Protein AF-0000000085170022 (afdb_homodimer)

InterPro domains:
  IPR004838 Aminotransferases, class-I, pyridoxal-phosphate-binding site [PS00105] (196-209)
  IPR004839 Aminotransferase, class I/classII, large domain [PF00155] (51-314)
  IPR005860 L-threonine-O-3-phosphate decarboxylase [TIGR01140] (4-329)
  IPR015421 Pyridoxal phosphate-dependent transferase, major domain [G3DSA:3.40.640.10] (34-244)
  IPR015422 Pyridoxal phosphate-dependent transferase, small domain [G3DSA:3.90.1150.10] (22-314)
  IPR015424 Pyridoxal phosphate-dependent transferase [SSF53383] (3-330)

Nearest PDB structures (foldseek):
  9jfb-assembly1_A  TM=9.442E-01  e=8.912E-34  Sinorhizobium meliloti
  1uu1-assembly1_A  TM=8.070E-01  e=1.493E-17  Thermotoga maritima
  3fkd-assembly2_B  TM=8.056E-01  e=1.408E-17  Porphyromonas gingivalis
  3hdo-assembly1_B  TM=8.210E-01  e=1.997E-17  Geobacter metallireducens GS-15
  3fkd-assembly1_D  TM=7.646E-01  e=7.364E-16  Porphyromonas gingivalis

Organism: Herbaspirillum seropedicae (strain SmR1) (NCBI:txid757424)

Structure (mmCIF, N/CA/C/O backbone):
data_AF-0000000085170022-model_v1
#
loop_
_entity.id
_entity.type
_entity.pdbx_description
1 polymer 'threonine-phosphate decarboxylase'
#
loop_
_atom_site.group_PDB
_atom_site.id
_atom_site.type_symbol
_atom_site.label_atom_id
_atom_site.label_alt_id
_atom_site.label_comp_id
_atom_site.label_asym_id
_atom_site.label_entity_id
_atom_site.label_seq_id
_atom_site.pdbx_PDB_ins_code
_atom_site.Cartn_x
_atom_site.Cartn_y
_atom_site.Cartn_z
_atom_site.occupancy
_atom_site.B_iso_or_equiv
_atom_site.auth_seq_id
_atom_site.auth_comp_id
_atom_site.auth_asym_id
_atom_site.auth_atom_id
_atom_site.pdbx_PDB_model_num
ATOM 1 N N . MET A 1 1 ? -7.98 -15.641 7.746 1 54.62 1 MET A N 1
ATOM 2 C CA . MET A 1 1 ? -7.016 -15.289 6.707 1 54.62 1 MET A CA 1
ATOM 3 C C . MET A 1 1 ? -6.516 -16.547 5.988 1 54.62 1 MET A C 1
ATOM 5 O O . MET A 1 1 ? -6.375 -17.594 6.605 1 54.62 1 MET A O 1
ATOM 9 N N . LEU A 1 2 ? -6.441 -16.359 4.625 1 70.81 2 LEU A N 1
ATOM 10 C CA . LEU A 1 2 ? -5.965 -17.453 3.777 1 70.81 2 LEU A CA 1
ATOM 11 C C . LEU A 1 2 ? -4.512 -17.781 4.086 1 70.81 2 LEU A C 1
ATOM 13 O O . LEU A 1 2 ? -3.734 -16.891 4.461 1 70.81 2 LEU A O 1
ATOM 17 N N . GLU A 1 3 ? -4.223 -19.016 4.129 1 71.62 3 GLU A N 1
ATOM 18 C CA . GLU A 1 3 ? -2.828 -19.422 4.258 1 71.62 3 GLU A CA 1
ATOM 19 C C . GLU A 1 3 ? -2.07 -19.219 2.949 1 71.62 3 GLU A C 1
ATOM 21 O O . GLU A 1 3 ? -2.6 -19.5 1.871 1 71.62 3 GLU A O 1
ATOM 26 N N . HIS A 1 4 ? -0.876 -18.625 3.076 1 79.38 4 HIS A N 1
ATOM 27 C CA . HIS A 1 4 ? -0.031 -18.375 1.913 1 79.38 4 HIS A CA 1
ATOM 28 C C . HIS A 1 4 ? 1.332 -19.031 2.072 1 79.38 4 HIS A C 1
ATOM 30 O O . HIS A 1 4 ? 1.7 -19.453 3.174 1 79.38 4 HIS A O 1
ATOM 36 N N . GLY A 1 5 ? 1.931 -19.234 0.946 1 79.12 5 GLY A N 1
ATOM 37 C CA . GLY A 1 5 ? 3.336 -19.594 1.026 1 79.12 5 GLY A CA 1
ATOM 38 C C . GLY A 1 5 ? 4.199 -18.516 1.647 1 79.12 5 GLY A C 1
ATOM 39 O O . GLY A 1 5 ? 3.793 -17.344 1.719 1 79.12 5 GLY A O 1
ATOM 40 N N . GLY A 1 6 ? 5.375 -18.922 2.16 1 80.94 6 GLY A N 1
ATOM 41 C CA . GLY A 1 6 ? 6.316 -17.969 2.707 1 80.94 6 GLY A CA 1
ATOM 42 C C . GLY A 1 6 ? 6.094 -17.672 4.18 1 80.94 6 GLY A C 1
ATOM 43 O O . GLY A 1 6 ? 6.82 -16.891 4.781 1 80.94 6 GLY A O 1
ATOM 44 N N . ASN A 1 7 ? 5.164 -18.344 4.68 1 84.5 7 ASN A N 1
ATOM 45 C CA . ASN A 1 7 ? 4.891 -18.141 6.098 1 84.5 7 ASN A CA 1
ATOM 46 C C . ASN A 1 7 ? 5.922 -18.844 6.977 1 84.5 7 ASN A C 1
ATOM 48 O O . ASN A 1 7 ? 5.566 -19.672 7.82 1 84.5 7 ASN A O 1
ATOM 52 N N . LEU A 1 8 ? 7.148 -18.422 6.801 1 88.5 8 LEU A N 1
ATOM 53 C CA . LEU A 1 8 ? 8.281 -19.078 7.445 1 88.5 8 LEU A CA 1
ATOM 54 C C . LEU A 1 8 ? 8.297 -18.797 8.945 1 88.5 8 LEU A C 1
ATOM 56 O O . LEU A 1 8 ? 8.82 -19.594 9.727 1 88.5 8 LEU A O 1
ATOM 60 N N . ASN A 1 9 ? 7.758 -17.578 9.297 1 85.94 9 ASN A N 1
ATOM 61 C CA . ASN A 1 9 ? 7.699 -17.297 10.719 1 85.94 9 ASN A CA 1
ATOM 62 C C . ASN A 1 9 ? 6.855 -18.328 11.469 1 85.94 9 ASN A C 1
ATOM 64 O O . ASN A 1 9 ? 7.238 -18.781 12.547 1 85.94 9 ASN A O 1
ATOM 68 N N . ASP A 1 10 ? 5.793 -18.703 10.883 1 85.38 10 ASP A N 1
ATOM 69 C CA . ASP A 1 10 ? 4.938 -19.734 11.484 1 85.38 10 ASP A CA 1
ATOM 70 C C . ASP A 1 10 ? 5.645 -21.078 11.523 1 85.38 10 ASP A C 1
ATOM 72 O O . ASP A 1 10 ? 5.562 -21.797 12.523 1 85.38 10 ASP A O 1
ATOM 76 N N . ALA A 1 11 ? 6.305 -21.422 10.461 1 89.31 11 ALA A N 1
ATOM 77 C CA . ALA A 1 11 ? 7.059 -22.672 10.398 1 89.31 11 ALA A CA 1
ATOM 78 C C . ALA A 1 11 ? 8.141 -22.719 11.469 1 89.31 11 ALA A C 1
ATOM 80 O O . ALA A 1 11 ? 8.297 -23.719 12.164 1 89.31 11 ALA A O 1
ATOM 81 N N . ALA A 1 12 ? 8.883 -21.594 11.555 1 91.38 12 ALA A N 1
ATOM 82 C CA . ALA A 1 12 ? 9.961 -21.5 12.531 1 91.38 12 ALA A CA 1
ATOM 83 C C . ALA A 1 12 ? 9.43 -21.703 13.953 1 91.38 12 ALA A C 1
ATOM 85 O O . ALA A 1 12 ? 10.039 -22.438 14.742 1 91.38 12 ALA A O 1
ATOM 86 N N . ARG A 1 13 ? 8.375 -21.141 14.328 1 88.38 13 ARG A N 1
ATOM 87 C CA . ARG A 1 13 ? 7.766 -21.281 15.648 1 88.38 13 ARG A CA 1
ATOM 88 C C . ARG A 1 13 ? 7.281 -22.719 15.875 1 88.38 13 ARG A C 1
ATOM 90 O O . ARG A 1 13 ? 7.535 -23.297 16.922 1 88.38 13 ARG A O 1
ATOM 97 N N . HIS A 1 14 ? 6.598 -23.328 14.922 1 90.94 14 HIS A N 1
ATOM 98 C CA . HIS A 1 14 ? 5.973 -24.641 15.047 1 90.94 14 HIS A CA 1
ATOM 99 C C . HIS A 1 14 ? 7.02 -25.75 15.164 1 90.94 14 HIS A C 1
ATOM 101 O O . HIS A 1 14 ? 6.859 -26.672 15.969 1 90.94 14 HIS A O 1
ATOM 107 N N . TYR A 1 15 ? 8.094 -25.656 14.445 1 94.44 15 TYR A N 1
ATOM 108 C CA . TYR A 1 15 ? 9.07 -26.734 14.383 1 94.44 15 TYR A CA 1
ATOM 109 C C . TYR A 1 15 ? 10.281 -26.422 15.258 1 94.44 15 TYR A C 1
ATOM 111 O O . TYR A 1 15 ? 11.188 -27.25 15.383 1 94.44 15 TYR A O 1
ATOM 119 N N . GLY A 1 16 ? 10.32 -25.203 15.797 1 94.06 16 GLY A N 1
ATOM 120 C CA . GLY A 1 16 ? 11.422 -24.828 16.672 1 94.06 16 GLY A CA 1
ATOM 121 C C . GLY A 1 16 ? 12.742 -24.703 15.938 1 94.06 16 GLY A C 1
ATOM 122 O O . GLY A 1 16 ? 13.781 -25.125 16.453 1 94.06 16 GLY A O 1
ATOM 123 N N . ARG A 1 17 ? 12.719 -24.359 14.75 1 94.44 17 ARG A N 1
ATOM 124 C CA . ARG A 1 17 ? 13.883 -24.141 13.898 1 94.44 17 ARG A CA 1
ATOM 125 C C . ARG A 1 17 ? 14.008 -22.672 13.516 1 94.44 17 ARG A C 1
ATOM 127 O O . ARG A 1 17 ? 13.031 -22.047 13.094 1 94.44 17 ARG A O 1
ATOM 134 N N . ALA A 1 18 ? 15.242 -22.125 13.727 1 93 18 ALA A N 1
ATOM 135 C CA . ALA A 1 18 ? 15.453 -20.719 13.406 1 93 18 ALA A CA 1
ATOM 136 C C . ALA A 1 18 ? 15.195 -20.438 11.93 1 93 18 ALA A C 1
ATOM 138 O O . ALA A 1 18 ? 15.492 -21.281 11.07 1 93 18 ALA A O 1
ATOM 139 N N . ARG A 1 19 ? 14.648 -19.328 11.617 1 89.31 19 ARG A N 1
ATOM 140 C CA . ARG A 1 19 ? 14.273 -18.938 10.266 1 89.31 19 ARG A CA 1
ATOM 141 C C . ARG A 1 19 ? 15.43 -19.125 9.297 1 89.31 19 ARG A C 1
ATOM 143 O O . ARG A 1 19 ? 15.234 -19.594 8.172 1 89.31 19 ARG A O 1
ATOM 150 N N . ALA A 1 20 ? 16.609 -18.797 9.68 1 89.62 20 ALA A N 1
ATOM 151 C CA . ALA A 1 20 ? 17.812 -18.828 8.836 1 89.62 20 ALA A CA 1
ATOM 152 C C . ALA A 1 20 ? 18.188 -20.25 8.461 1 89.62 20 ALA A C 1
ATOM 154 O O . ALA A 1 20 ? 18.953 -20.484 7.535 1 89.62 20 ALA A O 1
ATOM 155 N N . GLN A 1 21 ? 17.594 -21.188 9.141 1 94.06 21 GLN A N 1
ATOM 156 C CA . GLN A 1 21 ? 17.953 -22.594 8.938 1 94.06 21 GLN A CA 1
ATOM 157 C C . GLN A 1 21 ? 16.969 -23.266 7.977 1 94.06 21 GLN A C 1
ATOM 159 O O . GLN A 1 21 ? 17.109 -24.453 7.688 1 94.06 21 GLN A O 1
ATOM 164 N N . TRP A 1 22 ? 16.078 -22.516 7.5 1 95.81 22 TRP A N 1
ATOM 165 C CA . TRP A 1 22 ? 15.078 -23.094 6.598 1 95.81 22 TRP A CA 1
ATOM 166 C C . TRP A 1 22 ? 15.469 -22.859 5.141 1 95.81 22 TRP A C 1
ATOM 168 O O . TRP A 1 22 ? 16 -21.797 4.797 1 95.81 22 TRP A O 1
ATOM 178 N N . LEU A 1 23 ? 15.289 -23.891 4.312 1 97.12 23 LEU A N 1
ATOM 179 C CA . LEU A 1 23 ? 15.164 -23.703 2.871 1 97.12 23 LEU A CA 1
ATOM 180 C C . LEU A 1 23 ? 13.719 -23.453 2.473 1 97.12 23 LEU A C 1
ATOM 182 O O . LEU A 1 23 ? 12.891 -24.375 2.516 1 97.12 23 LEU A O 1
ATOM 186 N N . ASP A 1 24 ? 13.406 -22.266 2.137 1 96.31 24 ASP A N 1
ATOM 187 C CA . ASP A 1 24 ? 12.047 -21.938 1.735 1 96.31 24 ASP A CA 1
ATOM 188 C C . ASP A 1 24 ? 11.875 -22.062 0.223 1 96.31 24 ASP A C 1
ATOM 190 O O . ASP A 1 24 ? 12.359 -21.219 -0.53 1 96.31 24 ASP A O 1
ATOM 194 N N . VAL A 1 25 ? 11.242 -23.062 -0.245 1 97.94 25 VAL A N 1
ATOM 195 C CA . VAL A 1 25 ? 10.938 -23.25 -1.658 1 97.94 25 VAL A CA 1
ATOM 196 C C . VAL A 1 25 ? 9.422 -23.281 -1.856 1 97.94 25 VAL A C 1
ATOM 198 O O . VAL A 1 25 ? 8.922 -23.969 -2.75 1 97.94 25 VAL A O 1
ATOM 201 N N . SER A 1 26 ? 8.688 -22.562 -0.987 1 96.88 26 SER A N 1
ATOM 202 C CA . SER A 1 26 ? 7.23 -22.625 -0.978 1 96.88 26 SER A CA 1
ATOM 203 C C . SER A 1 26 ? 6.613 -21.516 -1.813 1 96.88 26 SER A C 1
ATOM 205 O O . SER A 1 26 ? 5.414 -21.531 -2.098 1 96.88 26 SER A O 1
ATOM 207 N N . THR A 1 27 ? 7.32 -20.484 -2.309 1 94.62 27 THR A N 1
ATOM 208 C CA . THR A 1 27 ? 6.703 -19.266 -2.834 1 94.62 27 THR A CA 1
ATOM 209 C C . THR A 1 27 ? 6.777 -19.25 -4.355 1 94.62 27 THR A C 1
ATOM 211 O O . THR A 1 27 ? 6.016 -18.531 -5.008 1 94.62 27 THR A O 1
ATOM 214 N N . GLY A 1 28 ? 7.734 -19.969 -4.938 1 96.88 28 GLY A N 1
ATOM 215 C CA . GLY A 1 28 ? 7.941 -19.906 -6.375 1 96.88 28 GLY A CA 1
ATOM 216 C C . GLY A 1 28 ? 8.594 -18.625 -6.832 1 96.88 28 GLY A C 1
ATOM 217 O O . GLY A 1 28 ? 8.555 -18.281 -8.016 1 96.88 28 GLY A O 1
ATOM 218 N N . ILE A 1 29 ? 9.227 -17.859 -5.953 1 97.69 29 ILE A N 1
ATOM 219 C CA . ILE A 1 29 ? 9.906 -16.609 -6.254 1 97.69 29 ILE A CA 1
ATOM 220 C C . ILE A 1 29 ? 11.336 -16.891 -6.727 1 97.69 29 ILE A C 1
ATOM 222 O O . ILE A 1 29 ? 12.008 -17.766 -6.184 1 97.69 29 ILE A O 1
ATOM 226 N N . ASN A 1 30 ? 11.75 -16.156 -7.758 1 98.56 30 ASN A N 1
ATOM 227 C CA . ASN A 1 30 ? 13.133 -16.234 -8.203 1 98.56 30 ASN A CA 1
ATOM 228 C C . ASN A 1 30 ? 14.102 -16.109 -7.023 1 98.56 30 ASN A C 1
ATOM 230 O O . ASN A 1 30 ? 14.156 -15.078 -6.363 1 98.56 30 ASN A O 1
ATOM 234 N N . PRO A 1 31 ? 14.867 -17.188 -6.758 1 97.5 31 PRO A N 1
ATOM 235 C CA . PRO A 1 31 ? 15.742 -17.156 -5.586 1 97.5 31 PRO A CA 1
ATOM 236 C C . PRO A 1 31 ? 16.953 -16.25 -5.789 1 97.5 31 PRO A C 1
ATOM 238 O O . PRO A 1 31 ? 17.672 -15.953 -4.832 1 97.5 31 PRO A O 1
ATOM 241 N N . GLN A 1 32 ? 17.25 -15.883 -6.98 1 97 32 GLN A N 1
ATOM 242 C CA . GLN A 1 32 ? 18.281 -14.898 -7.305 1 97 32 GLN A CA 1
ATOM 243 C C . GLN A 1 32 ? 17.656 -13.578 -7.754 1 97 32 GLN A C 1
ATOM 245 O O . GLN A 1 32 ? 17.562 -13.305 -8.953 1 97 32 GLN A O 1
ATOM 250 N N . PRO A 1 33 ? 17.344 -12.758 -6.859 1 97.56 33 PRO A N 1
ATOM 251 C CA . PRO A 1 33 ? 16.594 -11.547 -7.176 1 97.56 33 PRO A CA 1
ATOM 252 C C . PRO A 1 33 ? 17.391 -10.539 -7.992 1 97.56 33 PRO A C 1
ATOM 254 O O . PRO A 1 33 ? 18.625 -10.594 -8 1 97.56 33 PRO A O 1
ATOM 257 N N . TYR A 1 34 ? 16.656 -9.719 -8.727 1 97.94 34 TYR A N 1
ATOM 258 C CA . TYR A 1 34 ? 17.266 -8.57 -9.375 1 97.94 34 TYR A CA 1
ATOM 259 C C . TYR A 1 34 ? 18.078 -7.75 -8.383 1 97.94 34 TYR A C 1
ATOM 261 O O . TYR A 1 34 ? 17.609 -7.461 -7.273 1 97.94 34 TYR A O 1
ATOM 269 N N . PRO A 1 35 ? 19.359 -7.48 -8.742 1 96.12 35 PRO A N 1
ATOM 270 C CA . PRO A 1 35 ? 20.156 -6.633 -7.859 1 96.12 35 PRO A CA 1
ATOM 271 C C . PRO A 1 35 ? 19.672 -5.188 -7.82 1 96.12 35 PRO A C 1
ATOM 273 O O . PRO A 1 35 ? 20.188 -4.336 -8.547 1 96.12 35 PRO A O 1
ATOM 276 N N . ALA A 1 36 ? 18.766 -4.852 -6.957 1 91.88 36 ALA A N 1
ATOM 277 C CA . ALA A 1 36 ? 18.125 -3.543 -6.855 1 91.88 36 ALA A CA 1
ATOM 278 C C . ALA A 1 36 ? 19.156 -2.453 -6.566 1 91.88 36 ALA A C 1
ATOM 280 O O . ALA A 1 36 ? 19.938 -2.566 -5.625 1 91.88 36 ALA A O 1
ATOM 281 N N . PRO A 1 37 ? 19.156 -1.408 -7.375 1 92.94 37 PRO A N 1
ATOM 282 C CA . PRO A 1 37 ? 20.016 -0.279 -7.023 1 92.94 37 PRO A CA 1
ATOM 283 C C . PRO A 1 37 ? 19.578 0.425 -5.742 1 92.94 37 PRO A C 1
ATOM 285 O O . PRO A 1 37 ? 18.406 0.37 -5.375 1 92.94 37 PRO A O 1
ATOM 288 N N . ALA A 1 38 ? 20.562 1.048 -5.086 1 92.25 38 ALA A N 1
ATOM 289 C CA . ALA A 1 38 ? 20.219 1.847 -3.912 1 92.25 38 ALA A CA 1
ATOM 290 C C . ALA A 1 38 ? 19.297 3.004 -4.289 1 92.25 38 ALA A C 1
ATOM 292 O O . ALA A 1 38 ? 19.594 3.775 -5.203 1 92.25 38 ALA A O 1
ATOM 293 N N . PRO A 1 39 ? 18.156 3.08 -3.584 1 92.19 39 PRO A N 1
ATOM 294 C CA . PRO A 1 39 ? 17.297 4.223 -3.883 1 92.19 39 PRO A CA 1
ATOM 295 C C . PRO A 1 39 ? 17.938 5.562 -3.535 1 92.19 39 PRO A C 1
ATOM 297 O O . PRO A 1 39 ? 18.734 5.641 -2.594 1 92.19 39 PRO A O 1
ATOM 300 N N . LEU A 1 40 ? 17.5 6.574 -4.336 1 89.94 40 LEU A N 1
ATOM 301 C CA . LEU A 1 40 ? 17.891 7.938 -3.98 1 89.94 40 LEU A CA 1
ATOM 302 C C . LEU A 1 40 ? 17.188 8.375 -2.695 1 89.94 40 LEU A C 1
ATOM 304 O O . LEU A 1 40 ? 16.094 7.898 -2.383 1 89.94 40 LEU A O 1
ATOM 308 N N . ALA A 1 41 ? 17.844 9.297 -1.98 1 84.88 41 ALA A N 1
ATOM 309 C CA . ALA A 1 41 ? 17.297 9.773 -0.714 1 84.88 41 ALA A CA 1
ATOM 310 C C . ALA A 1 41 ? 15.898 10.367 -0.907 1 84.88 41 ALA A C 1
ATOM 312 O O . ALA A 1 41 ? 15.039 10.227 -0.039 1 84.88 41 ALA A O 1
ATOM 313 N N . ASP A 1 42 ? 15.688 11 -1.982 1 89.75 42 ASP A N 1
ATOM 314 C CA . ASP A 1 42 ? 14.406 11.648 -2.254 1 89.75 42 ASP A CA 1
ATOM 315 C C . ASP A 1 42 ? 13.281 10.625 -2.371 1 89.75 42 ASP A C 1
ATOM 317 O O . ASP A 1 42 ? 12.117 10.938 -2.125 1 89.75 42 ASP A O 1
ATOM 321 N N . ALA A 1 43 ? 13.633 9.383 -2.707 1 93.25 43 ALA A N 1
ATOM 322 C CA . ALA A 1 43 ? 12.625 8.328 -2.854 1 93.25 43 ALA A CA 1
ATOM 323 C C . ALA A 1 43 ? 11.977 8 -1.513 1 93.25 43 ALA A C 1
ATOM 325 O O . ALA A 1 43 ? 10.781 7.684 -1.452 1 93.25 43 ALA A O 1
ATOM 326 N N . TRP A 1 44 ? 12.789 8.07 -0.459 1 94.75 44 TRP A N 1
ATOM 327 C CA . TRP A 1 44 ? 12.273 7.789 0.876 1 94.75 44 TRP A CA 1
ATOM 328 C C . TRP A 1 44 ? 11.547 9.008 1.443 1 94.75 44 TRP A C 1
ATOM 330 O O . TRP A 1 44 ? 10.641 8.867 2.266 1 94.75 44 TRP A O 1
ATOM 340 N N . HIS A 1 45 ? 11.922 10.18 1.012 1 95.12 45 HIS A N 1
ATOM 341 C CA . HIS A 1 45 ? 11.562 11.438 1.659 1 95.12 45 HIS A CA 1
ATOM 342 C C . HIS A 1 45 ? 10.258 11.992 1.098 1 95.12 45 HIS A C 1
ATOM 344 O O . HIS A 1 45 ? 9.359 12.352 1.856 1 95.12 45 HIS A O 1
ATOM 350 N N . ARG A 1 46 ? 10.109 12.023 -0.149 1 93.06 46 ARG A N 1
ATOM 351 C CA . ARG A 1 46 ? 9.023 12.75 -0.791 1 93.06 46 ARG A CA 1
ATOM 352 C C . ARG A 1 46 ? 7.801 11.852 -0.98 1 93.06 46 ARG A C 1
ATOM 354 O O . ARG A 1 46 ? 7.938 10.641 -1.158 1 93.06 46 ARG A O 1
ATOM 361 N N . LEU A 1 47 ? 6.625 12.492 -1.01 1 93.25 47 LEU A N 1
ATOM 362 C CA . LEU A 1 47 ? 5.426 11.781 -1.443 1 93.25 47 LEU A CA 1
ATOM 363 C C . LEU A 1 47 ? 5.566 11.305 -2.887 1 93.25 47 LEU A C 1
ATOM 365 O O . LEU A 1 47 ? 5.953 12.086 -3.764 1 93.25 47 LEU A O 1
ATOM 369 N N . PRO A 1 48 ? 5.316 10.062 -3.113 1 93.88 48 PRO A N 1
ATOM 370 C CA . PRO A 1 48 ? 5.547 9.523 -4.453 1 93.88 48 PRO A CA 1
ATOM 371 C C . PRO A 1 48 ? 4.465 9.93 -5.449 1 93.88 48 PRO A C 1
ATOM 373 O O . PRO A 1 48 ? 3.365 9.367 -5.434 1 93.88 48 PRO A O 1
ATOM 376 N N . GLU A 1 49 ? 4.727 10.844 -6.258 1 91 49 GLU A N 1
ATOM 377 C CA . GLU A 1 49 ? 3.826 11.188 -7.355 1 91 49 GLU A CA 1
ATOM 378 C C . GLU A 1 49 ? 3.766 10.062 -8.391 1 91 49 GLU A C 1
ATOM 380 O O . GLU A 1 49 ? 4.688 9.25 -8.484 1 91 49 GLU A O 1
ATOM 385 N N . PRO A 1 50 ? 2.631 10 -9.102 1 90.31 50 PRO A N 1
ATOM 386 C CA . PRO A 1 50 ? 2.592 9.008 -10.18 1 90.31 50 PRO A CA 1
ATOM 387 C C . PRO A 1 50 ? 3.795 9.109 -11.117 1 90.31 50 PRO A C 1
ATOM 389 O O . PRO A 1 50 ? 4.242 10.211 -11.438 1 90.31 50 PRO A O 1
ATOM 392 N N . SER A 1 51 ? 4.328 7.977 -11.516 1 93.88 51 SER A N 1
ATOM 393 C CA . SER A 1 51 ? 5.527 7.926 -12.336 1 93.88 51 SER A CA 1
ATOM 394 C C . SER A 1 51 ? 5.203 7.504 -13.766 1 93.88 51 SER A C 1
ATOM 396 O O . SER A 1 51 ? 4.996 6.32 -14.039 1 93.88 51 SER A O 1
ATOM 398 N N . ALA A 1 52 ? 5.23 8.445 -14.633 1 93.69 52 ALA A N 1
ATOM 399 C CA . ALA A 1 52 ? 5.059 8.133 -16.047 1 93.69 52 ALA A CA 1
ATOM 400 C C . ALA A 1 52 ? 6.168 7.211 -16.547 1 93.69 52 ALA A C 1
ATOM 402 O O . ALA A 1 52 ? 5.934 6.34 -17.391 1 93.69 52 ALA A O 1
ATOM 403 N N . ALA A 1 53 ? 7.359 7.445 -16.031 1 96.06 53 ALA A N 1
ATOM 404 C CA . ALA A 1 53 ? 8.508 6.633 -16.422 1 96.06 53 ALA A CA 1
ATOM 405 C C . ALA A 1 53 ? 8.297 5.168 -16.047 1 96.06 53 ALA A C 1
ATOM 407 O O . ALA A 1 53 ? 8.617 4.27 -16.828 1 96.06 53 ALA A O 1
ATOM 408 N N . LEU A 1 54 ? 7.789 4.926 -14.867 1 97.88 54 LEU A N 1
ATOM 409 C CA . LEU A 1 54 ? 7.531 3.564 -14.422 1 97.88 54 LEU A CA 1
ATOM 410 C C . LEU A 1 54 ? 6.465 2.898 -15.281 1 97.88 54 LEU A C 1
ATOM 412 O O . LEU A 1 54 ? 6.621 1.746 -15.695 1 97.88 54 LEU A O 1
ATOM 416 N N . GLU A 1 55 ? 5.367 3.582 -15.531 1 97.56 55 GLU A N 1
ATOM 417 C CA . GLU A 1 55 ? 4.285 3.02 -16.328 1 97.56 55 GLU A CA 1
ATOM 418 C C . GLU A 1 55 ? 4.746 2.727 -17.75 1 97.56 55 GLU A C 1
ATOM 420 O O . GLU A 1 55 ? 4.391 1.694 -18.328 1 97.56 55 GLU A O 1
ATOM 425 N N . GLN A 1 56 ? 5.562 3.641 -18.281 1 98.31 56 GLN A N 1
ATOM 426 C CA . GLN A 1 56 ? 6.098 3.404 -19.625 1 98.31 56 GLN A CA 1
ATOM 427 C C . GLN A 1 56 ? 7.02 2.191 -19.641 1 98.31 56 GLN A C 1
ATOM 429 O O . GLN A 1 56 ? 6.98 1.387 -20.562 1 98.31 56 GLN A O 1
ATOM 434 N N . ALA A 1 57 ? 7.875 2.094 -18.641 1 98.75 57 ALA A N 1
ATOM 435 C CA . ALA A 1 57 ? 8.75 0.931 -18.531 1 98.75 57 ALA A CA 1
ATOM 436 C C . ALA A 1 57 ? 7.945 -0.362 -18.484 1 98.75 57 ALA A C 1
ATOM 438 O O . ALA A 1 57 ? 8.312 -1.357 -19.109 1 98.75 57 ALA A O 1
ATOM 439 N N . ALA A 1 58 ? 6.867 -0.358 -17.766 1 98.81 58 ALA A N 1
ATOM 440 C CA . ALA A 1 58 ? 6 -1.528 -17.656 1 98.81 58 ALA A CA 1
ATOM 441 C C . ALA A 1 58 ? 5.359 -1.859 -19 1 98.81 58 ALA A C 1
ATOM 443 O O . ALA A 1 58 ? 5.336 -3.021 -19.406 1 98.81 58 ALA A O 1
ATOM 444 N N . CYS A 1 59 ? 4.816 -0.822 -19.641 1 98.75 59 CYS A N 1
ATOM 445 C CA . CYS A 1 59 ? 4.207 -1.023 -20.953 1 98.75 59 CYS A CA 1
ATOM 446 C C . CYS A 1 59 ? 5.199 -1.64 -21.922 1 98.75 59 CYS A C 1
ATOM 448 O O . CYS A 1 59 ? 4.875 -2.596 -22.625 1 98.75 59 CYS A O 1
ATOM 450 N N . ASP A 1 60 ? 6.383 -1.074 -21.938 1 98.69 60 ASP A N 1
ATOM 451 C CA . ASP A 1 60 ? 7.41 -1.558 -22.859 1 98.69 60 ASP A CA 1
ATOM 452 C C . ASP A 1 60 ? 7.789 -3.004 -22.547 1 98.69 60 ASP A C 1
ATOM 454 O O . ASP A 1 60 ? 7.922 -3.824 -23.453 1 98.69 60 ASP A O 1
ATOM 458 N N . TYR A 1 61 ? 7.926 -3.35 -21.375 1 98.62 61 TYR A N 1
ATOM 459 C CA . TYR A 1 61 ? 8.391 -4.672 -20.984 1 98.62 61 TYR A CA 1
ATOM 460 C C . TYR A 1 61 ? 7.301 -5.719 -21.172 1 98.62 61 TYR A C 1
ATOM 462 O O . TYR A 1 61 ? 7.559 -6.797 -21.719 1 98.62 61 TYR A O 1
ATOM 470 N N . TYR A 1 62 ? 6.086 -5.414 -20.719 1 98.44 62 TYR A N 1
ATOM 471 C CA . TYR A 1 62 ? 5.004 -6.391 -20.719 1 98.44 62 TYR A CA 1
ATOM 472 C C . TYR A 1 62 ? 4.227 -6.344 -22.031 1 98.44 62 TYR A C 1
ATOM 474 O O . TYR A 1 62 ? 3.342 -7.172 -22.266 1 98.44 62 TYR A O 1
ATOM 482 N N . GLY A 1 63 ? 4.465 -5.383 -22.828 1 98.06 63 GLY A N 1
ATOM 483 C CA . GLY A 1 63 ? 3.875 -5.301 -24.156 1 98.06 63 GLY A CA 1
ATOM 484 C C . GLY A 1 63 ? 2.424 -4.863 -24.141 1 98.06 63 GLY A C 1
ATOM 485 O O . GLY A 1 63 ? 1.638 -5.258 -25 1 98.06 63 GLY A O 1
ATOM 486 N N . ALA A 1 64 ? 2.025 -4.148 -23.141 1 98.5 64 ALA A N 1
ATOM 487 C CA . ALA A 1 64 ? 0.663 -3.631 -23.047 1 98.5 64 ALA A CA 1
ATOM 488 C C . ALA A 1 64 ? 0.609 -2.152 -23.422 1 98.5 64 ALA A C 1
ATOM 490 O O . ALA A 1 64 ? 1.564 -1.41 -23.188 1 98.5 64 ALA A O 1
ATOM 491 N N . PRO A 1 65 ? -0.484 -1.671 -24 1 98.44 65 PRO A N 1
ATOM 492 C CA . PRO A 1 65 ? -0.574 -0.265 -24.391 1 98.44 65 PRO A CA 1
ATOM 493 C C . PRO A 1 65 ? -0.65 0.685 -23.203 1 98.44 65 PRO A C 1
ATOM 495 O O . PRO A 1 65 ? -0.163 1.815 -23.281 1 98.44 65 PRO A O 1
ATOM 498 N N . ARG A 1 66 ? -1.332 0.295 -22.203 1 98.19 66 ARG A N 1
ATOM 499 C CA . ARG A 1 66 ? -1.49 1.069 -20.984 1 98.19 66 ARG A CA 1
ATOM 500 C C . ARG A 1 66 ? -1.457 0.163 -19.75 1 98.19 66 ARG A C 1
ATOM 502 O O . ARG A 1 66 ? -2.016 -0.936 -19.766 1 98.19 66 ARG A O 1
ATOM 509 N N . MET A 1 67 ? -0.744 0.623 -18.812 1 98.44 67 MET A N 1
ATOM 510 C CA . MET A 1 67 ? -0.707 -0.12 -17.562 1 98.44 67 MET A CA 1
ATOM 511 C C . MET A 1 67 ? -0.793 0.826 -16.359 1 98.44 67 MET A C 1
ATOM 513 O O . MET A 1 67 ? -0.3 1.953 -16.422 1 98.44 67 MET A O 1
ATOM 517 N N . LEU A 1 68 ? -1.438 0.417 -15.305 1 98.5 68 LEU A N 1
ATOM 518 C CA . LEU A 1 68 ? -1.483 1.089 -14.016 1 98.5 68 LEU A CA 1
ATOM 519 C C . LEU A 1 68 ? -0.607 0.367 -12.992 1 98.5 68 LEU A C 1
ATOM 521 O O . LEU A 1 68 ? -0.738 -0.844 -12.805 1 98.5 68 LEU A O 1
ATOM 525 N N . ALA A 1 69 ? 0.347 1.116 -12.422 1 98.38 69 ALA A N 1
ATOM 526 C CA . ALA A 1 69 ? 1.128 0.554 -11.32 1 98.38 69 ALA A CA 1
ATOM 527 C C . ALA A 1 69 ? 0.281 0.421 -10.055 1 98.38 69 ALA A C 1
ATOM 529 O O . ALA A 1 69 ? -0.516 1.307 -9.742 1 98.38 69 ALA A O 1
ATOM 530 N N . VAL A 1 70 ? 0.434 -0.696 -9.367 1 97.94 70 VAL A N 1
ATOM 531 C CA . VAL A 1 70 ? -0.318 -0.963 -8.141 1 97.94 70 VAL A CA 1
ATOM 532 C C . VAL A 1 70 ? 0.612 -1.547 -7.082 1 97.94 70 VAL A C 1
ATOM 534 O O . VAL A 1 70 ? 1.706 -2.02 -7.398 1 97.94 70 VAL A O 1
ATOM 537 N N . ALA A 1 71 ? 0.24 -1.506 -5.82 1 96.62 71 ALA A N 1
ATOM 538 C CA . ALA A 1 71 ? 1.025 -2.014 -4.699 1 96.62 71 ALA A CA 1
ATOM 539 C C . ALA A 1 71 ? 0.987 -3.539 -4.648 1 96.62 71 ALA A C 1
ATOM 541 O O . ALA A 1 71 ? 0.458 -4.121 -3.699 1 96.62 71 ALA A O 1
ATOM 542 N N . GLY A 1 72 ? 1.666 -4.117 -5.617 1 96.56 72 GLY A N 1
ATOM 543 C CA . GLY A 1 72 ? 1.452 -5.539 -5.836 1 96.56 72 GLY A CA 1
ATOM 544 C C . GLY A 1 72 ? 0.118 -5.852 -6.484 1 96.56 72 GLY A C 1
ATOM 545 O O . GLY A 1 72 ? -0.872 -5.156 -6.25 1 96.56 72 GLY A O 1
ATOM 546 N N . THR A 1 73 ? 0.077 -6.926 -7.238 1 97.44 73 THR A N 1
ATOM 547 C CA . THR A 1 73 ? -1.179 -7.246 -7.91 1 97.44 73 THR A CA 1
ATOM 548 C C . THR A 1 73 ? -2.26 -7.602 -6.895 1 97.44 73 THR A C 1
ATOM 550 O O . THR A 1 73 ? -3.449 -7.605 -7.223 1 97.44 73 THR A O 1
ATOM 553 N N . GLN A 1 74 ? -1.835 -7.887 -5.68 1 96.75 74 GLN A N 1
ATOM 554 C CA . GLN A 1 74 ? -2.797 -8.133 -4.609 1 96.75 74 GLN A CA 1
ATOM 555 C C . GLN A 1 74 ? -3.793 -6.98 -4.492 1 96.75 74 GLN A C 1
ATOM 557 O O . GLN A 1 74 ? -4.984 -7.207 -4.262 1 96.75 74 GLN A O 1
ATOM 562 N N . ALA A 1 75 ? -3.305 -5.742 -4.66 1 97.25 75 ALA A N 1
ATOM 563 C CA . ALA A 1 75 ? -4.176 -4.57 -4.582 1 97.25 75 ALA A CA 1
ATOM 564 C C . ALA A 1 75 ? -5.27 -4.629 -5.645 1 97.25 75 ALA A C 1
ATOM 566 O O . ALA A 1 75 ? -6.43 -4.309 -5.371 1 97.25 75 ALA A O 1
ATOM 567 N N . ALA A 1 76 ? -4.938 -5.023 -6.824 1 98.38 76 ALA A N 1
ATOM 568 C CA . ALA A 1 76 ? -5.91 -5.129 -7.91 1 98.38 76 ALA A CA 1
ATOM 569 C C . ALA A 1 76 ? -6.867 -6.293 -7.676 1 98.38 76 ALA A C 1
ATOM 571 O O . ALA A 1 76 ? -8.07 -6.176 -7.938 1 98.38 76 ALA A O 1
ATOM 572 N N . ILE A 1 77 ? -6.324 -7.406 -7.188 1 98.56 77 ILE A N 1
ATOM 573 C CA . ILE A 1 77 ? -7.125 -8.594 -6.902 1 98.56 77 ILE A CA 1
ATOM 574 C C . ILE A 1 77 ? -8.219 -8.25 -5.898 1 98.56 77 ILE A C 1
ATOM 576 O O . ILE A 1 77 ? -9.344 -8.734 -6.008 1 98.56 77 ILE A O 1
ATOM 580 N N . GLN A 1 78 ? -7.926 -7.387 -5.012 1 97.81 78 GLN A N 1
ATOM 581 C CA . GLN A 1 78 ? -8.891 -6.977 -3.992 1 97.81 78 GLN A CA 1
ATOM 582 C C . GLN A 1 78 ? -9.836 -5.906 -4.527 1 97.81 78 GLN A C 1
ATOM 584 O O . GLN A 1 78 ? -10.992 -5.84 -4.125 1 97.81 78 GLN A O 1
ATOM 589 N N . ALA A 1 79 ? -9.375 -5.027 -5.406 1 98.06 79 ALA A N 1
ATOM 590 C CA . ALA A 1 79 ? -10.117 -3.852 -5.852 1 98.06 79 ALA A CA 1
ATOM 591 C C . ALA A 1 79 ? -11.102 -4.211 -6.957 1 98.06 79 ALA A C 1
ATOM 593 O O . ALA A 1 79 ? -12.195 -3.646 -7.023 1 98.06 79 ALA A O 1
ATOM 594 N N . LEU A 1 80 ? -10.758 -5.141 -7.828 1 98.75 80 LEU A N 1
ATOM 595 C CA . LEU A 1 80 ? -11.539 -5.418 -9.031 1 98.75 80 LEU A CA 1
ATOM 596 C C . LEU A 1 80 ? -12.945 -5.879 -8.664 1 98.75 80 LEU A C 1
ATOM 598 O O . LEU A 1 80 ? -13.922 -5.414 -9.25 1 98.75 80 LEU A O 1
ATOM 602 N N . PRO A 1 81 ? -13.117 -6.805 -7.664 1 98.56 81 PRO A N 1
ATOM 603 C CA . PRO A 1 81 ? -14.477 -7.18 -7.277 1 98.56 81 PRO A CA 1
ATOM 604 C C . PRO A 1 81 ? -15.305 -5.988 -6.797 1 98.56 81 PRO A C 1
ATOM 606 O O . PRO A 1 81 ? -16.5 -5.91 -7.074 1 98.56 81 PRO A O 1
ATOM 609 N N . GLN A 1 82 ? -14.664 -5.082 -6.07 1 96.5 82 GLN A N 1
ATOM 610 C CA . GLN A 1 82 ? -15.352 -3.891 -5.59 1 96.5 82 GLN A CA 1
ATOM 611 C C . GLN A 1 82 ? -15.789 -3 -6.75 1 96.5 82 GLN A C 1
ATOM 613 O O . GLN A 1 82 ? -16.906 -2.463 -6.742 1 96.5 82 GLN A O 1
ATOM 618 N N . LEU A 1 83 ? -14.922 -2.82 -7.691 1 97.5 83 LEU A N 1
ATOM 619 C CA . LEU A 1 83 ? -15.227 -2.008 -8.859 1 97.5 83 LEU A CA 1
ATOM 620 C C . LEU A 1 83 ? -16.391 -2.607 -9.648 1 97.5 83 LEU A C 1
ATOM 622 O O . LEU A 1 83 ? -17.281 -1.879 -10.109 1 97.5 83 LEU A O 1
ATOM 626 N N . ARG A 1 84 ? -16.312 -3.92 -9.82 1 98.25 84 ARG A N 1
ATOM 627 C CA . ARG A 1 84 ? -17.391 -4.605 -10.547 1 98.25 84 ARG A CA 1
ATOM 628 C C . ARG A 1 84 ? -18.734 -4.379 -9.867 1 98.25 84 ARG A C 1
ATOM 630 O O . ARG A 1 84 ? -19.734 -4.086 -10.539 1 98.25 84 ARG A O 1
ATOM 637 N N . LEU A 1 85 ? -18.75 -4.523 -8.594 1 96.5 85 LEU A N 1
ATOM 638 C CA . LEU A 1 85 ? -19.984 -4.32 -7.824 1 96.5 85 LEU A CA 1
ATOM 639 C C . LEU A 1 85 ? -20.484 -2.889 -7.977 1 96.5 85 LEU A C 1
ATOM 641 O O . LEU A 1 85 ? -21.688 -2.666 -8.18 1 96.5 85 LEU A O 1
ATOM 645 N N . ARG A 1 86 ? -19.641 -1.95 -7.867 1 93.5 86 ARG A N 1
ATOM 646 C CA . ARG A 1 86 ? -20 -0.542 -7.996 1 93.5 86 ARG A CA 1
ATOM 647 C C . ARG A 1 86 ? -20.562 -0.249 -9.383 1 93.5 86 ARG A C 1
ATOM 649 O O . ARG A 1 86 ? -21.562 0.475 -9.516 1 93.5 86 ARG A O 1
ATOM 656 N N . ARG A 1 87 ? -19.953 -0.806 -10.391 1 94.88 87 ARG A N 1
ATOM 657 C CA . ARG A 1 87 ? -20.359 -0.568 -11.766 1 94.88 87 ARG A CA 1
ATOM 658 C C . ARG A 1 87 ? -21.75 -1.149 -12.031 1 94.88 87 ARG A C 1
ATOM 660 O O . ARG A 1 87 ? -22.578 -0.521 -12.695 1 94.88 87 ARG A O 1
ATOM 667 N N . ASP A 1 88 ? -21.953 -2.322 -11.5 1 95.56 88 ASP A N 1
ATOM 668 C CA . ASP A 1 88 ? -23.172 -3.039 -11.852 1 95.56 88 ASP A CA 1
ATOM 669 C C . ASP A 1 88 ? -24.281 -2.764 -10.828 1 95.56 88 ASP A C 1
ATOM 671 O O . ASP A 1 88 ? -25.453 -3.006 -11.109 1 95.56 88 ASP A O 1
ATOM 675 N N . GLY A 1 89 ? -23.922 -2.328 -9.648 1 94.5 89 GLY A N 1
ATOM 676 C CA . GLY A 1 89 ? -24.891 -2.096 -8.578 1 94.5 89 GLY A CA 1
ATOM 677 C C . GLY A 1 89 ? -25.453 -3.377 -7.992 1 94.5 89 GLY A C 1
ATOM 678 O O . GLY A 1 89 ? -26.375 -3.338 -7.18 1 94.5 89 GLY A O 1
ATOM 679 N N . ARG A 1 90 ? -25.031 -4.512 -8.492 1 96.25 90 ARG A N 1
ATOM 680 C CA . ARG A 1 90 ? -25.438 -5.828 -8.008 1 96.25 90 ARG A CA 1
ATOM 681 C C . ARG A 1 90 ? -24.312 -6.844 -8.172 1 96.25 90 ARG A C 1
ATOM 683 O O . ARG A 1 90 ? -23.391 -6.637 -8.969 1 96.25 90 ARG A O 1
ATOM 690 N N . PRO A 1 91 ? -24.266 -7.934 -7.379 1 97.81 91 PRO A N 1
ATOM 691 C CA . PRO A 1 91 ? -23.234 -8.969 -7.508 1 97.81 91 PRO A CA 1
ATOM 692 C C . PRO A 1 91 ? -23.219 -9.625 -8.883 1 97.81 91 PRO A C 1
ATOM 694 O O . PRO A 1 91 ? -24.281 -9.75 -9.516 1 97.81 91 PRO A O 1
ATOM 697 N N . ALA A 1 92 ? -22.109 -10.047 -9.273 1 98.31 92 ALA A N 1
ATOM 698 C CA . ALA A 1 92 ? -21.938 -10.75 -10.539 1 98.31 92 ALA A CA 1
ATOM 699 C C . ALA A 1 92 ? -21.766 -12.25 -10.32 1 98.31 92 ALA A C 1
ATOM 701 O O . ALA A 1 92 ? -21.484 -12.688 -9.211 1 98.31 92 ALA A O 1
ATOM 702 N N . GLN A 1 93 ? -22.062 -13 -11.398 1 98.62 93 GLN A N 1
ATOM 703 C CA . GLN A 1 93 ? -21.688 -14.406 -11.461 1 98.62 93 GLN A CA 1
ATOM 704 C C . GLN A 1 93 ? -20.25 -14.57 -11.961 1 98.62 93 GLN A C 1
ATOM 706 O O . GLN A 1 93 ? -19.953 -14.258 -13.117 1 98.62 93 GLN A O 1
ATOM 711 N N . VAL A 1 94 ? -19.422 -15.055 -11.078 1 98.81 94 VAL A N 1
ATOM 712 C CA . VAL A 1 94 ? -17.984 -15.117 -11.352 1 98.81 94 VAL A CA 1
ATOM 713 C C . VAL A 1 94 ? -17.531 -16.578 -11.422 1 98.81 94 VAL A C 1
ATOM 715 O O . VAL A 1 94 ? -17.844 -17.359 -10.523 1 98.81 94 VAL A O 1
ATOM 718 N N . VAL A 1 95 ? -16.891 -16.953 -12.484 1 98.81 95 VAL A N 1
ATOM 719 C CA . VAL A 1 95 ? -16.219 -18.234 -12.578 1 98.81 95 VAL A CA 1
ATOM 720 C C . VAL A 1 95 ? -14.727 -18.062 -12.32 1 98.81 95 VAL A C 1
ATOM 722 O O . VAL A 1 95 ? -14.07 -17.234 -12.961 1 98.81 95 VAL A O 1
ATOM 725 N N . VAL A 1 96 ? -14.203 -18.766 -11.367 1 98.69 96 VAL A N 1
ATOM 726 C CA . VAL A 1 96 ? -12.781 -18.766 -11.055 1 98.69 96 VAL A CA 1
ATOM 727 C C . VAL A 1 96 ? -12.195 -20.156 -11.336 1 98.69 96 VAL A C 1
ATOM 729 O O . VAL A 1 96 ? -12.742 -21.172 -10.898 1 98.69 96 VAL A O 1
ATOM 732 N N . ALA A 1 97 ? -11.133 -20.172 -12.133 1 98 97 ALA A N 1
ATOM 733 C CA . ALA A 1 97 ? -10.43 -21.453 -12.32 1 98 97 ALA A CA 1
ATOM 734 C C . ALA A 1 97 ? -9.961 -22.016 -10.977 1 98 97 ALA A C 1
ATOM 736 O O . ALA A 1 97 ? -9.625 -21.266 -10.062 1 98 97 ALA A O 1
ATOM 737 N N . ALA A 1 98 ? -9.922 -23.344 -10.875 1 95.44 98 ALA A N 1
ATOM 738 C CA . ALA A 1 98 ? -9.453 -24 -9.656 1 95.44 98 ALA A CA 1
ATOM 739 C C . ALA A 1 98 ? -8.711 -25.281 -9.984 1 95.44 98 ALA A C 1
ATOM 741 O O . ALA A 1 98 ? -9.117 -26.047 -10.867 1 95.44 98 ALA A O 1
ATOM 742 N N . PRO A 1 99 ? -7.629 -25.516 -9.352 1 94.88 99 PRO A N 1
ATOM 743 C CA . PRO A 1 99 ? -7.043 -24.641 -8.328 1 94.88 99 PRO A CA 1
ATOM 744 C C . PRO A 1 99 ? -6.281 -23.469 -8.93 1 94.88 99 PRO A C 1
ATOM 746 O O . PRO A 1 99 ? -5.762 -23.562 -10.047 1 94.88 99 PRO A O 1
ATOM 749 N N . ILE A 1 100 ? -6.289 -22.312 -8.289 1 95 100 ILE A N 1
ATOM 750 C CA . ILE A 1 100 ? -5.449 -21.172 -8.633 1 95 100 ILE A CA 1
ATOM 751 C C . ILE A 1 100 ? -5.051 -20.422 -7.355 1 95 100 ILE A C 1
ATOM 753 O O . ILE A 1 100 ? -5.32 -20.906 -6.246 1 95 100 ILE A O 1
ATOM 757 N N . TYR A 1 101 ? -4.324 -19.438 -7.453 1 94.81 101 TYR A N 1
ATOM 758 C CA . TYR A 1 101 ? -4.043 -18.547 -6.328 1 94.81 101 TYR A CA 1
ATOM 759 C C . TYR A 1 101 ? -5.316 -18.219 -5.566 1 94.81 101 TYR A C 1
ATOM 761 O O . TYR A 1 101 ? -6.223 -17.578 -6.113 1 94.81 101 TYR A O 1
ATOM 769 N N . ALA A 1 102 ? -5.426 -18.469 -4.293 1 93.81 102 ALA A N 1
ATOM 770 C CA . ALA A 1 102 ? -6.656 -18.562 -3.514 1 93.81 102 ALA A CA 1
ATOM 771 C C . ALA A 1 102 ? -7.281 -17.188 -3.307 1 93.81 102 ALA A C 1
ATOM 773 O O . ALA A 1 102 ? -8.492 -17.078 -3.086 1 93.81 102 ALA A O 1
ATOM 774 N N . GLU A 1 103 ? -6.438 -16.141 -3.414 1 95.25 103 GLU A N 1
ATOM 775 C CA . GLU A 1 103 ? -6.941 -14.789 -3.191 1 95.25 103 GLU A CA 1
ATOM 776 C C . GLU A 1 103 ? -7.984 -14.414 -4.238 1 95.25 103 GLU A C 1
ATOM 778 O O . GLU A 1 103 ? -8.859 -13.578 -3.977 1 95.25 103 GLU A O 1
ATOM 783 N N . HIS A 1 104 ? -7.953 -14.992 -5.383 1 98 104 HIS A N 1
ATOM 784 C CA . HIS A 1 104 ? -8.891 -14.625 -6.438 1 98 104 HIS A CA 1
ATOM 785 C C . HIS A 1 104 ? -10.32 -14.977 -6.047 1 98 104 HIS A C 1
ATOM 787 O O . HIS A 1 104 ? -11.18 -14.094 -5.953 1 98 104 HIS A O 1
ATOM 793 N N . ALA A 1 105 ? -10.586 -16.219 -5.715 1 97.81 105 ALA A N 1
ATOM 794 C CA . ALA A 1 105 ? -11.93 -16.609 -5.305 1 97.81 105 ALA A CA 1
ATOM 795 C C . ALA A 1 105 ? -12.328 -15.906 -4.008 1 97.81 105 ALA A C 1
ATOM 797 O O . ALA A 1 105 ? -13.461 -15.422 -3.877 1 97.81 105 ALA A O 1
ATOM 798 N N . HIS A 1 106 ? -11.375 -15.82 -3.102 1 96.94 106 HIS A N 1
ATOM 799 C CA . HIS A 1 106 ? -11.641 -15.242 -1.787 1 96.94 106 HIS A CA 1
ATOM 800 C C . HIS A 1 106 ? -12.133 -13.805 -1.907 1 96.94 106 HIS A C 1
ATOM 802 O O . HIS A 1 106 ? -13.156 -13.445 -1.312 1 96.94 106 HIS A O 1
ATOM 808 N N . CYS A 1 107 ? -11.492 -12.969 -2.662 1 97.69 107 CYS A N 1
ATOM 809 C CA . CYS A 1 107 ? -11.812 -11.547 -2.742 1 97.69 107 CYS A CA 1
ATOM 810 C C . CYS A 1 107 ? -13.148 -11.328 -3.436 1 97.69 107 CYS A C 1
ATOM 812 O O . CYS A 1 107 ? -13.906 -10.43 -3.057 1 97.69 107 CYS A O 1
ATOM 814 N N . TRP A 1 108 ? -13.461 -12.102 -4.457 1 98.5 108 TRP A N 1
ATOM 815 C CA . TRP A 1 108 ? -14.758 -11.977 -5.113 1 98.5 108 TRP A CA 1
ATOM 816 C C . TRP A 1 108 ? -15.891 -12.383 -4.172 1 98.5 108 TRP A C 1
ATOM 818 O O . TRP A 1 108 ? -16.906 -11.703 -4.09 1 98.5 108 TRP A O 1
ATOM 828 N N . ARG A 1 109 ? -15.727 -13.492 -3.391 1 97.94 109 ARG A N 1
ATOM 829 C CA . ARG A 1 109 ? -16.734 -13.93 -2.424 1 97.94 109 ARG A CA 1
ATOM 830 C C . ARG A 1 109 ? -16.906 -12.891 -1.321 1 97.94 109 ARG A C 1
ATOM 832 O O . ARG A 1 109 ? -18.047 -12.594 -0.924 1 97.94 109 ARG A O 1
ATOM 839 N N . ARG A 1 110 ? -15.812 -12.344 -0.909 1 94.88 110 ARG A N 1
ATOM 840 C CA . ARG A 1 110 ? -15.836 -11.359 0.172 1 94.88 110 ARG A CA 1
ATOM 841 C C . ARG A 1 110 ? -16.688 -10.148 -0.203 1 94.88 110 ARG A C 1
ATOM 843 O O . ARG A 1 110 ? -17.344 -9.555 0.655 1 94.88 110 ARG A O 1
ATOM 850 N N . CYS A 1 111 ? -16.719 -9.797 -1.452 1 95.38 111 CYS A N 1
ATOM 851 C CA . CYS A 1 111 ? -17.453 -8.633 -1.933 1 95.38 111 CYS A CA 1
ATOM 852 C C . CYS A 1 111 ? -18.906 -8.992 -2.221 1 95.38 111 CYS A C 1
ATOM 854 O O . CYS A 1 111 ? -19.688 -8.141 -2.654 1 95.38 111 CYS A O 1
ATOM 856 N N . GLY A 1 112 ? -19.281 -10.312 -2.072 1 96.69 112 GLY A N 1
ATOM 857 C CA . GLY A 1 112 ? -20.688 -10.711 -2.205 1 96.69 112 GLY A CA 1
ATOM 858 C C . GLY A 1 112 ? -21.016 -11.273 -3.572 1 96.69 112 GLY A C 1
ATOM 859 O O . GLY A 1 112 ? -22.156 -11.641 -3.838 1 96.69 112 GLY A O 1
ATOM 860 N N . HIS A 1 113 ? -20.062 -11.383 -4.453 1 98.5 113 HIS A N 1
ATOM 861 C CA . HIS A 1 113 ? -20.297 -11.977 -5.766 1 98.5 113 HIS A CA 1
ATOM 862 C C . HIS A 1 113 ? -20.531 -13.477 -5.656 1 98.5 113 HIS A C 1
ATOM 864 O O . HIS A 1 113 ? -20.125 -14.109 -4.676 1 98.5 113 HIS A O 1
ATOM 870 N N . GLU A 1 114 ? -21.266 -14.039 -6.57 1 98.5 114 GLU A N 1
ATOM 871 C CA . GLU A 1 114 ? -21.453 -15.484 -6.652 1 98.5 114 GLU A CA 1
ATOM 872 C C . GLU A 1 114 ? -20.297 -16.141 -7.402 1 98.5 114 GLU A C 1
ATOM 874 O O . GLU A 1 114 ? -20.109 -15.922 -8.602 1 98.5 114 GLU A O 1
ATOM 879 N N . VAL A 1 115 ? -19.547 -17.016 -6.695 1 98.62 115 VAL A N 1
ATOM 880 C CA . VAL A 1 115 ? -18.328 -17.562 -7.27 1 98.62 115 VAL A CA 1
ATOM 881 C C . VAL A 1 115 ? -18.5 -19.062 -7.484 1 98.62 115 VAL A C 1
ATOM 883 O O . VAL A 1 115 ? -18.891 -19.797 -6.57 1 98.62 115 VAL A O 1
ATOM 886 N N . SER A 1 116 ? -18.297 -19.516 -8.688 1 98.19 116 SER A N 1
ATOM 887 C CA . SER A 1 116 ? -18.156 -20.938 -9.016 1 98.19 116 SER A CA 1
ATOM 888 C C . SER A 1 116 ? -16.734 -21.266 -9.422 1 98.19 116 SER A C 1
ATOM 890 O O . SER A 1 116 ? -16.141 -20.578 -10.258 1 98.19 116 SER A O 1
ATOM 892 N N . GLU A 1 117 ? -16.203 -22.281 -8.82 1 97.56 117 GLU A N 1
ATOM 893 C CA . GLU A 1 117 ? -14.859 -22.75 -9.156 1 97.56 117 GLU A CA 1
ATOM 894 C C . GLU A 1 117 ? -14.922 -23.938 -10.109 1 97.56 117 GLU A C 1
ATOM 896 O O . GLU A 1 117 ? -15.672 -24.891 -9.875 1 97.56 117 GLU A O 1
ATOM 901 N N . VAL A 1 118 ? -14.18 -23.891 -11.195 1 97.38 118 VAL A N 1
ATOM 902 C CA . VAL A 1 118 ? -14.195 -24.969 -12.18 1 97.38 118 VAL A CA 1
ATOM 903 C C . VAL A 1 118 ? -12.766 -25.297 -12.602 1 97.38 118 VAL A C 1
ATOM 905 O O . VAL A 1 118 ? -11.891 -24.422 -12.602 1 97.38 118 VAL A O 1
ATOM 908 N N . PRO A 1 119 ? -12.484 -26.562 -12.922 1 96.12 119 PRO A N 1
ATOM 909 C CA . PRO A 1 119 ? -11.148 -26.906 -13.406 1 96.12 119 PRO A CA 1
ATOM 910 C C . PRO A 1 119 ? -10.836 -26.297 -14.766 1 96.12 119 PRO A C 1
ATOM 912 O O . PRO A 1 119 ? -11.75 -25.906 -15.492 1 96.12 119 PRO A O 1
ATOM 915 N N . TYR A 1 120 ? -9.594 -26.172 -15.07 1 96.75 120 TYR A N 1
ATOM 916 C CA . TYR A 1 120 ? -9.133 -25.562 -16.312 1 96.75 120 TYR A CA 1
ATOM 917 C C . TYR A 1 120 ? -9.773 -26.219 -17.531 1 96.75 120 TYR A C 1
ATOM 919 O O . TYR A 1 120 ? -10.102 -25.562 -18.5 1 96.75 120 TYR A O 1
ATOM 927 N N . GLU A 1 121 ? -9.984 -27.5 -17.438 1 95.81 121 GLU A N 1
ATOM 928 C CA . GLU A 1 121 ? -10.531 -28.266 -18.547 1 95.81 121 GLU A CA 1
ATOM 929 C C . GLU A 1 121 ? -11.984 -27.875 -18.812 1 95.81 121 GLU A C 1
ATOM 931 O O . GLU A 1 121 ? -12.516 -28.156 -19.891 1 95.81 121 GLU A O 1
ATOM 936 N N . ALA A 1 122 ? -12.609 -27.266 -17.906 1 97.62 122 ALA A N 1
ATOM 937 C CA . ALA A 1 122 ? -14.031 -26.953 -18.016 1 97.62 122 ALA A CA 1
ATOM 938 C C . ALA A 1 122 ? -14.25 -25.469 -18.328 1 97.62 122 ALA A C 1
ATOM 940 O O . ALA A 1 122 ? -15.391 -25.016 -18.422 1 97.62 122 ALA A O 1
ATOM 941 N N . LEU A 1 123 ? -13.195 -24.719 -18.516 1 98.12 123 LEU A N 1
ATOM 942 C CA . LEU A 1 123 ? -13.305 -23.281 -18.672 1 98.12 123 LEU A CA 1
ATOM 943 C C . LEU A 1 123 ? -14.016 -22.922 -19.969 1 98.12 123 LEU A C 1
ATOM 945 O O . LEU A 1 123 ? -14.781 -21.953 -20.016 1 98.12 123 LEU A O 1
ATOM 949 N N . ASP A 1 124 ? -13.758 -23.688 -21 1 97.56 124 ASP A N 1
ATOM 950 C CA . ASP A 1 124 ? -14.422 -23.438 -22.281 1 97.56 124 ASP A CA 1
ATOM 951 C C . ASP A 1 124 ? -15.945 -23.5 -22.125 1 97.56 124 ASP A C 1
ATOM 953 O O . ASP A 1 124 ? -16.656 -22.625 -22.625 1 97.56 124 ASP A O 1
ATOM 957 N N . GLN A 1 125 ? -16.359 -24.484 -21.516 1 97.5 125 GLN A N 1
ATOM 958 C CA . GLN A 1 125 ? -17.797 -24.656 -21.281 1 97.5 125 GLN A CA 1
ATOM 959 C C . GLN A 1 125 ? -18.328 -23.562 -20.359 1 97.5 125 GLN A C 1
ATOM 961 O O . GLN A 1 125 ? -19.438 -23.062 -20.578 1 97.5 125 GLN A O 1
ATOM 966 N N . ALA A 1 126 ? -17.609 -23.234 -19.328 1 97.81 126 ALA A N 1
ATOM 967 C CA . ALA A 1 126 ? -18.031 -22.219 -18.359 1 97.81 126 ALA A CA 1
ATOM 968 C C . ALA A 1 126 ? -18.266 -20.875 -19.047 1 97.81 126 ALA A C 1
ATOM 970 O O . ALA A 1 126 ? -19.25 -20.188 -18.75 1 97.81 126 ALA A O 1
ATOM 971 N N . VAL A 1 127 ? -17.406 -20.5 -19.953 1 97.56 127 VAL A N 1
ATOM 972 C CA . VAL A 1 127 ? -17.484 -19.203 -20.609 1 97.56 127 VAL A CA 1
ATOM 973 C C . VAL A 1 127 ? -18.703 -19.156 -21.516 1 97.56 127 VAL A C 1
ATOM 975 O O . VAL A 1 127 ? -19.266 -18.078 -21.75 1 97.56 127 VAL A O 1
ATOM 978 N N . GLN A 1 128 ? -19.078 -20.312 -22.016 1 96.12 128 GLN A N 1
ATOM 979 C CA . GLN A 1 128 ? -20.203 -20.375 -22.938 1 96.12 128 GLN A CA 1
ATOM 980 C C . GLN A 1 128 ? -21.531 -20.125 -22.219 1 96.12 128 GLN A C 1
ATOM 982 O O . GLN A 1 128 ? -22.531 -19.797 -22.828 1 96.12 128 GLN A O 1
ATOM 987 N N . SER A 1 129 ? -21.516 -20.359 -20.969 1 95.81 129 SER A N 1
ATOM 988 C CA . SER A 1 129 ? -22.719 -20.109 -20.188 1 95.81 129 SER A CA 1
ATOM 989 C C . SER A 1 129 ? -23.062 -18.609 -20.172 1 95.81 129 SER A C 1
ATOM 991 O O . SER A 1 129 ? -22.234 -17.781 -19.797 1 95.81 129 SER A O 1
ATOM 993 N N . PRO A 1 130 ? -24.312 -18.266 -20.438 1 94 130 PRO A N 1
ATOM 994 C CA . PRO A 1 130 ? -24.703 -16.859 -20.406 1 94 130 PRO A CA 1
ATOM 995 C C . PRO A 1 130 ? -24.641 -16.25 -19.016 1 94 130 PRO A C 1
ATOM 997 O O . PRO A 1 130 ? -24.609 -15.023 -18.875 1 94 130 PRO A O 1
ATOM 1000 N N . SER A 1 131 ? -24.594 -17.094 -18.078 1 95.62 131 SER A N 1
ATOM 1001 C CA . SER A 1 131 ? -24.562 -16.594 -16.703 1 95.62 131 SER A CA 1
ATOM 1002 C C . SER A 1 131 ? -23.172 -16.172 -16.297 1 95.62 131 SER A C 1
ATOM 1004 O O . SER A 1 131 ? -23 -15.422 -15.328 1 95.62 131 SER A O 1
ATOM 1006 N N . CYS A 1 132 ? -22.156 -16.641 -17 1 98.12 132 CYS A N 1
ATOM 1007 C CA . CYS A 1 132 ? -20.781 -16.25 -16.672 1 98.12 132 CYS A CA 1
ATOM 1008 C C . CYS A 1 132 ? -20.531 -14.797 -17.031 1 98.12 132 CYS A C 1
ATOM 1010 O O . CYS A 1 132 ? -20.438 -14.445 -18.203 1 98.12 132 CYS A O 1
ATOM 1012 N N . GLN A 1 133 ? -20.328 -13.945 -16.016 1 98.56 133 GLN A N 1
ATOM 1013 C CA . GLN A 1 133 ? -20.125 -12.523 -16.234 1 98.56 133 GLN A CA 1
ATOM 1014 C C . GLN A 1 133 ? -18.656 -12.148 -16.062 1 98.56 133 GLN A C 1
ATOM 1016 O O . GLN A 1 133 ? -18.188 -11.164 -16.625 1 98.56 133 GLN A O 1
ATOM 1021 N N . VAL A 1 134 ? -17.969 -12.844 -15.211 1 98.88 134 VAL A N 1
ATOM 1022 C CA . VAL A 1 134 ? -16.531 -12.664 -14.992 1 98.88 134 VAL A CA 1
ATOM 1023 C C . VAL A 1 134 ? -15.844 -14.023 -14.977 1 98.88 134 VAL A C 1
ATOM 1025 O O . VAL A 1 134 ? -16.312 -14.969 -14.344 1 98.88 134 VAL A O 1
ATOM 1028 N N . LEU A 1 135 ? -14.812 -14.18 -15.719 1 98.88 135 LEU A N 1
ATOM 1029 C CA . LEU A 1 135 ? -13.922 -15.328 -15.672 1 98.88 135 LEU A CA 1
ATOM 1030 C C . LEU A 1 135 ? -12.547 -14.93 -15.156 1 98.88 135 LEU A C 1
ATOM 1032 O O . LEU A 1 135 ? -11.961 -13.961 -15.625 1 98.88 135 LEU A O 1
ATOM 1036 N N . VAL A 1 136 ? -12.023 -15.609 -14.141 1 98.94 136 VAL A N 1
ATOM 1037 C CA . VAL A 1 136 ? -10.719 -15.336 -13.539 1 98.94 136 VAL A CA 1
ATOM 1038 C C . VAL A 1 136 ? -9.836 -16.578 -13.648 1 98.94 136 VAL A C 1
ATOM 1040 O O . VAL A 1 136 ? -10.242 -17.672 -13.266 1 98.94 136 VAL A O 1
ATOM 1043 N N . LEU A 1 137 ? -8.664 -16.469 -14.141 1 98.75 137 LEU A N 1
ATOM 1044 C CA . LEU A 1 137 ? -7.703 -17.562 -14.148 1 98.75 137 LEU A CA 1
ATOM 1045 C C . LEU A 1 137 ? -6.273 -17.031 -14.094 1 98.75 137 LEU A C 1
ATOM 1047 O O . LEU A 1 137 ? -6.047 -15.828 -14.273 1 98.75 137 LEU A O 1
ATOM 1051 N N . CYS A 1 138 ? -5.363 -17.828 -13.773 1 98.62 138 CYS A N 1
ATOM 1052 C CA . CYS A 1 138 ? -3.932 -17.562 -13.875 1 98.62 138 CYS A CA 1
ATOM 1053 C C . CYS A 1 138 ? -3.346 -18.219 -15.125 1 98.62 138 CYS A C 1
ATOM 1055 O O . CYS A 1 138 ? -3.715 -19.344 -15.469 1 98.62 138 CYS A O 1
ATOM 1057 N N . ASN A 1 139 ? -2.436 -17.562 -15.773 1 98.62 139 ASN A N 1
ATOM 1058 C CA . ASN A 1 139 ? -1.796 -18.094 -16.969 1 98.62 139 ASN A CA 1
ATOM 1059 C C . ASN A 1 139 ? -0.354 -17.625 -17.094 1 98.62 139 ASN A C 1
ATOM 1061 O O . ASN A 1 139 ? -0.105 -16.516 -17.578 1 98.62 139 ASN A O 1
ATOM 1065 N N . PRO A 1 140 ? 0.697 -18.484 -16.797 1 98.06 140 PRO A N 1
ATOM 1066 C CA . PRO A 1 140 ? 0.511 -19.875 -16.375 1 98.06 140 PRO A CA 1
ATOM 1067 C C . PRO A 1 140 ? -0.143 -20 -15.008 1 98.06 140 PRO A C 1
ATOM 1069 O O . PRO A 1 140 ? -0.042 -19.094 -14.188 1 98.06 140 PRO A O 1
ATOM 1072 N N . ASN A 1 141 ? -0.776 -21.156 -14.836 1 97.88 141 ASN A N 1
ATOM 1073 C CA . ASN A 1 141 ? -1.521 -21.375 -13.602 1 97.88 141 ASN A CA 1
ATOM 1074 C C . ASN A 1 141 ? -0.589 -21.562 -12.406 1 97.88 141 ASN A C 1
ATOM 1076 O O . ASN A 1 141 ? 0.462 -22.203 -12.523 1 97.88 141 ASN A O 1
ATOM 1080 N N . ASN A 1 142 ? -0.819 -20.969 -11.336 1 96.12 142 ASN A N 1
ATOM 1081 C CA . ASN A 1 142 ? -0.316 -21.266 -10 1 96.12 142 ASN A CA 1
ATOM 1082 C C . ASN A 1 142 ? -1.357 -22 -9.164 1 96.12 142 ASN A C 1
ATOM 1084 O O . ASN A 1 142 ? -2.369 -21.422 -8.766 1 96.12 142 ASN A O 1
ATOM 1088 N N . PRO A 1 143 ? -1.282 -23.297 -9 1 95.94 143 PRO A N 1
ATOM 1089 C CA . PRO A 1 143 ? 0.018 -23.938 -8.789 1 95.94 143 PRO A CA 1
ATOM 1090 C C . PRO A 1 143 ? 0.396 -24.875 -9.93 1 95.94 143 PRO A C 1
ATOM 1092 O O . PRO A 1 143 ? 1.543 -25.328 -10.008 1 95.94 143 PRO A O 1
ATOM 1095 N N . THR A 1 144 ? -0.442 -25.188 -10.875 1 95.94 144 THR A N 1
ATOM 1096 C CA . THR A 1 144 ? -0.275 -26.375 -11.695 1 95.94 144 THR A CA 1
ATOM 1097 C C . THR A 1 144 ? 0.672 -26.094 -12.859 1 95.94 144 THR A C 1
ATOM 1099 O O . THR A 1 144 ? 1.172 -27.031 -13.5 1 95.94 144 THR A O 1
ATOM 1102 N N . GLY A 1 145 ? 0.766 -24.844 -13.188 1 96.69 145 GLY A N 1
ATOM 1103 C CA . GLY A 1 145 ? 1.569 -24.484 -14.344 1 96.69 145 GLY A CA 1
ATOM 1104 C C . GLY A 1 145 ? 0.823 -24.641 -15.656 1 96.69 145 GLY A C 1
ATOM 1105 O O . GLY A 1 145 ? 1.379 -24.375 -16.734 1 96.69 145 GLY A O 1
ATOM 1106 N N . ALA A 1 146 ? -0.426 -25 -15.602 1 96.5 146 ALA A N 1
ATOM 1107 C CA . ALA A 1 146 ? -1.232 -25.156 -16.812 1 96.5 146 ALA A CA 1
ATOM 1108 C C . ALA A 1 146 ? -1.253 -23.875 -17.625 1 96.5 146 ALA A C 1
ATOM 1110 O O . ALA A 1 146 ? -1.203 -22.781 -17.062 1 96.5 146 ALA A O 1
ATOM 1111 N N . LEU A 1 147 ? -1.341 -24.062 -18.984 1 97.31 147 LEU A N 1
ATOM 1112 C CA . LEU A 1 147 ? -1.329 -22.938 -19.906 1 97.31 147 LEU A CA 1
ATOM 1113 C C . LEU A 1 147 ? -2.57 -22.938 -20.797 1 97.31 147 LEU A C 1
ATOM 1115 O O . LEU A 1 147 ? -3.041 -24.016 -21.188 1 97.31 147 LEU A O 1
ATOM 1119 N N . VAL A 1 148 ? -3.092 -21.828 -21.031 1 98.31 148 VAL A N 1
ATOM 1120 C CA . VAL A 1 148 ? -4.125 -21.625 -22.047 1 98.31 148 VAL A CA 1
ATOM 1121 C C . VAL A 1 148 ? -3.566 -20.781 -23.188 1 98.31 148 VAL A C 1
ATOM 1123 O O . VAL A 1 148 ? -2.924 -19.75 -22.953 1 98.31 148 VAL A O 1
ATOM 1126 N N . GLU A 1 149 ? -3.785 -21.203 -24.406 1 98.25 149 GLU A N 1
ATOM 1127 C CA . GLU A 1 149 ? -3.289 -20.5 -25.578 1 98.25 149 GLU A CA 1
ATOM 1128 C C . GLU A 1 149 ? -3.912 -19.109 -25.688 1 98.25 149 GLU A C 1
ATOM 1130 O O . GLU A 1 149 ? -5.098 -18.938 -25.406 1 98.25 149 GLU A O 1
ATOM 1135 N N . PRO A 1 150 ? -3.127 -18.125 -26.125 1 98.5 150 PRO A N 1
ATOM 1136 C CA . PRO A 1 150 ? -3.619 -16.75 -26.219 1 98.5 150 PRO A CA 1
ATOM 1137 C C . PRO A 1 150 ? -4.875 -16.641 -27.078 1 98.5 150 PRO A C 1
ATOM 1139 O O . PRO A 1 150 ? -5.801 -15.898 -26.734 1 98.5 150 PRO A O 1
ATOM 1142 N N . GLU A 1 151 ? -4.891 -17.344 -28.172 1 98.25 151 GLU A N 1
ATOM 1143 C CA . GLU A 1 151 ? -6.043 -17.281 -29.062 1 98.25 151 GLU A CA 1
ATOM 1144 C C . GLU A 1 151 ? -7.328 -17.672 -28.344 1 98.25 151 GLU A C 1
ATOM 1146 O O . GLU A 1 151 ? -8.383 -17.078 -28.562 1 98.25 151 GLU A O 1
ATOM 1151 N N . ARG A 1 152 ? -7.219 -18.688 -27.578 1 98.31 152 ARG A N 1
ATOM 1152 C CA . ARG A 1 152 ? -8.367 -19.156 -26.797 1 98.31 152 ARG A CA 1
ATOM 1153 C C . ARG A 1 152 ? -8.781 -18.109 -25.766 1 98.31 152 ARG A C 1
ATOM 1155 O O . ARG A 1 152 ? -9.969 -17.812 -25.609 1 98.31 152 ARG A O 1
ATOM 1162 N N . LEU A 1 153 ? -7.855 -17.516 -25.031 1 98.75 153 LEU A N 1
ATOM 1163 C CA . LEU A 1 153 ? -8.133 -16.469 -24.062 1 98.75 153 LEU A CA 1
ATOM 1164 C C . LEU A 1 153 ? -8.828 -15.289 -24.734 1 98.75 153 LEU A C 1
ATOM 1166 O O . LEU A 1 153 ? -9.805 -14.75 -24.188 1 98.75 153 LEU A O 1
ATOM 1170 N N . LEU A 1 154 ? -8.305 -14.891 -25.891 1 98.62 154 LEU A N 1
ATOM 1171 C CA . LEU A 1 154 ? -8.859 -13.734 -26.594 1 98.62 154 LEU A CA 1
ATOM 1172 C C . LEU A 1 154 ? -10.273 -14.023 -27.078 1 98.62 154 LEU A C 1
ATOM 1174 O O . LEU A 1 154 ? -11.125 -13.125 -27.094 1 98.62 154 LEU A O 1
ATOM 1178 N N . ARG A 1 155 ? -10.492 -15.289 -27.469 1 98.19 155 ARG A N 1
ATOM 1179 C CA . ARG A 1 155 ? -11.852 -15.68 -27.828 1 98.19 155 ARG A CA 1
ATOM 1180 C C . ARG A 1 155 ? -12.789 -15.578 -26.625 1 98.19 155 ARG A C 1
ATOM 1182 O O . ARG A 1 155 ? -13.906 -15.078 -26.75 1 98.19 155 ARG A O 1
ATOM 1189 N N . TRP A 1 156 ? -12.352 -16.109 -25.453 1 98.62 156 TRP A N 1
ATOM 1190 C CA . TRP A 1 156 ? -13.141 -16 -24.234 1 98.62 156 TRP A CA 1
ATOM 1191 C C . TRP A 1 156 ? -13.43 -14.539 -23.906 1 98.62 156 TRP A C 1
ATOM 1193 O O . TRP A 1 156 ? -14.562 -14.188 -23.562 1 98.62 156 TRP A O 1
ATOM 1203 N N . ALA A 1 157 ? -12.406 -13.672 -24.031 1 98.62 157 ALA A N 1
ATOM 1204 C CA . ALA A 1 157 ? -12.555 -12.25 -23.734 1 98.62 157 ALA A CA 1
ATOM 1205 C C . ALA A 1 157 ? -13.617 -11.617 -24.625 1 98.62 157 ALA A C 1
ATOM 1207 O O . ALA A 1 157 ? -14.453 -10.844 -24.156 1 98.62 157 ALA A O 1
ATOM 1208 N N . ALA A 1 158 ? -13.562 -11.906 -25.891 1 97.81 158 ALA A N 1
ATOM 1209 C CA . ALA A 1 158 ? -14.523 -11.359 -26.844 1 97.81 158 ALA A CA 1
ATOM 1210 C C . ALA A 1 158 ? -15.945 -11.812 -26.516 1 97.81 158 ALA A C 1
ATOM 1212 O O . ALA A 1 158 ? -16.875 -11.016 -26.562 1 97.81 158 ALA A O 1
ATOM 1213 N N . GLN A 1 159 ? -16.109 -13.094 -26.219 1 97.62 159 GLN A N 1
ATOM 1214 C CA . GLN A 1 159 ? -17.406 -13.648 -25.859 1 97.62 159 GLN A CA 1
ATOM 1215 C C . GLN A 1 159 ? -17.984 -12.961 -24.625 1 97.62 159 GLN A C 1
ATOM 1217 O O . GLN A 1 159 ? -19.156 -12.594 -24.594 1 97.62 159 GLN A O 1
ATOM 1222 N N . LEU A 1 160 ? -17.172 -12.797 -23.625 1 98.31 160 LEU A N 1
ATOM 1223 C CA . LEU A 1 160 ? -17.594 -12.148 -22.391 1 98.31 160 LEU A CA 1
ATOM 1224 C C . LEU A 1 160 ? -17.938 -10.688 -22.641 1 98.31 160 LEU A C 1
ATOM 1226 O O . LEU A 1 160 ? -18.938 -10.18 -22.125 1 98.31 160 LEU A O 1
ATOM 1230 N N . ALA A 1 161 ? -17.109 -9.992 -23.422 1 97.06 161 ALA A N 1
ATOM 1231 C CA . ALA A 1 161 ? -17.297 -8.57 -23.688 1 97.06 161 ALA A CA 1
ATOM 1232 C C . ALA A 1 161 ? -18.656 -8.312 -24.328 1 97.06 161 ALA A C 1
ATOM 1234 O O . ALA A 1 161 ? -19.266 -7.262 -24.109 1 97.06 161 ALA A O 1
ATOM 1235 N N . GLU A 1 162 ? -19.125 -9.242 -25.078 1 96.19 162 GLU A N 1
ATOM 1236 C CA . GLU A 1 162 ? -20.422 -9.102 -25.75 1 96.19 162 GLU A CA 1
ATOM 1237 C C . GLU A 1 162 ? -21.547 -8.914 -24.75 1 96.19 162 GLU A C 1
ATOM 1239 O O . GLU A 1 162 ? -22.578 -8.328 -25.062 1 96.19 162 GLU A O 1
ATOM 1244 N N . ARG A 1 163 ? -21.359 -9.367 -23.641 1 96.12 163 ARG A N 1
ATOM 1245 C CA . ARG A 1 163 ? -22.406 -9.258 -22.625 1 96.12 163 ARG A CA 1
ATOM 1246 C C . ARG A 1 163 ? -21.922 -8.438 -21.422 1 96.12 163 ARG A C 1
ATOM 1248 O O . ARG A 1 163 ? -22.391 -8.641 -20.297 1 96.12 163 ARG A O 1
ATOM 1255 N N . GLY A 1 164 ? -20.938 -7.633 -21.641 1 96.56 164 GLY A N 1
ATOM 1256 C CA . GLY A 1 164 ? -20.453 -6.73 -20.609 1 96.56 164 GLY A CA 1
ATOM 1257 C C . GLY A 1 164 ? -19.609 -7.426 -19.547 1 96.56 164 GLY A C 1
ATOM 1258 O O . GLY A 1 164 ? -19.5 -6.941 -18.422 1 96.56 164 GLY A O 1
ATOM 1259 N N . GLY A 1 165 ? -19.094 -8.617 -19.859 1 98.25 165 GLY A N 1
ATOM 1260 C CA . GLY A 1 165 ? -18.328 -9.414 -18.906 1 98.25 165 GLY A CA 1
ATOM 1261 C C . GLY A 1 165 ? -16.859 -9.086 -18.891 1 98.25 165 GLY A C 1
ATOM 1262 O O . GLY A 1 165 ? -16.406 -8.219 -19.641 1 98.25 165 GLY A O 1
ATOM 1263 N N . TRP A 1 166 ? -16.141 -9.648 -17.906 1 98.88 166 TRP A N 1
ATOM 1264 C CA . TRP A 1 166 ? -14.703 -9.461 -17.734 1 98.88 166 TRP A CA 1
ATOM 1265 C C . TRP A 1 166 ? -13.961 -10.789 -17.875 1 98.88 166 TRP A C 1
ATOM 1267 O O . TRP A 1 166 ? -14.453 -11.836 -17.438 1 98.88 166 TRP A O 1
ATOM 1277 N N . LEU A 1 167 ? -12.859 -10.797 -18.516 1 98.94 167 LEU A N 1
ATOM 1278 C CA . LEU A 1 167 ? -11.836 -11.828 -18.375 1 98.94 167 LEU A CA 1
ATOM 1279 C C . LEU A 1 167 ? -10.633 -11.297 -17.609 1 98.94 167 LEU A C 1
ATOM 1281 O O . LEU A 1 167 ? -9.961 -10.367 -18.062 1 98.94 167 LEU A O 1
ATOM 1285 N N . VAL A 1 168 ? -10.359 -11.797 -16.422 1 98.94 168 VAL A N 1
ATOM 1286 C CA . VAL A 1 168 ? -9.188 -11.445 -15.641 1 98.94 168 VAL A CA 1
ATOM 1287 C C . VAL A 1 168 ? -8.125 -12.531 -15.773 1 98.94 168 VAL A C 1
ATOM 1289 O O . VAL A 1 168 ? -8.352 -13.68 -15.375 1 98.94 168 VAL A O 1
ATOM 1292 N N . VAL A 1 169 ? -7.004 -12.195 -16.297 1 98.94 169 VAL A N 1
ATOM 1293 C CA . VAL A 1 169 ? -5.898 -13.133 -16.469 1 98.94 169 VAL A CA 1
ATOM 1294 C C . VAL A 1 169 ? -4.715 -12.703 -15.602 1 98.94 169 VAL A C 1
ATOM 1296 O O . VAL A 1 169 ? -4.074 -11.688 -15.883 1 98.94 169 VAL A O 1
ATOM 1299 N N . ASP A 1 170 ? -4.449 -13.453 -14.602 1 98.88 170 ASP A N 1
ATOM 1300 C CA . ASP A 1 170 ? -3.273 -13.227 -13.766 1 98.88 170 ASP A CA 1
ATOM 1301 C C . ASP A 1 170 ? -2.035 -13.891 -14.367 1 98.88 170 ASP A C 1
ATOM 1303 O O . ASP A 1 170 ? -1.917 -15.117 -14.359 1 98.88 170 ASP A O 1
ATOM 1307 N N . GLU A 1 171 ? -1.11 -13.078 -14.812 1 98.81 171 GLU A N 1
ATOM 1308 C CA . GLU A 1 171 ? 0.101 -13.555 -15.477 1 98.81 171 GLU A CA 1
ATOM 1309 C C . GLU A 1 171 ? 1.333 -13.32 -14.609 1 98.81 171 GLU A C 1
ATOM 1311 O O . GLU A 1 171 ? 2.414 -13.031 -15.117 1 98.81 171 GLU A O 1
ATOM 1316 N N . ALA A 1 172 ? 1.16 -13.414 -13.312 1 98 172 ALA A N 1
ATOM 1317 C CA . ALA A 1 172 ? 2.244 -13.156 -12.367 1 98 172 ALA A CA 1
ATOM 1318 C C . ALA A 1 172 ? 3.467 -14.008 -12.688 1 98 172 ALA A C 1
ATOM 1320 O O . ALA A 1 172 ? 4.605 -13.586 -12.469 1 98 172 ALA A O 1
ATOM 1321 N N . PHE A 1 173 ? 3.301 -15.227 -13.234 1 98.19 173 PHE A N 1
ATOM 1322 C CA . PHE A 1 173 ? 4.398 -16.141 -13.531 1 98.19 173 PHE A CA 1
ATOM 1323 C C . PHE A 1 173 ? 4.676 -16.188 -15.023 1 98.19 173 PHE A C 1
ATOM 1325 O O . PHE A 1 173 ? 5.301 -17.141 -15.516 1 98.19 173 PHE A O 1
ATOM 1332 N N . GLY A 1 174 ? 4.32 -15.172 -15.766 1 98 174 GLY A N 1
ATOM 1333 C CA . GLY A 1 174 ? 4.336 -15.227 -17.219 1 98 174 GLY A CA 1
ATOM 1334 C C . GLY A 1 174 ? 5.633 -14.719 -17.812 1 98 174 GLY A C 1
ATOM 1335 O O . GLY A 1 174 ? 5.82 -14.766 -19.031 1 98 174 GLY A O 1
ATOM 1336 N N . ASP A 1 175 ? 6.629 -14.289 -17.031 1 98.12 175 ASP A N 1
ATOM 1337 C CA . ASP A 1 175 ? 7.801 -13.586 -17.547 1 98.12 175 ASP A CA 1
ATOM 1338 C C . ASP A 1 175 ? 8.711 -14.531 -18.312 1 98.12 175 ASP A C 1
ATOM 1340 O O . ASP A 1 175 ? 9.492 -14.094 -19.172 1 98.12 175 ASP A O 1
ATOM 1344 N N . THR A 1 176 ? 8.625 -15.812 -18.031 1 96.69 176 THR A N 1
ATOM 1345 C CA . THR A 1 176 ? 9.445 -16.766 -18.766 1 96.69 176 THR A CA 1
ATOM 1346 C C . THR A 1 176 ? 8.672 -17.359 -19.938 1 96.69 176 THR A C 1
ATOM 1348 O O . THR A 1 176 ? 9.203 -18.188 -20.688 1 96.69 176 THR A O 1
ATOM 1351 N N . LEU A 1 177 ? 7.406 -17.031 -20.109 1 95.62 177 LEU A N 1
ATOM 1352 C CA . LEU A 1 177 ? 6.512 -17.516 -21.141 1 95.62 177 LEU A CA 1
ATOM 1353 C C . LEU A 1 177 ? 5.801 -16.359 -21.844 1 95.62 177 LEU A C 1
ATOM 1355 O O . LEU A 1 177 ? 4.574 -16.375 -21.969 1 95.62 177 LEU A O 1
ATOM 1359 N N . THR A 1 178 ? 6.59 -15.438 -22.344 1 92.94 178 THR A N 1
ATOM 1360 C CA . THR A 1 178 ? 6.086 -14.148 -22.797 1 92.94 178 THR A CA 1
ATOM 1361 C C . THR A 1 178 ? 5.121 -14.32 -23.969 1 92.94 178 THR A C 1
ATOM 1363 O O . THR A 1 178 ? 4.203 -13.523 -24.156 1 92.94 178 THR A O 1
ATOM 1366 N N . HIS A 1 179 ? 5.266 -15.391 -24.75 1 95.12 179 HIS A N 1
ATOM 1367 C CA . HIS A 1 179 ? 4.453 -15.586 -25.953 1 95.12 179 HIS A CA 1
ATOM 1368 C C . HIS A 1 179 ? 3.027 -15.984 -25.594 1 95.12 179 HIS A C 1
ATOM 1370 O O . HIS A 1 179 ? 2.139 -15.977 -26.438 1 95.12 179 HIS A O 1
ATOM 1376 N N . TYR A 1 180 ? 2.742 -16.281 -24.344 1 97.62 180 TYR A N 1
ATOM 1377 C CA . TYR A 1 180 ? 1.404 -16.656 -23.906 1 97.62 180 TYR A CA 1
ATOM 1378 C C . TYR A 1 180 ? 0.64 -15.461 -23.359 1 97.62 180 TYR A C 1
ATOM 1380 O O . TYR A 1 180 ? -0.555 -15.555 -23.078 1 97.62 180 TYR A O 1
ATOM 1388 N N . SER A 1 181 ? 1.312 -14.32 -23.234 1 98.62 181 SER A N 1
ATOM 1389 C CA . SER A 1 181 ? 0.667 -13.148 -22.641 1 98.62 181 SER A CA 1
ATOM 1390 C C . SER A 1 181 ? -0.349 -12.539 -23.609 1 98.62 181 SER A C 1
ATOM 1392 O O . SER A 1 181 ? -0.114 -12.492 -24.812 1 98.62 181 SER A O 1
ATOM 1394 N N . VAL A 1 182 ? -1.448 -12.062 -23.047 1 98.81 182 VAL A N 1
ATOM 1395 C CA . VAL A 1 182 ? -2.451 -11.375 -23.859 1 98.81 182 VAL A CA 1
ATOM 1396 C C . VAL A 1 182 ? -2.502 -9.898 -23.469 1 98.81 182 VAL A C 1
ATOM 1398 O O . VAL A 1 182 ? -3.477 -9.203 -23.766 1 98.81 182 VAL A O 1
ATOM 1401 N N . ALA A 1 183 ? -1.464 -9.391 -22.812 1 98.69 183 ALA A N 1
ATOM 1402 C CA . ALA A 1 183 ? -1.42 -8.016 -22.328 1 98.69 183 ALA A CA 1
ATOM 1403 C C . ALA A 1 183 ? -1.534 -7.023 -23.484 1 98.69 183 ALA A C 1
ATOM 1405 O O . ALA A 1 183 ? -2.117 -5.949 -23.344 1 98.69 183 ALA A O 1
ATOM 1406 N N . ALA A 1 184 ? -1.015 -7.367 -24.609 1 98.5 184 ALA A N 1
ATOM 1407 C CA . ALA A 1 184 ? -1.017 -6.477 -25.781 1 98.5 184 ALA A CA 1
ATOM 1408 C C . ALA A 1 184 ? -2.439 -6.203 -26.25 1 98.5 184 ALA A C 1
ATOM 1410 O O . ALA A 1 184 ? -2.684 -5.23 -26.969 1 98.5 184 ALA A O 1
ATOM 1411 N N . HIS A 1 185 ? -3.408 -6.992 -25.859 1 98.62 185 HIS A N 1
ATOM 1412 C CA . HIS A 1 185 ? -4.762 -6.93 -26.406 1 98.62 185 HIS A CA 1
ATOM 1413 C C . HIS A 1 185 ? -5.727 -6.309 -25.406 1 98.62 185 HIS A C 1
ATOM 1415 O O . HIS A 1 185 ? -6.945 -6.398 -25.578 1 98.62 185 HIS A O 1
ATOM 1421 N N . THR A 1 186 ? -5.168 -5.641 -24.359 1 98.25 186 THR A N 1
ATOM 1422 C CA . THR A 1 186 ? -5.98 -5.172 -23.25 1 98.25 186 THR A CA 1
ATOM 1423 C C . THR A 1 186 ? -6.785 -3.938 -23.641 1 98.25 186 THR A C 1
ATOM 1425 O O . THR A 1 186 ? -7.672 -3.502 -22.906 1 98.25 186 THR A O 1
ATOM 1428 N N . PRO A 1 187 ? -6.633 -3.299 -24.797 1 95.62 187 PRO A N 1
ATOM 1429 C CA . PRO A 1 187 ? -7.637 -2.328 -25.234 1 95.62 187 PRO A CA 1
ATOM 1430 C C . PRO A 1 187 ? -9.016 -2.951 -25.438 1 95.62 187 PRO A C 1
ATOM 1432 O O . PRO A 1 187 ? -10.023 -2.242 -25.453 1 95.62 187 PRO A O 1
ATOM 1435 N N . GLN A 1 188 ? -9.016 -4.281 -25.719 1 94.44 188 GLN A N 1
ATOM 1436 C CA . GLN A 1 188 ? -10.305 -4.977 -25.781 1 94.44 188 GLN A CA 1
ATOM 1437 C C . GLN A 1 188 ? -11.07 -4.816 -24.469 1 94.44 188 GLN A C 1
ATOM 1439 O O . GLN A 1 188 ? -10.547 -5.113 -23.391 1 94.44 188 GLN A O 1
ATOM 1444 N N . THR A 1 189 ? -12.273 -4.371 -24.594 1 94.94 189 THR A N 1
ATOM 1445 C CA . THR A 1 189 ? -13.086 -4.117 -23.406 1 94.94 189 THR A CA 1
ATOM 1446 C C . THR A 1 189 ? -13.281 -5.395 -22.594 1 94.94 189 THR A C 1
ATOM 1448 O O . THR A 1 189 ? -13.57 -6.453 -23.156 1 94.94 189 THR A O 1
ATOM 1451 N N . GLY A 1 190 ? -13.039 -5.301 -21.328 1 97 190 GLY A N 1
ATOM 1452 C CA . GLY A 1 190 ? -13.328 -6.402 -20.422 1 97 190 GLY A CA 1
ATOM 1453 C C . GLY A 1 190 ? -12.125 -7.293 -20.172 1 97 190 GLY A C 1
ATOM 1454 O O . GLY A 1 190 ? -12.148 -8.125 -19.266 1 97 190 GLY A O 1
ATOM 1455 N N . LEU A 1 191 ? -11.102 -7.191 -21.016 1 98.81 191 LEU A N 1
ATOM 1456 C CA . LEU A 1 191 ? -9.883 -7.957 -20.781 1 98.81 191 LEU A CA 1
ATOM 1457 C C . LEU A 1 191 ? -8.992 -7.246 -19.766 1 98.81 191 LEU A C 1
ATOM 1459 O O . LEU A 1 191 ? -8.625 -6.086 -19.969 1 98.81 191 LEU A O 1
ATOM 1463 N N . ILE A 1 192 ? -8.641 -7.867 -18.656 1 98.94 192 ILE A N 1
ATOM 1464 C CA . ILE A 1 192 ? -7.797 -7.352 -17.578 1 98.94 192 ILE A CA 1
ATOM 1465 C C . ILE A 1 192 ? -6.629 -8.305 -17.328 1 98.94 192 ILE A C 1
ATOM 1467 O O . ILE A 1 192 ? -6.832 -9.492 -17.078 1 98.94 192 ILE A O 1
ATOM 1471 N N . VAL A 1 193 ? -5.398 -7.809 -17.438 1 98.94 193 VAL A N 1
ATOM 1472 C CA . VAL A 1 193 ? -4.203 -8.633 -17.266 1 98.94 193 VAL A CA 1
ATOM 1473 C C . VAL A 1 193 ? -3.379 -8.109 -16.094 1 98.94 193 VAL A C 1
ATOM 1475 O O . VAL A 1 193 ? -3.119 -6.91 -16 1 98.94 193 VAL A O 1
ATOM 1478 N N . LEU A 1 194 ? -3.018 -8.961 -15.18 1 98.88 194 LEU A N 1
ATOM 1479 C CA . LEU A 1 194 ? -2.188 -8.625 -14.031 1 98.88 194 LEU A CA 1
ATOM 1480 C C . LEU A 1 194 ? -0.756 -9.117 -14.234 1 98.88 194 LEU A C 1
ATOM 1482 O O . LEU A 1 194 ? -0.54 -10.234 -14.703 1 98.88 194 LEU A O 1
ATOM 1486 N N . ARG A 1 195 ? 0.23 -8.297 -13.945 1 98.75 195 ARG A N 1
ATOM 1487 C CA . ARG A 1 195 ? 1.65 -8.625 -14.008 1 98.75 195 ARG A CA 1
ATOM 1488 C C . ARG A 1 195 ? 2.365 -8.203 -12.727 1 98.75 195 ARG A C 1
ATOM 1490 O O . ARG A 1 195 ? 1.964 -7.238 -12.07 1 98.75 195 ARG A O 1
ATOM 1497 N N . SER A 1 196 ? 3.389 -8.891 -12.383 1 95.94 196 SER A N 1
ATOM 1498 C CA . SER A 1 196 ? 4.043 -8.664 -11.102 1 95.94 196 SER A CA 1
ATOM 1499 C C . SER A 1 196 ? 5.562 -8.719 -11.242 1 95.94 196 SER A C 1
ATOM 1501 O O . SER A 1 196 ? 6.098 -9.547 -11.984 1 95.94 196 SER A O 1
ATOM 1503 N N . VAL A 1 197 ? 6.281 -7.875 -10.469 1 98.12 197 VAL A N 1
ATOM 1504 C CA . VAL A 1 197 ? 7.734 -7.957 -10.414 1 98.12 197 VAL A CA 1
ATOM 1505 C C . VAL A 1 197 ? 8.164 -8.867 -9.266 1 98.12 197 VAL A C 1
ATOM 1507 O O . VAL A 1 197 ? 9.352 -9.109 -9.07 1 98.12 197 VAL A O 1
ATOM 1510 N N . GLY A 1 198 ? 7.238 -9.375 -8.523 1 97.88 198 GLY A N 1
ATOM 1511 C CA . GLY A 1 198 ? 7.539 -10.125 -7.32 1 97.88 198 GLY A CA 1
ATOM 1512 C C . GLY A 1 198 ? 8.039 -11.531 -7.605 1 97.88 198 GLY A C 1
ATOM 1513 O O . GLY A 1 198 ? 8.688 -12.148 -6.758 1 97.88 198 GLY A O 1
ATOM 1514 N N . LYS A 1 199 ? 7.789 -12.102 -8.797 1 98.38 199 LYS A N 1
ATOM 1515 C CA . LYS A 1 199 ? 8.086 -13.5 -9.07 1 98.38 199 LYS A CA 1
ATOM 1516 C C . LYS A 1 199 ? 9.359 -13.648 -9.898 1 98.38 199 LYS A C 1
ATOM 1518 O O . LYS A 1 199 ? 10.43 -13.906 -9.344 1 98.38 199 LYS A O 1
ATOM 1523 N N . PHE A 1 200 ? 9.352 -13.234 -11.133 1 98.69 200 PHE A N 1
ATOM 1524 C CA . PHE A 1 200 ? 10.477 -13.344 -12.047 1 98.69 200 PHE A CA 1
ATOM 1525 C C . PHE A 1 200 ? 11.656 -12.508 -11.555 1 98.69 200 PHE A C 1
ATOM 1527 O O . PHE A 1 200 ? 12.789 -13 -11.5 1 98.69 200 PHE A O 1
ATOM 1534 N N . PHE A 1 201 ? 11.367 -11.305 -11.078 1 98.75 201 PHE A N 1
ATOM 1535 C CA . PHE A 1 201 ? 12.43 -10.391 -10.672 1 98.75 201 PHE A CA 1
ATOM 1536 C C . PHE A 1 201 ? 12.844 -10.656 -9.227 1 98.75 201 PHE A C 1
ATOM 1538 O O . PHE A 1 201 ? 13.836 -10.102 -8.75 1 98.75 201 PHE A O 1
ATOM 1545 N N . GLY A 1 202 ? 12.102 -11.492 -8.539 1 98.25 202 GLY A N 1
ATOM 1546 C CA . GLY A 1 202 ? 12.422 -11.789 -7.152 1 98.25 202 GLY A CA 1
ATOM 1547 C C . GLY A 1 202 ? 12.297 -10.586 -6.238 1 98.25 202 GLY A C 1
ATOM 1548 O O . GLY A 1 202 ? 13.086 -10.422 -5.309 1 98.25 202 GLY A O 1
ATOM 1549 N N . LEU A 1 203 ? 11.406 -9.727 -6.512 1 98 203 LEU A N 1
ATOM 1550 C CA . LEU A 1 203 ? 11.242 -8.5 -5.746 1 98 203 LEU A CA 1
ATOM 1551 C C . LEU A 1 203 ? 9.867 -8.445 -5.082 1 98 203 LEU A C 1
ATOM 1553 O O . LEU A 1 203 ? 9.164 -7.441 -5.176 1 98 203 LEU A O 1
ATOM 1557 N N . ALA A 1 204 ? 9.492 -9.57 -4.422 1 97.38 204 ALA A N 1
ATOM 1558 C CA . ALA A 1 204 ? 8.18 -9.664 -3.795 1 97.38 204 ALA A CA 1
ATOM 1559 C C . ALA A 1 204 ? 8.031 -8.625 -2.684 1 97.38 204 ALA A C 1
ATOM 1561 O O . ALA A 1 204 ? 6.93 -8.117 -2.445 1 97.38 204 ALA A O 1
ATOM 1562 N N . GLY A 1 205 ? 9.125 -8.266 -2.021 1 96.62 205 GLY A N 1
ATOM 1563 C CA . GLY A 1 205 ? 9.086 -7.324 -0.911 1 96.62 205 GLY A CA 1
ATOM 1564 C C . GLY A 1 205 ? 8.852 -5.891 -1.351 1 96.62 205 GLY A C 1
ATOM 1565 O O . GLY A 1 205 ? 8.531 -5.031 -0.53 1 96.62 205 GLY A O 1
ATOM 1566 N N . LEU A 1 206 ? 9.047 -5.645 -2.596 1 96.38 206 LEU A N 1
ATOM 1567 C CA . LEU A 1 206 ? 8.898 -4.301 -3.15 1 96.38 206 LEU A CA 1
ATOM 1568 C C . LEU A 1 206 ? 7.434 -3.881 -3.162 1 96.38 206 LEU A C 1
ATOM 1570 O O . LEU A 1 206 ? 7.125 -2.688 -3.141 1 96.38 206 LEU A O 1
ATOM 1574 N N . ARG A 1 207 ? 6.531 -4.852 -3.256 1 97.31 207 ARG A N 1
ATOM 1575 C CA . ARG A 1 207 ? 5.09 -4.652 -3.375 1 97.31 207 ARG A CA 1
ATOM 1576 C C . ARG A 1 207 ? 4.754 -3.781 -4.582 1 97.31 207 ARG A C 1
ATOM 1578 O O . ARG A 1 207 ? 4.148 -2.719 -4.434 1 97.31 207 ARG A O 1
ATOM 1585 N N . LEU A 1 208 ? 5.07 -4.266 -5.719 1 98.12 208 LEU A N 1
ATOM 1586 C CA . LEU A 1 208 ? 4.844 -3.576 -6.984 1 98.12 208 LEU A CA 1
ATOM 1587 C C . LEU A 1 208 ? 4.305 -4.539 -8.039 1 98.12 208 LEU A C 1
ATOM 1589 O O . LEU A 1 208 ? 4.809 -5.652 -8.188 1 98.12 208 LEU A O 1
ATOM 1593 N N . GLY A 1 209 ? 3.258 -4.172 -8.656 1 98.38 209 GLY A N 1
ATOM 1594 C CA . GLY A 1 209 ? 2.656 -4.871 -9.781 1 98.38 209 GLY A CA 1
ATOM 1595 C C . GLY A 1 209 ? 2.008 -3.938 -10.781 1 98.38 209 GLY A C 1
ATOM 1596 O O . GLY A 1 209 ? 2.145 -2.717 -10.68 1 98.38 209 GLY A O 1
ATOM 1597 N N . PHE A 1 210 ? 1.366 -4.535 -11.742 1 98.81 210 PHE A N 1
ATOM 1598 C CA . PHE A 1 210 ? 0.782 -3.736 -12.812 1 98.81 210 PHE A CA 1
ATOM 1599 C C . PHE A 1 210 ? -0.502 -4.375 -13.328 1 98.81 210 PHE A C 1
ATOM 1601 O O . PHE A 1 210 ? -0.643 -5.598 -13.312 1 98.81 210 PHE A O 1
ATOM 1608 N N . VAL A 1 211 ? -1.386 -3.527 -13.789 1 98.88 211 VAL A N 1
ATOM 1609 C CA . VAL A 1 211 ? -2.643 -3.943 -14.398 1 98.88 211 VAL A CA 1
ATOM 1610 C C . VAL A 1 211 ? -2.754 -3.354 -15.805 1 98.88 211 VAL A C 1
ATOM 1612 O O . VAL A 1 211 ? -2.57 -2.15 -15.992 1 98.88 211 VAL A O 1
ATOM 1615 N N . ALA A 1 212 ? -2.939 -4.172 -16.766 1 98.88 212 ALA A N 1
ATOM 1616 C CA . ALA A 1 212 ? -3.285 -3.736 -18.109 1 98.88 212 ALA A CA 1
ATOM 1617 C C . ALA A 1 212 ? -4.777 -3.922 -18.391 1 98.88 212 ALA A C 1
ATOM 1619 O O . ALA A 1 212 ? -5.344 -4.973 -18.078 1 98.88 212 ALA A O 1
ATOM 1620 N N . ALA A 1 213 ? -5.441 -3.004 -18.922 1 98.81 213 ALA A N 1
ATOM 1621 C CA . ALA A 1 213 ? -6.859 -2.992 -19.266 1 98.81 213 ALA A CA 1
ATOM 1622 C C . ALA A 1 213 ? -7.203 -1.777 -20.125 1 98.81 213 ALA A C 1
ATOM 1624 O O . ALA A 1 213 ? -6.332 -0.97 -20.438 1 98.81 213 ALA A O 1
ATOM 1625 N N . ALA A 1 214 ? -8.469 -1.707 -20.531 1 98.25 214 ALA A N 1
ATOM 1626 C CA . ALA A 1 214 ? -8.953 -0.515 -21.219 1 98.25 214 ALA A CA 1
ATOM 1627 C C . ALA A 1 214 ? -8.805 0.726 -20.344 1 98.25 214 ALA A C 1
ATOM 1629 O O . ALA A 1 214 ? -8.984 0.66 -19.125 1 98.25 214 ALA A O 1
ATOM 1630 N N . PRO A 1 215 ? -8.531 1.919 -20.953 1 97.44 215 PRO A N 1
ATOM 1631 C CA . PRO A 1 215 ? -8.219 3.143 -20.203 1 97.44 215 PRO A CA 1
ATOM 1632 C C . PRO A 1 215 ? -9.297 3.514 -19.188 1 97.44 215 PRO A C 1
ATOM 1634 O O . PRO A 1 215 ? -8.977 3.926 -18.078 1 97.44 215 PRO A O 1
ATOM 1637 N N . ALA A 1 216 ? -10.523 3.387 -19.547 1 97.25 216 ALA A N 1
ATOM 1638 C CA . ALA A 1 216 ? -11.617 3.756 -18.656 1 97.25 216 ALA A CA 1
ATOM 1639 C C . ALA A 1 216 ? -11.578 2.938 -17.375 1 97.25 216 ALA A C 1
ATOM 1641 O O . ALA A 1 216 ? -11.773 3.473 -16.281 1 97.25 216 ALA A O 1
ATOM 1642 N N . LEU A 1 217 ? -11.352 1.644 -17.5 1 98 217 LEU A N 1
ATOM 1643 C CA . LEU A 1 217 ? -11.297 0.777 -16.312 1 98 217 LEU A CA 1
ATOM 1644 C C . LEU A 1 217 ? -10.078 1.104 -15.461 1 98 217 LEU A C 1
ATOM 1646 O O . LEU A 1 217 ? -10.156 1.089 -14.234 1 98 217 LEU A O 1
ATOM 1650 N N . LEU A 1 218 ? -8.914 1.364 -16.125 1 98.38 218 LEU A N 1
ATOM 1651 C CA . LEU A 1 218 ? -7.715 1.731 -15.383 1 98.38 218 LEU A CA 1
ATOM 1652 C C . LEU A 1 218 ? -7.938 3.01 -14.578 1 98.38 218 LEU A C 1
ATOM 1654 O O . LEU A 1 218 ? -7.465 3.127 -13.445 1 98.38 218 LEU A O 1
ATOM 1658 N N . ALA A 1 219 ? -8.617 3.973 -15.156 1 97.56 219 ALA A N 1
ATOM 1659 C CA . ALA A 1 219 ? -8.93 5.219 -14.461 1 97.56 219 ALA A CA 1
ATOM 1660 C C . ALA A 1 219 ? -9.805 4.961 -13.234 1 97.56 219 ALA A C 1
ATOM 1662 O O . ALA A 1 219 ? -9.57 5.527 -12.164 1 97.56 219 ALA A O 1
ATOM 1663 N N . GLU A 1 220 ? -10.812 4.117 -13.414 1 97.69 220 GLU A N 1
ATOM 1664 C CA . GLU A 1 220 ? -11.68 3.75 -12.297 1 97.69 220 GLU A CA 1
ATOM 1665 C C . GLU A 1 220 ? -10.891 3.043 -11.195 1 97.69 220 GLU A C 1
ATOM 1667 O O . GLU A 1 220 ? -11.125 3.287 -10.008 1 97.69 220 GLU A O 1
ATOM 1672 N N . LEU A 1 221 ? -10.039 2.154 -11.648 1 98.19 221 LEU A N 1
ATOM 1673 C CA . LEU A 1 221 ? -9.219 1.425 -10.688 1 98.19 221 LEU A CA 1
ATOM 1674 C C . LEU A 1 221 ? -8.305 2.375 -9.922 1 98.19 221 LEU A C 1
ATOM 1676 O O . LEU A 1 221 ? -8.18 2.273 -8.695 1 98.19 221 LEU A O 1
ATOM 1680 N N . ALA A 1 222 ? -7.633 3.266 -10.625 1 97.44 222 ALA A N 1
ATOM 1681 C CA . ALA A 1 222 ? -6.766 4.262 -10 1 97.44 222 ALA A CA 1
ATOM 1682 C C . ALA A 1 222 ? -7.535 5.094 -8.977 1 97.44 222 ALA A C 1
ATOM 1684 O O . ALA A 1 222 ? -7.047 5.344 -7.871 1 97.44 222 ALA A O 1
ATOM 1685 N N . ASP A 1 223 ? -8.68 5.531 -9.375 1 95.69 223 ASP A N 1
ATOM 1686 C CA . ASP A 1 223 ? -9.523 6.316 -8.484 1 95.69 223 ASP A CA 1
ATOM 1687 C C . ASP A 1 223 ? -9.891 5.52 -7.23 1 95.69 223 ASP A C 1
ATOM 1689 O O . ASP A 1 223 ? -9.859 6.055 -6.121 1 95.69 223 ASP A O 1
ATOM 1693 N N . TRP A 1 224 ? -10.219 4.27 -7.41 1 95.75 224 TRP A N 1
ATOM 1694 C CA . TRP A 1 224 ? -10.594 3.41 -6.289 1 95.75 224 TRP A CA 1
ATOM 1695 C C . TRP A 1 224 ? -9.422 3.215 -5.336 1 95.75 224 TRP A C 1
ATOM 1697 O O . TRP A 1 224 ? -9.586 3.277 -4.113 1 95.75 224 TRP A O 1
ATOM 1707 N N . LEU A 1 225 ? -8.266 2.986 -5.895 1 96.38 225 LEU A N 1
ATOM 1708 C CA . LEU A 1 225 ? -7.09 2.689 -5.09 1 96.38 225 LEU A CA 1
ATOM 1709 C C . LEU A 1 225 ? -6.621 3.93 -4.336 1 96.38 225 LEU A C 1
ATOM 1711 O O . LEU A 1 225 ? -6 3.82 -3.275 1 96.38 225 LEU A O 1
ATOM 1715 N N . GLY A 1 226 ? -6.887 5.145 -4.906 1 93.81 226 GLY A N 1
ATOM 1716 C CA . GLY A 1 226 ? -6.512 6.367 -4.219 1 93.81 226 GLY A CA 1
ATOM 1717 C C . GLY A 1 226 ? -5.066 6.766 -4.453 1 93.81 226 GLY A C 1
ATOM 1718 O O . GLY A 1 226 ? -4.375 6.156 -5.273 1 93.81 226 GLY A O 1
ATOM 1719 N N . PRO A 1 227 ? -4.621 7.797 -3.717 1 93.25 227 PRO A N 1
ATOM 1720 C CA . PRO A 1 227 ? -3.299 8.367 -3.967 1 93.25 227 PRO A CA 1
ATOM 1721 C C . PRO A 1 227 ? -2.182 7.609 -3.256 1 93.25 227 PRO A C 1
ATOM 1723 O O . PRO A 1 227 ? -2.426 6.953 -2.24 1 93.25 227 PRO A O 1
ATOM 1726 N N . TRP A 1 228 ? -0.946 7.688 -3.781 1 94.19 228 TRP A N 1
ATOM 1727 C CA . TRP A 1 228 ? 0.322 7.289 -3.18 1 94.19 228 TRP A CA 1
ATOM 1728 C C . TRP A 1 228 ? 0.331 5.797 -2.863 1 94.19 228 TRP A C 1
ATOM 1730 O O . TRP A 1 228 ? 0.734 5.391 -1.772 1 94.19 228 TRP A O 1
ATOM 1740 N N . THR A 1 229 ? -0.096 5.039 -3.84 1 93.12 229 THR A N 1
ATOM 1741 C CA . THR A 1 229 ? -0.203 3.602 -3.623 1 93.12 229 THR A CA 1
ATOM 1742 C C . THR A 1 229 ? 1.172 2.941 -3.684 1 93.12 229 THR A C 1
ATOM 1744 O O . THR A 1 229 ? 1.397 1.905 -3.055 1 93.12 229 THR A O 1
ATOM 1747 N N . ILE A 1 230 ? 2.076 3.525 -4.438 1 95.44 230 ILE A N 1
ATOM 1748 C CA . ILE A 1 230 ? 3.381 2.914 -4.664 1 95.44 230 ILE A CA 1
ATOM 1749 C C . ILE A 1 230 ? 4.469 3.742 -3.984 1 95.44 230 ILE A C 1
ATOM 1751 O O . ILE A 1 230 ? 4.52 4.965 -4.148 1 95.44 230 ILE A O 1
ATOM 1755 N N . SER A 1 231 ? 5.332 3.068 -3.242 1 96.44 231 SER A N 1
ATOM 1756 C CA . SER A 1 231 ? 6.391 3.779 -2.537 1 96.44 231 SER A CA 1
ATOM 1757 C C . SER A 1 231 ? 7.41 4.355 -3.512 1 96.44 231 SER A C 1
ATOM 1759 O O . SER A 1 231 ? 7.512 3.906 -4.656 1 96.44 231 SER A O 1
ATOM 1761 N N . GLY A 1 232 ? 8.117 5.383 -3.064 1 95.81 232 GLY A N 1
ATOM 1762 C CA . GLY A 1 232 ? 9.164 5.98 -3.873 1 95.81 232 GLY A CA 1
ATOM 1763 C C . GLY A 1 232 ? 10.211 4.984 -4.328 1 95.81 232 GLY A C 1
ATOM 1764 O O . GLY A 1 232 ? 10.477 4.855 -5.523 1 95.81 232 GLY A O 1
ATOM 1765 N N . PRO A 1 233 ? 10.781 4.199 -3.418 1 95.62 233 PRO A N 1
ATOM 1766 C CA . PRO A 1 233 ? 11.789 3.201 -3.789 1 95.62 233 PRO A CA 1
ATOM 1767 C C . PRO A 1 233 ? 11.25 2.158 -4.766 1 95.62 233 PRO A C 1
ATOM 1769 O O . PRO A 1 233 ? 11.977 1.715 -5.66 1 95.62 233 PRO A O 1
ATOM 1772 N N . ALA A 1 234 ? 10.023 1.753 -4.621 1 96.88 234 ALA A N 1
ATOM 1773 C CA . ALA A 1 234 ? 9.438 0.775 -5.531 1 96.88 234 ALA A CA 1
ATOM 1774 C C . ALA A 1 234 ? 9.391 1.311 -6.961 1 96.88 234 ALA A C 1
ATOM 1776 O O . ALA A 1 234 ? 9.617 0.564 -7.918 1 96.88 234 ALA A O 1
ATOM 1777 N N . GLN A 1 235 ? 9.078 2.609 -7.078 1 97.06 235 GLN A N 1
ATOM 1778 C CA . GLN A 1 235 ? 9.039 3.209 -8.406 1 97.06 235 GLN A CA 1
ATOM 1779 C C . GLN A 1 235 ? 10.422 3.193 -9.062 1 97.06 235 GLN A C 1
ATOM 1781 O O . GLN A 1 235 ? 10.555 2.82 -10.227 1 97.06 235 GLN A O 1
ATOM 1786 N N . GLN A 1 236 ? 11.438 3.549 -8.297 1 96.5 236 GLN A N 1
ATOM 1787 C CA . GLN A 1 236 ? 12.789 3.631 -8.828 1 96.5 236 GLN A CA 1
ATOM 1788 C C . GLN A 1 236 ? 13.336 2.246 -9.164 1 96.5 236 GLN A C 1
ATOM 1790 O O . GLN A 1 236 ? 13.836 2.02 -10.266 1 96.5 236 GLN A O 1
ATOM 1795 N N . ILE A 1 237 ? 13.211 1.324 -8.266 1 97 237 ILE A N 1
ATOM 1796 C CA . ILE A 1 237 ? 13.742 -0.024 -8.445 1 97 237 ILE A CA 1
ATOM 1797 C C . ILE A 1 237 ? 12.961 -0.749 -9.539 1 97 237 ILE A C 1
ATOM 1799 O O . ILE A 1 237 ? 13.547 -1.438 -10.375 1 97 237 ILE A O 1
ATOM 1803 N N . GLY A 1 238 ? 11.609 -0.582 -9.516 1 98 238 GLY A N 1
ATOM 1804 C CA . GLY A 1 238 ? 10.789 -1.171 -10.562 1 98 238 GLY A CA 1
ATOM 1805 C C . GLY A 1 238 ? 11.172 -0.705 -11.953 1 98 238 GLY A C 1
ATOM 1806 O O . GLY A 1 238 ? 11.289 -1.516 -12.875 1 98 238 GLY A O 1
ATOM 1807 N N . CYS A 1 239 ? 11.391 0.605 -12.07 1 97.88 239 CYS A N 1
ATOM 1808 C CA . CYS A 1 239 ? 11.781 1.17 -13.359 1 97.88 239 CYS A CA 1
ATOM 1809 C C . CYS A 1 239 ? 13.102 0.581 -13.836 1 97.88 239 CYS A C 1
ATOM 1811 O O . CYS A 1 239 ? 13.227 0.19 -15 1 97.88 239 CYS A O 1
ATOM 1813 N N . ALA A 1 240 ? 14.078 0.498 -12.938 1 98.12 240 ALA A N 1
ATOM 1814 C CA . ALA A 1 240 ? 15.391 -0.052 -13.273 1 98.12 240 ALA A CA 1
ATOM 1815 C C . ALA A 1 240 ? 15.281 -1.512 -13.703 1 98.12 240 ALA A C 1
ATOM 1817 O O . ALA A 1 240 ? 15.852 -1.914 -14.711 1 98.12 240 ALA A O 1
ATOM 1818 N N . ALA A 1 241 ? 14.547 -2.291 -13 1 98.62 241 ALA A N 1
ATOM 1819 C CA . ALA A 1 241 ? 14.391 -3.717 -13.273 1 98.62 241 ALA A CA 1
ATOM 1820 C C . ALA A 1 241 ? 13.719 -3.943 -14.625 1 98.62 241 ALA A C 1
ATOM 1822 O O . ALA A 1 241 ? 14.172 -4.762 -15.43 1 98.62 241 ALA A O 1
ATOM 1823 N N . LEU A 1 242 ? 12.672 -3.178 -14.906 1 98.75 242 LEU A N 1
ATOM 1824 C CA . LEU A 1 242 ? 11.867 -3.369 -16.109 1 98.75 242 LEU A CA 1
ATOM 1825 C C . LEU A 1 242 ? 12.625 -2.914 -17.344 1 98.75 242 LEU A C 1
ATOM 1827 O O . LEU A 1 242 ? 12.289 -3.314 -18.469 1 98.75 242 LEU A O 1
ATOM 1831 N N . ARG A 1 243 ? 13.641 -2.137 -17.188 1 98.56 243 ARG A N 1
ATOM 1832 C CA . ARG A 1 243 ? 14.391 -1.612 -18.312 1 98.56 243 ARG A CA 1
ATOM 1833 C C . ARG A 1 243 ? 15.664 -2.424 -18.562 1 98.56 243 ARG A C 1
ATOM 1835 O O . ARG A 1 243 ? 16.312 -2.275 -19.594 1 98.56 243 ARG A O 1
ATOM 1842 N N . ASP A 1 244 ? 16.047 -3.287 -17.656 1 98.56 244 ASP A N 1
ATOM 1843 C CA . ASP A 1 244 ? 17.297 -4.027 -17.75 1 98.56 244 ASP A CA 1
ATOM 1844 C C . ASP A 1 244 ? 17.125 -5.273 -18.625 1 98.56 244 ASP A C 1
ATOM 1846 O O . ASP A 1 244 ? 17.078 -6.395 -18.109 1 98.56 244 ASP A O 1
ATOM 1850 N N . ARG A 1 245 ? 17.203 -5.109 -19.906 1 97.88 245 ARG A N 1
ATOM 1851 C CA . ARG A 1 245 ? 16.938 -6.172 -20.875 1 97.88 245 ARG A CA 1
ATOM 1852 C C . ARG A 1 245 ? 18 -7.266 -20.781 1 97.88 245 ARG A C 1
ATOM 1854 O O . ARG A 1 245 ? 17.688 -8.445 -20.953 1 97.88 245 ARG A O 1
ATOM 1861 N N . ASP A 1 246 ? 19.172 -6.875 -20.516 1 98.44 246 ASP A N 1
ATOM 1862 C CA . ASP A 1 246 ? 20.25 -7.855 -20.422 1 98.44 246 ASP A CA 1
ATOM 1863 C C . ASP A 1 246 ? 20.031 -8.789 -19.234 1 98.44 246 ASP A C 1
ATOM 1865 O O . ASP A 1 246 ? 20.109 -10.016 -19.375 1 98.44 246 ASP A O 1
ATOM 1869 N N . TRP A 1 247 ? 19.75 -8.203 -18.078 1 98.69 247 TRP A N 1
ATOM 1870 C CA . TRP A 1 247 ? 19.469 -9.023 -16.906 1 98.69 247 TRP A CA 1
ATOM 1871 C C . TRP A 1 247 ? 18.281 -9.945 -17.141 1 98.69 247 TRP A C 1
ATOM 1873 O O . TRP A 1 247 ? 18.312 -11.109 -16.75 1 98.69 247 TRP A O 1
ATOM 1883 N N . GLN A 1 248 ? 17.281 -9.461 -17.797 1 98.5 248 GLN A N 1
ATOM 1884 C CA . GLN A 1 248 ? 16.078 -10.219 -18.062 1 98.5 248 GLN A CA 1
ATOM 1885 C C . GLN A 1 248 ? 16.375 -11.438 -18.938 1 98.5 248 GLN A C 1
ATOM 1887 O O . GLN A 1 248 ? 15.922 -12.547 -18.625 1 98.5 248 GLN A O 1
ATOM 1892 N N . ALA A 1 249 ? 17.094 -11.219 -19.969 1 98.12 249 ALA A N 1
ATOM 1893 C CA . ALA A 1 249 ? 17.422 -12.305 -20.891 1 98.12 249 ALA A CA 1
ATOM 1894 C C . ALA A 1 249 ? 18.234 -13.383 -20.203 1 98.12 249 ALA A C 1
ATOM 1896 O O . ALA A 1 249 ? 17.953 -14.578 -20.344 1 98.12 249 ALA A O 1
ATOM 1897 N N . GLN A 1 250 ? 19.219 -12.977 -19.406 1 98.56 250 GLN A N 1
ATOM 1898 C CA . GLN A 1 250 ? 20.062 -13.922 -18.688 1 98.56 250 GLN A CA 1
ATOM 1899 C C . GLN A 1 250 ? 19.266 -14.688 -17.641 1 98.56 250 GLN A C 1
ATOM 1901 O O . GLN A 1 250 ? 19.438 -15.898 -17.469 1 98.56 250 GLN A O 1
ATOM 1906 N N . THR A 1 251 ? 18.422 -13.953 -16.969 1 98.62 251 THR A N 1
ATOM 1907 C CA . THR A 1 251 ? 17.609 -14.562 -15.922 1 98.62 251 THR A CA 1
ATOM 1908 C C . THR A 1 251 ? 16.641 -15.578 -16.516 1 98.62 251 THR A C 1
ATOM 1910 O O . THR A 1 251 ? 16.438 -16.656 -15.938 1 98.62 251 THR A O 1
ATOM 1913 N N . ARG A 1 252 ? 15.992 -15.273 -17.641 1 98.25 252 ARG A N 1
ATOM 1914 C CA . ARG A 1 252 ? 15.086 -16.203 -18.297 1 98.25 252 ARG A CA 1
ATOM 1915 C C . ARG A 1 252 ? 15.789 -17.516 -18.625 1 98.25 252 ARG A C 1
ATOM 1917 O O . ARG A 1 252 ? 15.242 -18.594 -18.375 1 98.25 252 ARG A O 1
ATOM 1924 N N . GLN A 1 253 ? 16.938 -17.391 -19.141 1 98.12 253 GLN A N 1
ATOM 1925 C CA . GLN A 1 253 ? 17.703 -18.578 -19.484 1 98.12 253 GLN A CA 1
ATOM 1926 C C . GLN A 1 253 ? 18.062 -19.375 -18.234 1 98.12 253 GLN A C 1
ATOM 1928 O O . GLN A 1 253 ? 17.922 -20.609 -18.219 1 98.12 253 GLN A O 1
ATOM 1933 N N . ARG A 1 254 ? 18.531 -18.672 -17.234 1 98.38 254 ARG A N 1
ATOM 1934 C CA . ARG A 1 254 ? 18.922 -19.328 -15.992 1 98.38 254 ARG A CA 1
ATOM 1935 C C . ARG A 1 254 ? 17.734 -20.031 -15.352 1 98.38 254 ARG A C 1
ATOM 1937 O O . ARG A 1 254 ? 17.859 -21.188 -14.914 1 98.38 254 ARG A O 1
ATOM 1944 N N . LEU A 1 255 ? 16.625 -19.375 -15.266 1 98.69 255 LEU A N 1
ATOM 1945 C CA . LEU A 1 255 ? 15.445 -19.938 -14.617 1 98.69 255 LEU A CA 1
ATOM 1946 C C . LEU A 1 255 ? 14.922 -21.141 -15.391 1 98.69 255 LEU A C 1
ATOM 1948 O O . LEU A 1 255 ? 14.453 -22.109 -14.797 1 98.69 255 LEU A O 1
ATOM 1952 N N . GLN A 1 256 ? 14.961 -21.062 -16.719 1 97.88 256 GLN A N 1
ATOM 1953 C CA . GLN A 1 256 ? 14.547 -22.219 -17.531 1 97.88 256 GLN A CA 1
ATOM 1954 C C . GLN A 1 256 ? 15.398 -23.438 -17.219 1 97.88 256 GLN A C 1
ATOM 1956 O O . GLN A 1 256 ? 14.867 -24.547 -17.031 1 97.88 256 GLN A O 1
ATOM 1961 N N . ALA A 1 257 ? 16.672 -23.219 -17.141 1 98.25 257 ALA A N 1
ATOM 1962 C CA . ALA A 1 257 ? 17.594 -24.312 -16.828 1 98.25 257 ALA A CA 1
ATOM 1963 C C . ALA A 1 257 ? 17.328 -24.859 -15.422 1 98.25 257 ALA A C 1
ATOM 1965 O O . ALA A 1 257 ? 17.328 -26.078 -15.219 1 98.25 257 ALA A O 1
ATOM 1966 N N . GLN A 1 258 ? 17.172 -23.969 -14.438 1 98.44 258 GLN A N 1
ATOM 1967 C CA . GLN A 1 258 ? 16.922 -24.375 -13.062 1 98.44 258 GLN A CA 1
ATOM 1968 C C . GLN A 1 258 ? 15.586 -25.109 -12.922 1 98.44 258 GLN A C 1
ATOM 1970 O O . GLN A 1 258 ? 15.469 -26.062 -12.156 1 98.44 258 GLN A O 1
ATOM 1975 N N . GLY A 1 259 ? 14.609 -24.609 -13.633 1 98.38 259 GLY A N 1
ATOM 1976 C CA . GLY A 1 259 ? 13.336 -25.297 -13.656 1 98.38 259 GLY A CA 1
ATOM 1977 C C . GLY A 1 259 ? 13.43 -26.719 -14.172 1 98.38 259 GLY A C 1
ATOM 1978 O O . GLY A 1 259 ? 12.844 -27.641 -13.602 1 98.38 259 GLY A O 1
ATOM 1979 N N . GLN A 1 260 ? 14.148 -26.875 -15.25 1 98.12 260 GLN A N 1
ATOM 1980 C CA . GLN A 1 260 ? 14.375 -28.219 -15.805 1 98.12 260 GLN A CA 1
ATOM 1981 C C . GLN A 1 260 ? 15.125 -29.094 -14.82 1 98.12 260 GLN A C 1
ATOM 1983 O O . GLN A 1 260 ? 14.805 -30.281 -14.672 1 98.12 260 GLN A O 1
ATOM 1988 N N . ARG A 1 261 ? 16.109 -28.5 -14.195 1 98.5 261 ARG A N 1
ATOM 1989 C CA . ARG A 1 261 ? 16.875 -29.234 -13.188 1 98.5 261 ARG A CA 1
ATOM 1990 C C . ARG A 1 261 ? 15.961 -29.734 -12.07 1 98.5 261 ARG A C 1
ATOM 1992 O O . ARG A 1 261 ? 16.094 -30.875 -11.633 1 98.5 261 ARG A O 1
ATOM 1999 N N . LEU A 1 262 ? 15.086 -28.906 -11.578 1 98.75 262 LEU A N 1
ATOM 2000 C CA . LEU A 1 262 ? 14.156 -29.266 -10.523 1 98.75 262 LEU A CA 1
ATOM 2001 C C . LEU A 1 262 ? 13.234 -30.406 -10.977 1 98.75 262 LEU A C 1
ATOM 2003 O O . LEU A 1 262 ? 13 -31.359 -10.234 1 98.75 262 LEU A O 1
ATOM 2007 N N . GLN A 1 263 ? 12.688 -30.266 -12.156 1 98.38 263 GLN A N 1
ATOM 2008 C CA . GLN A 1 263 ? 11.82 -31.297 -12.703 1 98.38 263 GLN A CA 1
ATOM 2009 C C . GLN A 1 263 ? 12.547 -32.656 -12.789 1 98.38 263 GLN A C 1
ATOM 2011 O O . GLN A 1 263 ? 11.977 -33.688 -12.453 1 98.38 263 GLN A O 1
ATOM 2016 N N . GLN A 1 264 ? 13.766 -32.594 -13.227 1 98.25 264 GLN A N 1
ATOM 2017 C CA . GLN A 1 264 ? 14.57 -33.812 -13.352 1 98.25 264 GLN A CA 1
ATOM 2018 C C . GLN A 1 264 ? 14.852 -34.406 -11.977 1 98.25 264 GLN A C 1
ATOM 2020 O O . GLN A 1 264 ? 14.805 -35.656 -11.812 1 98.25 264 GLN A O 1
ATOM 2025 N N . LEU A 1 265 ? 15.188 -33.562 -11.039 1 98.44 265 LEU A N 1
ATOM 2026 C CA . LEU A 1 265 ? 15.422 -34.031 -9.68 1 98.44 265 LEU A CA 1
ATOM 2027 C C . LEU A 1 265 ? 14.195 -34.781 -9.141 1 98.44 265 LEU A C 1
ATOM 2029 O O . LEU A 1 265 ? 14.312 -35.844 -8.562 1 98.44 265 LEU A O 1
ATOM 2033 N N . LEU A 1 266 ? 13.055 -34.219 -9.305 1 98.5 266 LEU A N 1
ATOM 2034 C CA . LEU A 1 266 ? 11.812 -34.812 -8.836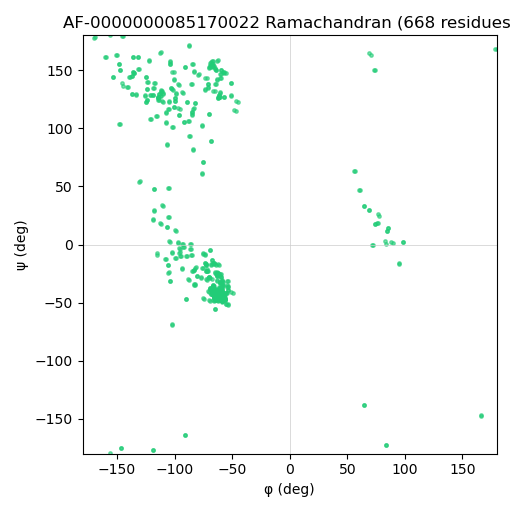 1 98.5 266 LEU A CA 1
ATOM 2035 C C . LEU A 1 266 ? 11.539 -36.125 -9.555 1 98.5 266 LEU A C 1
ATOM 2037 O O . LEU A 1 266 ? 11.133 -37.094 -8.93 1 98.5 266 LEU A O 1
ATOM 2041 N N . ALA A 1 267 ? 11.781 -36.125 -10.859 1 98 267 ALA A N 1
ATOM 2042 C CA . ALA A 1 267 ? 11.578 -37.344 -11.656 1 98 267 ALA A CA 1
ATOM 2043 C C . ALA A 1 267 ? 12.445 -38.5 -11.141 1 98 267 ALA A C 1
ATOM 2045 O O . ALA A 1 267 ? 12.023 -39.656 -11.133 1 98 267 ALA A O 1
ATOM 2046 N N . ARG A 1 268 ? 13.641 -38.156 -10.742 1 97.25 268 ARG A N 1
ATOM 2047 C CA . ARG A 1 268 ? 14.562 -39.156 -10.211 1 97.25 268 ARG A CA 1
ATOM 2048 C C . ARG A 1 268 ? 14.016 -39.781 -8.93 1 97.25 268 ARG A C 1
ATOM 2050 O O . ARG A 1 268 ? 14.375 -40.906 -8.578 1 97.25 268 ARG A O 1
ATOM 2057 N N . HIS A 1 269 ? 13.188 -39.094 -8.305 1 96.94 269 HIS A N 1
ATOM 2058 C CA . HIS A 1 269 ? 12.562 -39.625 -7.09 1 96.94 269 HIS A CA 1
ATOM 2059 C C . HIS A 1 269 ? 11.172 -40.156 -7.371 1 96.94 269 HIS A C 1
ATOM 2061 O O . HIS A 1 269 ? 10.367 -40.344 -6.449 1 96.94 269 HIS A O 1
ATOM 2067 N N . GLY A 1 270 ? 10.812 -40.312 -8.656 1 96.12 270 GLY A N 1
ATOM 2068 C CA . GLY A 1 270 ? 9.555 -40.938 -9.055 1 96.12 270 GLY A CA 1
ATOM 2069 C C . GLY A 1 270 ? 8.391 -39.969 -9.062 1 96.12 270 GLY A C 1
ATOM 2070 O O . GLY A 1 270 ? 7.227 -40.375 -9.086 1 96.12 270 GLY A O 1
ATOM 2071 N N . ILE A 1 271 ? 8.641 -38.719 -8.953 1 97.31 271 ILE A N 1
ATOM 2072 C CA . ILE A 1 271 ? 7.59 -37.688 -8.914 1 97.31 271 ILE A CA 1
ATOM 2073 C C . ILE A 1 271 ? 7.387 -37.125 -10.312 1 97.31 271 ILE A C 1
ATOM 2075 O O . ILE A 1 271 ? 8.305 -36.531 -10.883 1 97.31 271 ILE A O 1
ATOM 2079 N N . ALA A 1 272 ? 6.242 -37.312 -10.852 1 97 272 ALA A N 1
ATOM 2080 C CA . ALA A 1 272 ? 5.859 -36.688 -12.117 1 97 272 ALA A CA 1
ATOM 2081 C C . ALA A 1 272 ? 5.27 -35.281 -11.891 1 97 272 ALA A C 1
ATOM 2083 O O . ALA A 1 272 ? 4.059 -35.156 -11.703 1 97 272 ALA A O 1
ATOM 2084 N N . ALA A 1 273 ? 6.074 -34.344 -11.969 1 97.75 273 ALA A N 1
ATOM 2085 C CA . ALA A 1 273 ? 5.664 -32.969 -11.672 1 97.75 273 ALA A CA 1
ATOM 2086 C C . ALA A 1 273 ? 5.488 -32.156 -12.953 1 97.75 273 ALA A C 1
ATOM 2088 O O . ALA A 1 273 ? 6 -32.531 -14.008 1 97.75 273 ALA A O 1
ATOM 2089 N N . GLN A 1 274 ? 4.691 -31.141 -12.898 1 96.94 274 GLN A N 1
ATOM 2090 C CA . GLN A 1 274 ? 4.527 -30.109 -13.922 1 96.94 274 GLN A CA 1
ATOM 2091 C C . GLN A 1 274 ? 4.578 -28.719 -13.312 1 96.94 274 GLN A C 1
ATOM 2093 O O . GLN A 1 274 ? 4.43 -28.547 -12.102 1 96.94 274 GLN A O 1
ATOM 2098 N N . GLY A 1 275 ? 4.82 -27.766 -14.141 1 97 275 GLY A N 1
ATOM 2099 C CA . GLY A 1 275 ? 4.871 -26.406 -13.609 1 97 275 GLY A CA 1
ATOM 2100 C C . GLY A 1 275 ? 5.488 -25.422 -14.578 1 97 275 GLY A C 1
ATOM 2101 O O . GLY A 1 275 ? 5.203 -25.453 -15.773 1 97 275 GLY A O 1
ATOM 2102 N N . THR A 1 276 ? 6.199 -24.391 -14.023 1 97.31 276 THR A N 1
ATOM 2103 C CA . THR A 1 276 ? 6.887 -23.344 -14.773 1 97.31 276 THR A CA 1
ATOM 2104 C C . THR A 1 276 ? 8.383 -23.375 -14.484 1 97.31 276 THR A C 1
ATOM 2106 O O . THR A 1 276 ? 8.875 -24.297 -13.828 1 97.31 276 THR A O 1
ATOM 2109 N N . ALA A 1 277 ? 9.086 -22.406 -15.078 1 98.12 277 ALA A N 1
ATOM 2110 C CA . ALA A 1 277 ? 10.516 -22.266 -14.805 1 98.12 277 ALA A CA 1
ATOM 2111 C C . ALA A 1 277 ? 10.758 -21.969 -13.328 1 98.12 277 ALA A C 1
ATOM 2113 O O . ALA A 1 277 ? 11.852 -22.219 -12.805 1 98.12 277 ALA A O 1
ATOM 2114 N N . LEU A 1 278 ? 9.727 -21.531 -12.594 1 98.56 278 LEU A N 1
ATOM 2115 C CA . LEU A 1 278 ? 9.938 -21.016 -11.242 1 98.56 278 LEU A CA 1
ATOM 2116 C C . LEU A 1 278 ? 9.469 -22.031 -10.195 1 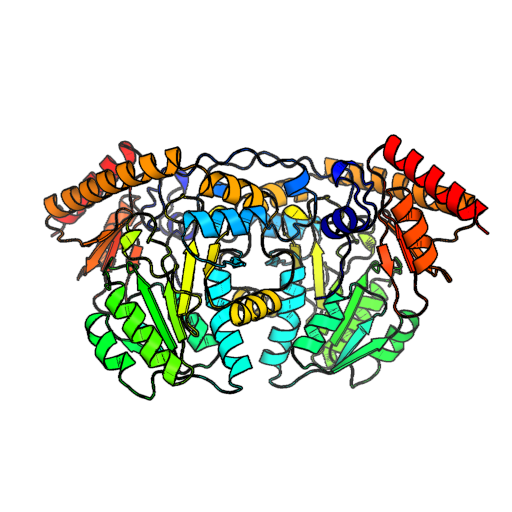98.56 278 LEU A C 1
ATOM 2118 O O . LEU A 1 278 ? 9.844 -21.938 -9.023 1 98.56 278 LEU A O 1
ATOM 2122 N N . PHE A 1 279 ? 8.664 -22.984 -10.609 1 98.62 279 PHE A N 1
ATOM 2123 C CA . PHE A 1 279 ? 8.172 -23.953 -9.633 1 98.62 279 PHE A CA 1
ATOM 2124 C C . PHE A 1 279 ? 7.676 -25.219 -10.32 1 98.62 279 PHE A C 1
ATOM 2126 O O . PHE A 1 279 ? 7.422 -25.219 -11.531 1 98.62 279 PHE A O 1
ATOM 2133 N N . GLN A 1 280 ? 7.574 -26.297 -9.562 1 98.56 280 GLN A N 1
ATOM 2134 C CA . GLN A 1 280 ? 6.973 -27.562 -9.961 1 98.56 280 GLN A CA 1
ATOM 2135 C C . GLN A 1 280 ? 5.871 -27.984 -8.992 1 98.56 280 GLN A C 1
ATOM 2137 O O . GLN A 1 280 ? 5.98 -27.75 -7.785 1 98.56 280 GLN A O 1
ATOM 2142 N N . TRP A 1 281 ? 4.906 -28.562 -9.547 1 98.06 281 TRP A N 1
ATOM 2143 C CA . TRP A 1 281 ? 3.74 -28.984 -8.773 1 98.06 281 TRP A CA 1
ATOM 2144 C C . TRP A 1 281 ? 3.307 -30.391 -9.172 1 98.06 281 TRP A C 1
ATOM 2146 O O . TRP A 1 281 ? 3.477 -30.797 -10.32 1 98.06 281 TRP A O 1
ATOM 2156 N N . TRP A 1 282 ? 2.746 -31.172 -8.219 1 97.5 282 TRP A N 1
ATOM 2157 C CA . TRP A 1 282 ? 2.115 -32.469 -8.508 1 97.5 282 TRP A CA 1
ATOM 2158 C C . TRP A 1 282 ? 1.057 -32.781 -7.457 1 97.5 282 TRP A C 1
ATOM 2160 O O . TRP A 1 282 ? 1.158 -32.375 -6.305 1 97.5 282 TRP A O 1
ATOM 2170 N N . PRO A 1 283 ? -0.029 -33.438 -7.973 1 95.69 283 PRO A N 1
ATOM 2171 C CA . PRO A 1 283 ? -0.924 -34 -6.957 1 95.69 283 PRO A CA 1
ATOM 2172 C C . PRO A 1 283 ? -0.239 -35.062 -6.082 1 95.69 283 PRO A C 1
ATOM 2174 O O . PRO A 1 283 ? 0.502 -35.906 -6.586 1 95.69 283 PRO A O 1
ATOM 2177 N N . GLU A 1 284 ? -0.289 -34.906 -4.844 1 94.75 284 GLU A N 1
ATOM 2178 C CA . GLU A 1 284 ? 0.343 -35.812 -3.881 1 94.75 284 GLU A CA 1
ATOM 2179 C C . GLU A 1 284 ? -0.688 -36.406 -2.932 1 94.75 284 GLU A C 1
ATOM 2181 O O . GLU A 1 284 ? -1.242 -35.719 -2.08 1 94.75 284 GLU A O 1
ATOM 2186 N N . PRO A 1 285 ? -1.004 -37.75 -3.098 1 91.88 285 PRO A N 1
ATOM 2187 C CA . PRO A 1 285 ? -2.004 -38.375 -2.234 1 91.88 285 PRO A CA 1
ATOM 2188 C C . PRO A 1 285 ? -1.711 -38.188 -0.749 1 91.88 285 PRO A C 1
ATOM 2190 O O . PRO A 1 285 ? -2.637 -38 0.049 1 91.88 285 PRO A O 1
ATOM 2193 N N . GLN A 1 286 ? -0.501 -38.219 -0.4 1 94.62 286 GLN A N 1
ATOM 2194 C CA . GLN A 1 286 ? -0.101 -38 0.987 1 94.62 286 GLN A CA 1
ATOM 2195 C C . GLN A 1 286 ? 0.531 -36.625 1.176 1 94.62 286 GLN A C 1
ATOM 2197 O O . GLN A 1 286 ? 1.592 -36.5 1.791 1 94.62 286 GLN A O 1
ATOM 2202 N N . ALA A 1 287 ? -0.13 -35.688 0.675 1 96.19 287 ALA A N 1
ATOM 2203 C CA . ALA A 1 287 ? 0.432 -34.344 0.624 1 96.19 287 ALA A CA 1
ATOM 2204 C C . ALA A 1 287 ? 0.818 -33.844 2.018 1 96.19 287 ALA A C 1
ATOM 2206 O O . ALA A 1 287 ? 1.893 -33.281 2.205 1 96.19 287 ALA A O 1
ATOM 2207 N N . GLN A 1 288 ? -0.049 -34.062 3.008 1 96.12 288 GLN A N 1
ATOM 2208 C CA . GLN A 1 288 ? 0.224 -33.594 4.363 1 96.12 288 GLN A CA 1
ATOM 2209 C C . GLN A 1 288 ? 1.448 -34.281 4.945 1 96.12 288 GLN A C 1
ATOM 2211 O O . GLN A 1 288 ? 2.287 -33.656 5.586 1 96.12 288 GLN A O 1
ATOM 2216 N N . ALA A 1 289 ? 1.492 -35.562 4.762 1 96.56 289 ALA A N 1
ATOM 2217 C CA . ALA A 1 289 ? 2.641 -36.312 5.242 1 96.56 289 ALA A CA 1
ATOM 2218 C C . ALA A 1 289 ? 3.922 -35.875 4.535 1 96.56 289 ALA A C 1
ATOM 2220 O O . ALA A 1 289 ? 4.984 -35.781 5.156 1 96.56 289 ALA A O 1
ATOM 2221 N N . PHE A 1 290 ? 3.805 -35.75 3.252 1 97.25 290 PHE A N 1
ATOM 2222 C CA . PHE A 1 290 ? 4.938 -35.25 2.48 1 97.25 290 PHE A CA 1
ATOM 2223 C C . PHE A 1 290 ? 5.438 -33.938 3.035 1 97.25 290 PHE A C 1
ATOM 2225 O O . PHE A 1 290 ? 6.637 -33.75 3.273 1 97.25 290 PHE A O 1
ATOM 2232 N N . HIS A 1 291 ? 4.531 -33 3.213 1 97.38 291 HIS A N 1
ATOM 2233 C CA . HIS A 1 291 ? 4.844 -31.672 3.727 1 97.38 291 HIS A CA 1
ATOM 2234 C C . HIS A 1 291 ? 5.527 -31.766 5.086 1 97.38 291 HIS A C 1
ATOM 2236 O O . HIS A 1 291 ? 6.523 -31.062 5.328 1 97.38 291 HIS A O 1
ATOM 2242 N N . ALA A 1 292 ? 5 -32.531 5.934 1 96.81 292 ALA A N 1
ATOM 2243 C CA . ALA A 1 292 ? 5.574 -32.719 7.266 1 96.81 292 ALA A CA 1
ATOM 2244 C C . ALA A 1 292 ? 6.992 -33.281 7.176 1 96.81 292 ALA A C 1
ATOM 2246 O O . ALA A 1 292 ? 7.883 -32.844 7.906 1 96.81 292 ALA A O 1
ATOM 2247 N N . CYS A 1 293 ? 7.168 -34.25 6.336 1 97.38 293 CYS A N 1
ATOM 2248 C CA . CYS A 1 293 ? 8.484 -34.844 6.145 1 97.38 293 CYS A CA 1
ATOM 2249 C C . CYS A 1 293 ? 9.5 -33.781 5.688 1 97.38 293 CYS A C 1
ATOM 2251 O O . CYS A 1 293 ? 10.609 -33.719 6.211 1 97.38 293 CYS A O 1
ATOM 2253 N N . MET A 1 294 ? 9.125 -33.031 4.68 1 98 294 MET A N 1
ATOM 2254 C CA . MET A 1 294 ? 9.992 -31.953 4.207 1 98 294 MET A CA 1
ATOM 2255 C C . MET A 1 294 ? 10.289 -30.969 5.328 1 98 294 MET A C 1
ATOM 2257 O O . MET A 1 294 ? 11.438 -30.562 5.516 1 98 294 MET A O 1
ATOM 2261 N N . ALA A 1 295 ? 9.258 -30.562 6.051 1 97.38 295 ALA A N 1
ATOM 2262 C CA . ALA A 1 295 ? 9.406 -29.578 7.125 1 97.38 295 ALA A CA 1
ATOM 2263 C C . ALA A 1 295 ? 10.352 -30.094 8.203 1 97.38 295 ALA A C 1
ATOM 2265 O O . ALA A 1 295 ? 11.156 -29.344 8.75 1 97.38 295 ALA A O 1
ATOM 2266 N N . GLU A 1 296 ? 10.211 -31.297 8.531 1 96.38 296 GLU A N 1
ATOM 2267 C CA . GLU A 1 296 ? 11.094 -31.906 9.523 1 96.38 296 GLU A CA 1
ATOM 2268 C C . GLU A 1 296 ? 12.555 -31.828 9.094 1 96.38 296 GLU A C 1
ATOM 2270 O O . GLU A 1 296 ? 13.453 -31.719 9.93 1 96.38 296 GLU A O 1
ATOM 2275 N N . ALA A 1 297 ? 12.758 -31.875 7.801 1 96.69 297 ALA A N 1
ATOM 2276 C CA . ALA A 1 297 ? 14.102 -31.781 7.246 1 96.69 297 ALA A CA 1
ATOM 2277 C C . ALA A 1 297 ? 14.523 -30.328 7.059 1 96.69 297 ALA A C 1
ATOM 2279 O O . ALA A 1 297 ? 15.609 -30.047 6.547 1 96.69 297 ALA A O 1
ATOM 2280 N N . GLY A 1 298 ? 13.703 -29.344 7.391 1 96.69 298 GLY A N 1
ATOM 2281 C CA . GLY A 1 298 ? 14.016 -27.938 7.266 1 96.69 298 GLY A CA 1
ATOM 2282 C C . GLY A 1 298 ? 13.727 -27.375 5.883 1 96.69 298 GLY A C 1
ATOM 2283 O O . GLY A 1 298 ? 14.273 -26.344 5.5 1 96.69 298 GLY A O 1
ATOM 2284 N N . VAL A 1 299 ? 12.992 -28.109 5.086 1 98.12 299 VAL A N 1
ATOM 2285 C CA . VAL A 1 299 ? 12.586 -27.672 3.758 1 98.12 299 VAL A CA 1
ATOM 2286 C C . VAL A 1 299 ? 11.109 -27.281 3.773 1 98.12 299 VAL A C 1
ATOM 2288 O O . VAL A 1 299 ? 10.242 -28.109 4.027 1 98.12 299 VAL A O 1
ATOM 2291 N N . TRP A 1 300 ? 10.859 -26.016 3.514 1 97.31 300 TRP A N 1
ATOM 2292 C CA . TRP A 1 300 ? 9.484 -25.516 3.527 1 97.31 300 TRP A CA 1
ATOM 2293 C C . TRP A 1 300 ? 8.898 -25.5 2.117 1 97.31 300 TRP A C 1
ATOM 2295 O O . TRP A 1 300 ? 9.367 -24.75 1.259 1 97.31 300 TRP A O 1
ATOM 2305 N N . VAL A 1 301 ? 7.938 -26.344 1.845 1 97.88 301 VAL A N 1
ATOM 2306 C CA . VAL A 1 301 ? 7.285 -26.469 0.545 1 97.88 301 VAL A CA 1
ATOM 2307 C C . VAL A 1 301 ? 5.832 -26.016 0.652 1 97.88 301 VAL A C 1
ATOM 2309 O O . VAL A 1 301 ? 5.312 -25.812 1.755 1 97.88 301 VAL A O 1
ATOM 2312 N N . ARG A 1 302 ? 5.215 -25.781 -0.401 1 97.44 302 ARG A N 1
ATOM 2313 C CA . ARG A 1 302 ? 3.832 -25.328 -0.387 1 97.44 302 ARG A CA 1
ATOM 2314 C C . ARG A 1 302 ? 2.865 -26.5 -0.406 1 97.44 302 ARG A C 1
ATOM 2316 O O . ARG A 1 302 ? 2.908 -27.344 -1.315 1 97.44 302 ARG A O 1
ATOM 2323 N N . LEU A 1 303 ? 2.035 -26.531 0.592 1 96.5 303 LEU A N 1
ATOM 2324 C CA . LEU A 1 303 ? 1.035 -27.578 0.741 1 96.5 303 LEU A CA 1
ATOM 2325 C C . LEU A 1 303 ? -0.332 -27.109 0.261 1 96.5 303 LEU A C 1
ATOM 2327 O O . LEU A 1 303 ? -0.774 -26.016 0.619 1 96.5 303 LEU A O 1
ATOM 2331 N N . PHE A 1 304 ? -0.924 -27.828 -0.613 1 94.5 304 PHE A N 1
ATOM 2332 C CA . PHE A 1 304 ? -2.309 -27.625 -1.023 1 94.5 304 PHE A CA 1
ATOM 2333 C C . PHE A 1 304 ? -3.191 -28.766 -0.525 1 94.5 304 PHE A C 1
ATOM 2335 O O . PHE A 1 304 ? -2.936 -29.922 -0.823 1 94.5 304 PHE A O 1
ATOM 2342 N N . THR A 1 305 ? -4.223 -28.406 0.237 1 90.19 305 THR A N 1
ATOM 2343 C CA . THR A 1 305 ? -5.023 -29.438 0.877 1 90.19 305 THR A CA 1
ATOM 2344 C C . THR A 1 305 ? -6.391 -29.562 0.209 1 90.19 305 THR A C 1
ATOM 2346 O O . THR A 1 305 ? -7.141 -30.5 0.475 1 90.19 305 THR A O 1
ATOM 2349 N N . ARG A 1 306 ? -6.797 -28.719 -0.579 1 83.62 306 ARG A N 1
ATOM 2350 C CA . ARG A 1 306 ? -8.102 -28.75 -1.227 1 83.62 306 ARG A CA 1
ATOM 2351 C C . ARG A 1 306 ? -8.07 -29.641 -2.471 1 83.62 306 ARG A C 1
ATOM 2353 O O . ARG A 1 306 ? -7.031 -29.766 -3.119 1 83.62 306 ARG A O 1
ATOM 2360 N N . GLY A 1 307 ? -9.172 -30.203 -2.717 1 75.94 307 GLY A N 1
ATOM 2361 C CA . GLY A 1 307 ? -9.242 -31.078 -3.871 1 75.94 307 GLY A CA 1
ATOM 2362 C C . GLY A 1 307 ? -8.344 -32.312 -3.742 1 75.94 307 GLY A C 1
ATOM 2363 O O . GLY A 1 307 ? -8.359 -32.969 -2.717 1 75.94 307 GLY A O 1
ATOM 2364 N N . ALA A 1 308 ? -7.672 -32.656 -4.836 1 75.44 308 ALA A N 1
ATOM 2365 C CA . ALA A 1 308 ? -6.809 -33.812 -4.824 1 75.44 308 ALA A CA 1
ATOM 2366 C C . ALA A 1 308 ? -5.578 -33.594 -3.951 1 75.44 308 ALA A C 1
ATOM 2368 O O . ALA A 1 308 ? -4.832 -34.531 -3.658 1 75.44 308 ALA A O 1
ATOM 2369 N N . GLY A 1 309 ? -5.457 -32.344 -3.434 1 86.88 309 GLY A N 1
ATOM 2370 C CA . GLY A 1 309 ? -4.242 -32 -2.699 1 86.88 309 GLY A CA 1
ATOM 2371 C C . GLY A 1 309 ? -3.016 -31.922 -3.588 1 86.88 309 GLY A C 1
ATOM 2372 O O . GLY A 1 309 ? -3.051 -32.344 -4.75 1 86.88 309 GLY A O 1
ATOM 2373 N N . GLY A 1 310 ? -1.968 -31.344 -3.131 1 95.44 310 GLY A N 1
ATOM 2374 C CA . GLY A 1 310 ? -0.756 -31.25 -3.93 1 95.44 310 GLY A CA 1
ATOM 2375 C C . GLY A 1 310 ? 0.361 -30.5 -3.23 1 95.44 310 GLY A C 1
ATOM 2376 O O . GLY A 1 310 ? 0.196 -30.047 -2.096 1 95.44 310 GLY A O 1
ATOM 2377 N N . ILE A 1 311 ? 1.483 -30.641 -3.854 1 98 311 ILE A N 1
ATOM 2378 C CA . ILE A 1 311 ? 2.701 -30 -3.383 1 98 311 ILE A CA 1
ATOM 2379 C C . ILE A 1 311 ? 3.287 -29.125 -4.496 1 98 311 ILE A C 1
ATOM 2381 O O . ILE A 1 311 ? 3.314 -29.531 -5.66 1 98 311 ILE A O 1
ATOM 2385 N N . ARG A 1 312 ? 3.646 -27.969 -4.176 1 98.38 312 ARG A N 1
ATOM 2386 C CA . ARG A 1 312 ? 4.426 -27.141 -5.09 1 98.38 312 ARG A CA 1
ATOM 2387 C C . ARG A 1 312 ? 5.785 -26.797 -4.492 1 98.38 312 ARG A C 1
ATOM 2389 O O . ARG A 1 312 ? 5.879 -26.453 -3.311 1 98.38 312 ARG A O 1
ATOM 2396 N N . ILE A 1 313 ? 6.785 -26.922 -5.285 1 98.56 313 ILE A N 1
ATOM 2397 C CA . ILE A 1 313 ? 8.156 -26.656 -4.871 1 98.56 313 ILE A CA 1
ATOM 2398 C C . ILE A 1 313 ? 8.797 -25.641 -5.824 1 98.56 313 ILE A C 1
ATOM 2400 O O . ILE A 1 313 ? 8.711 -25.797 -7.043 1 98.56 313 ILE A O 1
ATOM 2404 N N . GLY A 1 314 ? 9.367 -24.578 -5.258 1 98.5 314 GLY A N 1
ATOM 2405 C CA . GLY A 1 314 ? 10.133 -23.625 -6.039 1 98.5 314 GLY A CA 1
ATOM 2406 C C . GLY A 1 314 ? 11.609 -23.969 -6.117 1 98.5 314 GLY A C 1
ATOM 2407 O O . GLY A 1 314 ? 12.008 -25.094 -5.812 1 98.5 314 GLY A O 1
ATOM 2408 N N . LEU A 1 315 ? 12.43 -23.047 -6.508 1 98.75 315 LEU A N 1
ATOM 2409 C CA . LEU A 1 315 ? 13.844 -23.25 -6.805 1 98.75 315 LEU A CA 1
ATOM 2410 C C . LEU A 1 315 ? 14.703 -22.969 -5.578 1 98.75 315 LEU A C 1
ATOM 2412 O O . LEU A 1 315 ? 14.523 -21.953 -4.91 1 98.75 315 LEU A O 1
ATOM 2416 N N . PRO A 1 316 ? 15.633 -23.906 -5.223 1 98.44 316 PRO A N 1
ATOM 2417 C CA . PRO A 1 316 ? 16.625 -23.578 -4.195 1 98.44 316 PRO A CA 1
ATOM 2418 C C . PRO A 1 316 ? 17.578 -22.469 -4.621 1 98.44 316 PRO A C 1
ATOM 2420 O O . PRO A 1 316 ? 17.891 -22.328 -5.809 1 98.44 316 PRO A O 1
ATOM 2423 N N . PRO A 1 317 ? 18.094 -21.719 -3.725 1 96.62 317 PRO A N 1
ATOM 2424 C CA . PRO A 1 317 ? 18.891 -20.547 -4.066 1 96.62 317 PRO A CA 1
ATOM 2425 C C . PRO A 1 317 ? 20.344 -20.891 -4.371 1 96.62 317 PRO A C 1
ATOM 2427 O O . PRO A 1 317 ? 21.062 -20.094 -4.992 1 96.62 317 PRO A O 1
ATOM 2430 N N . ASP A 1 318 ? 20.859 -22 -3.922 1 97.12 318 ASP A N 1
ATOM 2431 C CA . ASP A 1 318 ? 22.266 -22.359 -4.055 1 97.12 318 ASP A CA 1
ATOM 2432 C C . ASP A 1 318 ? 22.453 -23.875 -3.988 1 97.12 318 ASP A C 1
ATOM 2434 O O . ASP A 1 318 ? 21.484 -24.625 -3.852 1 97.12 318 ASP A O 1
ATOM 2438 N N . ASP A 1 319 ? 23.688 -24.25 -4.102 1 97.75 319 ASP A N 1
ATOM 2439 C CA . ASP A 1 319 ? 24 -25.688 -4.141 1 97.75 319 ASP A CA 1
ATOM 2440 C C . ASP A 1 319 ? 23.625 -26.359 -2.832 1 97.75 319 ASP A C 1
ATOM 2442 O O . ASP A 1 319 ? 23.172 -27.516 -2.832 1 97.75 319 ASP A O 1
ATOM 2446 N N . ALA A 1 320 ? 23.844 -25.672 -1.733 1 97.56 320 ALA A N 1
ATOM 2447 C CA . ALA A 1 320 ? 23.453 -26.219 -0.437 1 97.56 320 ALA A CA 1
ATOM 2448 C C . ALA A 1 320 ? 21.953 -26.484 -0.37 1 97.56 320 ALA A C 1
ATOM 2450 O O . ALA A 1 320 ? 21.516 -27.484 0.197 1 97.56 320 ALA A O 1
ATOM 2451 N N . GLY A 1 321 ? 21.203 -25.578 -0.928 1 98 321 GLY A N 1
ATOM 2452 C CA . GLY A 1 321 ? 19.75 -25.766 -0.984 1 98 321 GLY A CA 1
ATOM 2453 C C . GLY A 1 321 ? 19.344 -26.938 -1.842 1 98 321 GLY A C 1
ATOM 2454 O O . GLY A 1 321 ? 18.453 -27.703 -1.461 1 98 321 GLY A O 1
ATOM 2455 N N . TRP A 1 322 ? 19.969 -27.109 -2.967 1 98.44 322 TRP A N 1
ATOM 2456 C CA . TRP A 1 322 ? 19.688 -28.234 -3.85 1 98.44 322 TRP A CA 1
ATOM 2457 C C . TRP A 1 322 ? 20 -29.562 -3.162 1 98.44 322 TRP A C 1
ATOM 2459 O O . TRP A 1 322 ? 19.234 -30.516 -3.262 1 98.44 322 TRP A O 1
ATOM 2469 N N . GLN A 1 323 ? 21.094 -29.547 -2.473 1 98.06 323 GLN A N 1
ATOM 2470 C CA . GLN A 1 323 ? 21.5 -30.75 -1.755 1 98.06 323 GLN A CA 1
ATOM 2471 C C . GLN A 1 323 ? 20.5 -31.094 -0.645 1 98.06 323 GLN A C 1
ATOM 2473 O O . GLN A 1 323 ? 20.125 -32.25 -0.462 1 98.06 323 GLN A O 1
ATOM 2478 N N . ARG A 1 324 ? 20.125 -30.078 0.076 1 97.94 324 ARG A N 1
ATOM 2479 C CA . ARG A 1 324 ? 19.172 -30.281 1.153 1 97.94 324 ARG A CA 1
ATOM 2480 C C . ARG A 1 324 ? 17.844 -30.828 0.614 1 97.94 324 ARG A C 1
ATOM 2482 O O . ARG A 1 324 ? 17.25 -31.719 1.215 1 97.94 324 ARG A O 1
ATOM 2489 N N . LEU A 1 325 ? 17.406 -30.234 -0.447 1 98.56 325 LEU A N 1
ATOM 2490 C CA . LEU A 1 325 ? 16.172 -30.719 -1.07 1 98.56 325 LEU A CA 1
ATOM 2491 C C . LEU A 1 325 ? 16.312 -32.156 -1.508 1 98.56 325 LEU A C 1
ATOM 2493 O O . LEU A 1 325 ? 15.422 -32.969 -1.272 1 98.56 325 LEU A O 1
ATOM 2497 N N . HIS A 1 326 ? 17.406 -32.5 -2.158 1 98.19 326 HIS A N 1
ATOM 2498 C CA . HIS A 1 326 ? 17.672 -33.875 -2.596 1 98.19 326 HIS A CA 1
ATOM 2499 C C . HIS A 1 326 ? 17.625 -34.844 -1.424 1 98.19 326 HIS A C 1
ATOM 2501 O O . HIS A 1 326 ? 17 -35.906 -1.516 1 98.19 326 HIS A O 1
ATOM 2507 N N . GLU A 1 327 ? 18.281 -34.469 -0.35 1 98 327 GLU A N 1
ATOM 2508 C CA . GLU A 1 327 ? 18.328 -35.344 0.83 1 98 327 GLU A CA 1
ATOM 2509 C C . GLU A 1 327 ? 16.938 -35.531 1.424 1 98 327 GLU A C 1
ATOM 2511 O O . GLU A 1 327 ? 16.578 -36.656 1.831 1 98 327 GLU A O 1
ATOM 2516 N N . ALA A 1 328 ? 16.188 -34.469 1.508 1 98.19 328 ALA A N 1
ATOM 2517 C CA . ALA A 1 328 ? 14.828 -34.562 2.035 1 98.19 328 ALA A CA 1
ATOM 2518 C C . ALA A 1 328 ? 13.961 -35.438 1.162 1 98.19 328 ALA A C 1
ATOM 2520 O O . ALA A 1 328 ? 13.164 -36.25 1.673 1 98.19 328 ALA A O 1
ATOM 2521 N N . LEU A 1 329 ? 14.086 -35.344 -0.162 1 98.19 329 LEU A N 1
ATOM 2522 C CA . LEU A 1 329 ? 13.328 -36.188 -1.098 1 98.19 329 LEU A CA 1
ATOM 2523 C C . LEU A 1 329 ? 13.734 -37.625 -0.979 1 98.19 329 LEU A C 1
ATOM 2525 O O . LEU A 1 329 ? 12.898 -38.531 -1.078 1 98.19 329 LEU A O 1
ATOM 2529 N N . THR A 1 330 ? 15.008 -37.844 -0.797 1 97.94 330 THR A N 1
ATOM 2530 C CA . THR A 1 330 ? 15.508 -39.219 -0.611 1 97.94 330 THR A CA 1
ATOM 2531 C C . THR A 1 330 ? 14.898 -39.844 0.64 1 97.94 330 THR A C 1
ATOM 2533 O O . THR A 1 330 ? 14.484 -41 0.618 1 97.94 330 THR A O 1
ATOM 2536 N N . THR A 1 331 ? 14.891 -39.031 1.69 1 97.06 331 THR A N 1
ATOM 2537 C CA . THR A 1 331 ? 14.289 -39.5 2.932 1 97.06 331 THR A CA 1
ATOM 2538 C C . THR A 1 331 ? 12.82 -39.875 2.715 1 97.06 331 THR A C 1
ATOM 2540 O O . THR A 1 331 ? 12.352 -40.906 3.207 1 97.06 331 THR A O 1
ATOM 2543 N N . TRP A 1 332 ? 12.094 -39.094 2.045 1 96.56 332 TRP A N 1
ATOM 2544 C CA . TRP A 1 332 ? 10.688 -39.344 1.753 1 96.56 332 TRP A CA 1
ATOM 2545 C C . TRP A 1 332 ? 10.531 -40.625 0.936 1 96.56 332 TRP A C 1
ATOM 2547 O O . TRP A 1 332 ? 9.648 -41.438 1.216 1 96.56 332 TRP A O 1
ATOM 2557 N N . SER A 1 333 ? 11.336 -40.781 -0.066 1 94 333 SER A N 1
ATOM 2558 C CA . SER A 1 333 ? 11.25 -41.938 -0.962 1 94 333 SER A CA 1
ATOM 2559 C C . SER A 1 333 ? 11.508 -43.219 -0.217 1 94 333 SER A C 1
ATOM 2561 O O . SER A 1 333 ? 11.023 -44.281 -0.627 1 94 333 SER A O 1
ATOM 2563 N N . GLN A 1 334 ? 12.203 -43.062 0.846 1 90.62 334 GLN A N 1
ATOM 2564 C CA . GLN A 1 334 ? 12.562 -44.281 1.61 1 90.62 334 GLN A CA 1
ATOM 2565 C C . GLN A 1 334 ? 11.477 -44.625 2.625 1 90.62 334 GLN A C 1
ATOM 2567 O O . GLN A 1 334 ? 11.445 -45.719 3.158 1 90.62 334 GLN A O 1
ATOM 2572 N N . ARG A 1 335 ? 10.672 -43.656 3.215 1 85.56 335 ARG A N 1
ATOM 2573 C CA . ARG A 1 335 ? 9.57 -43.938 4.133 1 85.56 335 ARG A CA 1
ATOM 2574 C C . ARG A 1 335 ? 8.516 -44.812 3.477 1 85.56 335 ARG A C 1
ATOM 2576 O O . ARG A 1 335 ? 7.754 -45.5 4.164 1 85.56 335 ARG A O 1
ATOM 2583 N N . GLY A 1 336 ? 8.273 -44.844 2.197 1 60.34 336 GLY A N 1
ATOM 2584 C CA . GLY A 1 336 ? 7.348 -45.75 1.532 1 60.34 336 GLY A CA 1
ATOM 2585 C C . GLY A 1 336 ? 7.945 -47.125 1.262 1 60.34 336 GLY A C 1
ATOM 2586 O O . GLY A 1 336 ? 9.164 -47.312 1.285 1 60.34 336 GLY A O 1
ATOM 2587 N N . MET B 1 1 ? -9.703 13.875 -8.789 1 55.19 1 MET B N 1
ATOM 2588 C CA . MET B 1 1 ? -8.734 13.664 -7.715 1 55.19 1 MET B CA 1
ATOM 2589 C C . MET B 1 1 ? -8.445 14.969 -6.984 1 55.19 1 MET B C 1
ATOM 2591 O O . MET B 1 1 ? -8.43 16.047 -7.598 1 55.19 1 MET B O 1
ATOM 2595 N N . LEU B 1 2 ? -8.391 14.805 -5.621 1 72.25 2 LEU B N 1
ATOM 2596 C CA . LEU B 1 2 ? -8.102 15.945 -4.762 1 72.25 2 LEU B CA 1
ATOM 2597 C C . LEU B 1 2 ? -6.695 16.469 -5.012 1 72.25 2 LEU B C 1
ATOM 2599 O O . LEU B 1 2 ? -5.789 15.711 -5.348 1 72.25 2 LEU B O 1
ATOM 2603 N N . GLU B 1 3 ? -6.582 17.734 -5.047 1 71.94 3 GLU B N 1
ATOM 2604 C CA . GLU B 1 3 ? -5.254 18.344 -5.125 1 71.94 3 GLU B CA 1
ATOM 2605 C C . GLU B 1 3 ? -4.527 18.25 -3.789 1 71.94 3 GLU B C 1
ATOM 2607 O O . GLU B 1 3 ? -5.125 18.453 -2.732 1 71.94 3 GLU B O 1
ATOM 2612 N N . HIS B 1 4 ? -3.252 17.812 -3.871 1 79.31 4 HIS B N 1
ATOM 2613 C CA . HIS B 1 4 ? -2.422 17.688 -2.678 1 79.31 4 HIS B CA 1
ATOM 2614 C C . HIS B 1 4 ? -1.155 18.531 -2.797 1 79.31 4 HIS B C 1
ATOM 2616 O O . HIS B 1 4 ? -0.813 18.984 -3.887 1 79.31 4 HIS B O 1
ATOM 2622 N N . GLY B 1 5 ? -0.63 18.797 -1.664 1 79.31 5 GLY B N 1
ATOM 2623 C CA . GLY B 1 5 ? 0.714 19.344 -1.702 1 79.31 5 GLY B CA 1
ATOM 2624 C C . GLY B 1 5 ? 1.734 18.391 -2.297 1 79.31 5 GLY B C 1
ATOM 2625 O O . GLY B 1 5 ? 1.495 17.188 -2.369 1 79.31 5 GLY B O 1
ATOM 2626 N N . GLY B 1 6 ? 2.857 18.969 -2.783 1 81 6 GLY B N 1
ATOM 2627 C CA . GLY B 1 6 ? 3.939 18.141 -3.295 1 81 6 GLY B CA 1
ATOM 2628 C C . GLY B 1 6 ? 3.809 17.828 -4.777 1 81 6 GLY B C 1
ATOM 2629 O O . GLY B 1 6 ? 4.668 17.172 -5.355 1 81 6 GLY B O 1
ATOM 2630 N N . ASN B 1 7 ? 2.814 18.359 -5.309 1 84.88 7 ASN B N 1
ATOM 2631 C CA . ASN B 1 7 ? 2.619 18.125 -6.734 1 84.88 7 ASN B CA 1
ATOM 2632 C C . ASN B 1 7 ? 3.57 18.969 -7.582 1 84.88 7 ASN B C 1
ATOM 2634 O O . ASN B 1 7 ? 3.133 19.75 -8.43 1 84.88 7 ASN B O 1
ATOM 2638 N N . LEU B 1 8 ? 4.824 18.703 -7.375 1 88.69 8 LEU B N 1
ATOM 2639 C CA . LEU B 1 8 ? 5.875 19.516 -7.984 1 88.69 8 LEU B CA 1
ATOM 2640 C C . LEU B 1 8 ? 5.977 19.234 -9.477 1 88.69 8 LEU B C 1
ATOM 2642 O O . LEU B 1 8 ? 6.41 20.094 -10.242 1 88.69 8 LEU B O 1
ATOM 2646 N N . ASN B 1 9 ? 5.629 17.969 -9.844 1 86.12 9 ASN B N 1
ATOM 2647 C CA . ASN B 1 9 ? 5.652 17.672 -11.273 1 86.12 9 ASN B CA 1
ATOM 2648 C C . ASN B 1 9 ? 4.703 18.578 -12.047 1 86.12 9 ASN B C 1
ATOM 2650 O O . ASN B 1 9 ? 5.055 19.094 -13.117 1 86.12 9 ASN B O 1
ATOM 2654 N N . ASP B 1 10 ? 3.582 18.812 -11.484 1 85.44 10 ASP B N 1
ATOM 2655 C CA . ASP B 1 10 ? 2.615 19.703 -12.117 1 85.44 10 ASP B CA 1
ATOM 2656 C C . ASP B 1 10 ? 3.127 21.141 -12.133 1 85.44 10 ASP B C 1
ATOM 2658 O O . ASP B 1 10 ? 2.977 21.844 -13.133 1 85.44 10 ASP B O 1
ATOM 2662 N N . ALA B 1 11 ? 3.701 21.562 -11.055 1 89.31 11 ALA B N 1
ATOM 2663 C CA . ALA B 1 11 ? 4.273 22.906 -10.961 1 89.31 11 ALA B CA 1
ATOM 2664 C C . ALA B 1 11 ? 5.375 23.109 -12 1 89.31 11 ALA B C 1
ATOM 2666 O O . ALA B 1 11 ? 5.41 24.125 -12.688 1 89.31 11 ALA B O 1
ATOM 2667 N N . ALA B 1 12 ? 6.258 22.094 -12.062 1 91.31 12 ALA B N 1
ATOM 2668 C CA . ALA B 1 12 ? 7.371 22.156 -13.008 1 91.31 12 ALA B CA 1
ATOM 2669 C C . ALA B 1 12 ? 6.863 22.297 -14.438 1 91.31 12 ALA B C 1
ATOM 2671 O O . ALA B 1 12 ? 7.391 23.109 -15.211 1 91.31 12 ALA B O 1
ATOM 2672 N N . ARG B 1 13 ? 5.918 21.609 -14.844 1 88.44 13 ARG B N 1
ATOM 2673 C CA . ARG B 1 13 ? 5.336 21.672 -16.188 1 88.44 13 ARG B CA 1
ATOM 2674 C C . ARG B 1 13 ? 4.664 23.016 -16.422 1 88.44 13 ARG B C 1
ATOM 2676 O O . ARG B 1 13 ? 4.867 23.641 -17.469 1 88.44 13 ARG B O 1
ATOM 2683 N N . HIS B 1 14 ? 3.863 23.516 -15.492 1 90.94 14 HIS B N 1
ATOM 2684 C CA . HIS B 1 14 ? 3.062 24.719 -15.641 1 90.94 14 HIS B CA 1
ATOM 2685 C C . HIS B 1 14 ? 3.947 25.969 -15.727 1 90.94 14 HIS B C 1
ATOM 2687 O O . HIS B 1 14 ? 3.686 26.859 -16.531 1 90.94 14 HIS B O 1
ATOM 2693 N N . TYR B 1 15 ? 4.996 26.031 -14.969 1 94.5 15 TYR B N 1
ATOM 2694 C CA . TYR B 1 15 ? 5.812 27.234 -14.875 1 94.5 15 TYR B CA 1
ATOM 2695 C C . TYR B 1 15 ? 7.086 27.094 -15.703 1 94.5 15 TYR B C 1
ATOM 2697 O O . TYR B 1 15 ? 7.879 28.031 -15.797 1 94.5 15 TYR B O 1
ATOM 2705 N N . GLY B 1 16 ? 7.312 25.891 -16.25 1 94.06 16 GLY B N 1
ATOM 2706 C CA . GLY B 1 16 ? 8.484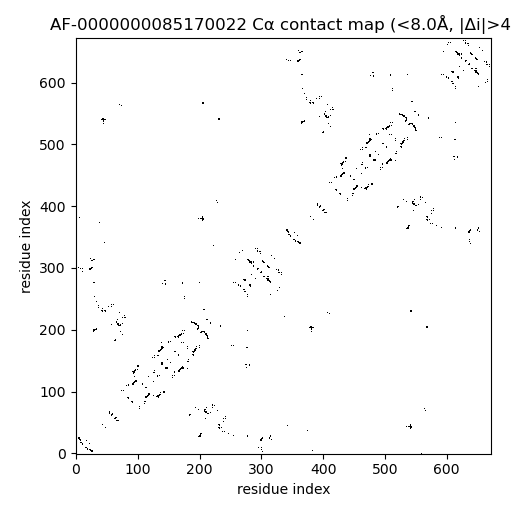 25.688 -17.094 1 94.06 16 GLY B CA 1
ATOM 2707 C C . GLY B 1 16 ? 9.789 25.75 -16.312 1 94.06 16 GLY B C 1
ATOM 2708 O O . GLY B 1 16 ? 10.773 26.328 -16.781 1 94.06 16 GLY B O 1
ATOM 2709 N N . ARG B 1 17 ? 9.773 25.391 -15.125 1 94.44 17 ARG B N 1
ATOM 2710 C CA . ARG B 1 17 ? 10.922 25.328 -14.234 1 94.44 17 ARG B CA 1
ATOM 2711 C C . ARG B 1 17 ? 11.242 23.891 -13.852 1 94.44 17 ARG B C 1
ATOM 2713 O O . ARG B 1 17 ? 10.352 23.141 -13.453 1 94.44 17 ARG B O 1
ATOM 2720 N N . ALA B 1 18 ? 12.539 23.531 -14.016 1 93.19 18 ALA B N 1
ATOM 2721 C CA . ALA B 1 18 ? 12.938 22.156 -13.695 1 93.19 18 ALA B CA 1
ATOM 2722 C C . ALA B 1 18 ? 12.672 21.844 -12.219 1 93.19 18 ALA B C 1
ATOM 2724 O O . ALA B 1 18 ? 12.82 22.719 -11.359 1 93.19 18 ALA B O 1
ATOM 2725 N N . ARG B 1 19 ? 12.273 20.672 -11.938 1 89.31 19 ARG B N 1
ATOM 2726 C CA . ARG B 1 19 ? 11.914 20.203 -10.602 1 89.31 19 ARG B CA 1
ATOM 2727 C C . ARG B 1 19 ? 13 20.562 -9.586 1 89.31 19 ARG B C 1
ATOM 2729 O O . ARG B 1 19 ? 12.703 21 -8.469 1 89.31 19 ARG B O 1
ATOM 2736 N N . ALA B 1 20 ? 14.234 20.406 -9.938 1 89.56 20 ALA B N 1
ATOM 2737 C CA . ALA B 1 20 ? 15.383 20.594 -9.055 1 89.56 20 ALA B CA 1
ATOM 2738 C C . ALA B 1 20 ? 15.539 22.062 -8.672 1 89.56 20 ALA B C 1
ATOM 2740 O O . ALA B 1 20 ? 16.25 22.391 -7.715 1 89.56 20 ALA B O 1
ATOM 2741 N N . GLN B 1 21 ? 14.859 22.906 -9.352 1 94.06 21 GLN B N 1
ATOM 2742 C CA . GLN B 1 21 ? 15 24.344 -9.141 1 94.06 21 GLN B CA 1
ATOM 2743 C C . GLN B 1 21 ? 13.914 24.875 -8.211 1 94.06 21 GLN B C 1
ATOM 2745 O O . GLN B 1 21 ? 13.883 26.062 -7.906 1 94.06 21 GLN B O 1
ATOM 2750 N N . TRP B 1 22 ? 13.109 24.016 -7.773 1 95.75 22 TRP B N 1
ATOM 2751 C CA . TRP B 1 22 ? 12.016 24.438 -6.906 1 95.75 22 TRP B CA 1
ATOM 2752 C C . TRP B 1 22 ? 12.383 24.25 -5.438 1 95.75 22 TRP B C 1
ATOM 2754 O O . TRP B 1 22 ? 13.047 23.281 -5.07 1 95.75 22 TRP B O 1
ATOM 2764 N N . LEU B 1 23 ? 12.039 25.25 -4.621 1 97.12 23 LEU B N 1
ATOM 2765 C CA . LEU B 1 23 ? 11.898 25.062 -3.182 1 97.12 23 LEU B CA 1
ATOM 2766 C C . LEU B 1 23 ? 10.484 24.609 -2.83 1 97.12 23 LEU B C 1
ATOM 2768 O O . LEU B 1 23 ? 9.539 25.406 -2.902 1 97.12 23 LEU B O 1
ATOM 2772 N N . ASP B 1 24 ? 10.336 23.375 -2.498 1 96.38 24 ASP B N 1
ATOM 2773 C CA . ASP B 1 24 ? 9.016 22.859 -2.139 1 96.38 24 ASP B CA 1
ATOM 2774 C C . ASP B 1 24 ? 8.781 22.953 -0.632 1 96.38 24 ASP B C 1
ATOM 2776 O O . ASP B 1 24 ? 9.359 22.188 0.14 1 96.38 24 ASP B O 1
ATOM 2780 N N . VAL B 1 25 ? 8 23.859 -0.193 1 98 25 VAL B N 1
ATOM 2781 C CA . VAL B 1 25 ? 7.621 24.016 1.209 1 98 25 VAL B CA 1
ATOM 2782 C C . VAL B 1 25 ? 6.113 23.828 1.359 1 98 25 VAL B C 1
ATOM 2784 O O . VAL B 1 25 ? 5.496 24.438 2.234 1 98 25 VAL B O 1
ATOM 2787 N N . SER B 1 26 ? 5.52 23.016 0.467 1 96.94 26 SER B N 1
ATOM 2788 C CA . SER B 1 26 ? 4.066 22.891 0.411 1 96.94 26 SER B CA 1
ATOM 2789 C C . SER B 1 26 ? 3.584 21.688 1.23 1 96.94 26 SER B C 1
ATOM 2791 O O . SER B 1 26 ? 2.385 21.547 1.487 1 96.94 26 SER B O 1
ATOM 2793 N N . THR B 1 27 ? 4.406 20.766 1.746 1 94.75 27 THR B N 1
ATOM 2794 C CA . THR B 1 27 ? 3.945 19.484 2.254 1 94.75 27 THR B CA 1
ATOM 2795 C C . THR B 1 27 ? 3.965 19.469 3.781 1 94.75 27 THR B C 1
ATOM 2797 O O . THR B 1 27 ? 3.285 18.641 4.406 1 94.75 27 TH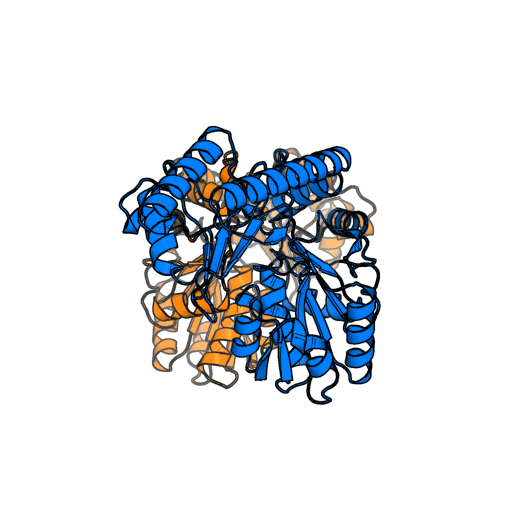R B O 1
ATOM 2800 N N . GLY B 1 28 ? 4.789 20.312 4.387 1 96.94 28 GLY B N 1
ATOM 2801 C CA . GLY B 1 28 ? 4.953 20.281 5.832 1 96.94 28 GLY B CA 1
ATOM 2802 C C . GLY B 1 28 ? 5.77 19.094 6.316 1 96.94 28 GLY B C 1
ATOM 2803 O O . GLY B 1 28 ? 5.738 18.75 7.5 1 96.94 28 GLY B O 1
ATOM 2804 N N . ILE B 1 29 ? 6.531 18.438 5.457 1 97.69 29 ILE B N 1
ATOM 2805 C CA . ILE B 1 29 ? 7.363 17.281 5.785 1 97.69 29 ILE B CA 1
ATOM 2806 C C . ILE B 1 29 ? 8.719 17.75 6.301 1 97.69 29 ILE B C 1
ATOM 2808 O O . ILE B 1 29 ? 9.289 18.719 5.777 1 97.69 29 ILE B O 1
ATOM 2812 N N . ASN B 1 30 ? 9.203 17.094 7.34 1 98.56 30 ASN B N 1
ATOM 2813 C CA . ASN B 1 30 ? 10.555 17.344 7.828 1 98.56 30 ASN B CA 1
ATOM 2814 C C . ASN B 1 30 ? 11.562 17.375 6.684 1 98.56 30 ASN B C 1
ATOM 2816 O O . ASN B 1 30 ? 11.781 16.344 6.027 1 98.56 30 ASN B O 1
ATOM 2820 N N . PRO B 1 31 ? 12.18 18.547 6.445 1 97.5 31 PRO B N 1
ATOM 2821 C CA . PRO B 1 31 ? 13.086 18.625 5.305 1 97.5 31 PRO B CA 1
ATOM 2822 C C . PRO B 1 31 ? 14.414 17.891 5.551 1 97.5 31 PRO B C 1
ATOM 2824 O O . PRO B 1 31 ? 15.195 17.703 4.621 1 97.5 31 PRO B O 1
ATOM 2827 N N . GLN B 1 32 ? 14.719 17.578 6.75 1 97.06 32 GLN B N 1
ATOM 2828 C CA . GLN B 1 32 ? 15.859 16.75 7.109 1 97.06 32 GLN B CA 1
ATOM 2829 C C . GLN B 1 32 ? 15.406 15.352 7.543 1 97.06 32 GLN B C 1
ATOM 2831 O O . GLN B 1 32 ? 15.312 15.062 8.742 1 97.06 32 GLN B O 1
ATOM 2836 N N . PRO B 1 33 ? 15.242 14.492 6.637 1 97.56 33 PRO B N 1
ATOM 2837 C CA . PRO B 1 33 ? 14.648 13.188 6.93 1 97.56 33 PRO B CA 1
ATOM 2838 C C . PRO B 1 33 ? 15.555 12.297 7.777 1 97.56 33 PRO B C 1
ATOM 2840 O O . PRO B 1 33 ? 16.766 12.516 7.82 1 97.56 33 PRO B O 1
ATOM 2843 N N . TYR B 1 34 ? 14.906 11.398 8.484 1 97.94 34 TYR B N 1
ATOM 2844 C CA . TYR B 1 34 ? 15.656 10.344 9.156 1 97.94 34 TYR B CA 1
ATOM 2845 C C . TYR B 1 34 ? 16.609 9.648 8.188 1 97.94 34 TYR B C 1
ATOM 2847 O O . TYR B 1 34 ? 16.219 9.297 7.07 1 97.94 34 TYR B O 1
ATOM 2855 N N . PRO B 1 35 ? 17.906 9.547 8.602 1 96.19 35 PRO B N 1
ATOM 2856 C CA . PRO B 1 35 ? 18.844 8.812 7.746 1 96.19 35 PRO B CA 1
ATOM 2857 C C . PRO B 1 35 ? 18.547 7.316 7.691 1 96.19 35 PRO B C 1
ATOM 2859 O O . PRO B 1 35 ? 19.172 6.539 8.43 1 96.19 35 PRO B O 1
ATOM 2862 N N . ALA B 1 36 ? 17.734 6.867 6.797 1 92 36 ALA B N 1
ATOM 2863 C CA . ALA B 1 36 ? 17.281 5.484 6.676 1 92 36 ALA B CA 1
ATOM 2864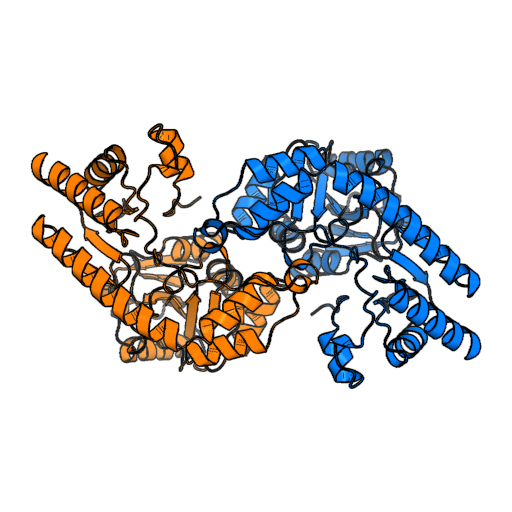 C C . ALA B 1 36 ? 18.453 4.543 6.422 1 92 36 ALA B C 1
ATOM 2866 O O . ALA B 1 36 ? 19.25 4.762 5.5 1 92 36 ALA B O 1
ATOM 2867 N N . PRO B 1 37 ? 18.562 3.514 7.234 1 93.06 37 PRO B N 1
ATOM 2868 C CA . PRO B 1 37 ? 19.594 2.516 6.914 1 93.06 37 PRO B CA 1
ATOM 2869 C C . PRO B 1 37 ? 19.297 1.758 5.621 1 93.06 37 PRO B C 1
ATOM 2871 O O . PRO B 1 37 ? 18.125 1.649 5.219 1 93.06 37 PRO B O 1
ATOM 2874 N N . ALA B 1 38 ? 20.375 1.274 4.992 1 92.31 38 ALA B N 1
ATOM 2875 C CA . ALA B 1 38 ? 20.172 0.438 3.811 1 92.31 38 ALA B CA 1
ATOM 2876 C C . ALA B 1 38 ? 19.406 -0.835 4.164 1 92.31 38 ALA B C 1
ATOM 2878 O O . ALA B 1 38 ? 19.781 -1.561 5.086 1 92.31 38 ALA B O 1
ATOM 2879 N N . PRO B 1 39 ? 18.312 -1.072 3.426 1 92.31 39 PRO B N 1
ATOM 2880 C CA . PRO B 1 39 ? 17.609 -2.324 3.699 1 92.31 39 PRO B CA 1
ATOM 2881 C C . PRO B 1 39 ? 18.438 -3.561 3.373 1 92.31 39 PRO B C 1
ATOM 2883 O O . PRO B 1 39 ? 19.266 -3.527 2.455 1 92.31 39 PRO B O 1
ATOM 2886 N N . LEU B 1 40 ? 18.141 -4.617 4.156 1 90 40 LEU B N 1
ATOM 2887 C CA . LEU B 1 40 ? 18.703 -5.914 3.814 1 90 40 LEU B CA 1
ATOM 2888 C C . LEU B 1 40 ? 18.125 -6.441 2.51 1 90 40 LEU B C 1
ATOM 2890 O O . LEU B 1 40 ? 16.984 -6.117 2.16 1 90 40 LEU B O 1
ATOM 2894 N N . ALA B 1 41 ? 18.922 -7.27 1.825 1 85 41 ALA B N 1
ATOM 2895 C CA . ALA B 1 41 ? 18.484 -7.816 0.542 1 85 41 ALA B CA 1
ATOM 2896 C C . ALA B 1 41 ? 17.188 -8.602 0.69 1 85 41 ALA B C 1
ATOM 2898 O O . ALA B 1 41 ? 16.344 -8.586 -0.208 1 85 41 ALA B O 1
ATOM 2899 N N . ASP B 1 42 ? 17.031 -9.258 1.758 1 89.75 42 ASP B N 1
ATOM 2900 C CA . ASP B 1 42 ? 15.844 -10.078 1.991 1 89.75 42 ASP B CA 1
ATOM 2901 C C . ASP B 1 42 ? 14.586 -9.219 2.07 1 89.75 42 ASP B C 1
ATOM 2903 O O . ASP B 1 42 ? 13.484 -9.695 1.786 1 89.75 42 ASP B O 1
ATOM 2907 N N . ALA B 1 43 ? 14.75 -7.941 2.418 1 93.19 43 ALA B N 1
ATOM 2908 C CA . ALA B 1 43 ? 13.602 -7.039 2.529 1 93.19 43 ALA B CA 1
ATOM 2909 C C . ALA B 1 43 ? 12.961 -6.801 1.165 1 93.19 43 ALA B C 1
ATOM 2911 O O . ALA B 1 43 ? 11.742 -6.656 1.062 1 93.19 43 ALA B O 1
ATOM 2912 N N . TRP B 1 44 ? 13.812 -6.75 0.139 1 94.81 44 TRP B N 1
ATOM 2913 C CA . TRP B 1 44 ? 13.305 -6.543 -1.214 1 94.81 44 TRP B CA 1
ATOM 2914 C C . TRP B 1 44 ? 12.773 -7.844 -1.803 1 94.81 44 TRP B C 1
ATOM 2916 O O . TRP B 1 44 ? 11.875 -7.828 -2.65 1 94.81 44 TRP B O 1
ATOM 2926 N N . HIS B 1 45 ? 13.289 -8.953 -1.365 1 95.19 45 HIS B N 1
ATOM 2927 C CA . HIS B 1 45 ? 13.125 -10.25 -2.025 1 95.19 45 HIS B CA 1
ATOM 2928 C C . HIS B 1 45 ? 11.891 -10.977 -1.511 1 95.19 45 HIS B C 1
ATOM 2930 O O . HIS B 1 45 ? 11.078 -11.461 -2.301 1 95.19 45 HIS B O 1
ATOM 2936 N N . ARG B 1 46 ? 11.711 -11.039 -0.266 1 93 46 ARG B N 1
ATOM 2937 C CA . ARG B 1 46 ? 10.711 -11.914 0.336 1 93 46 ARG B CA 1
ATOM 2938 C C . ARG B 1 46 ? 9.375 -11.195 0.489 1 93 46 ARG B C 1
ATOM 2940 O O . ARG B 1 46 ? 9.336 -9.977 0.669 1 93 46 ARG B O 1
ATOM 2947 N N . LEU B 1 47 ? 8.289 -11.984 0.48 1 93.25 47 LEU B N 1
ATOM 2948 C CA . LEU B 1 47 ? 6.988 -11.453 0.874 1 93.25 47 LEU B CA 1
ATOM 2949 C C . LEU B 1 47 ? 7.02 -10.969 2.32 1 93.25 47 LEU B C 1
ATOM 2951 O O . LEU B 1 47 ? 7.477 -11.688 3.211 1 93.25 47 LEU B O 1
ATOM 2955 N N . PRO B 1 48 ? 6.594 -9.766 2.533 1 93.75 48 PRO B N 1
ATOM 2956 C CA . PRO B 1 48 ? 6.703 -9.203 3.879 1 93.75 48 PRO B CA 1
ATOM 2957 C C . PRO B 1 48 ? 5.648 -9.75 4.84 1 93.75 48 PRO B C 1
ATOM 2959 O O . PRO B 1 48 ? 4.496 -9.312 4.805 1 93.75 48 PRO B O 1
ATOM 2962 N N . GLU B 1 49 ? 5.996 -10.633 5.652 1 90.94 49 GLU B N 1
ATOM 2963 C CA . GLU B 1 49 ? 5.113 -11.086 6.719 1 90.94 49 GLU B CA 1
ATOM 2964 C C . GLU B 1 49 ? 4.871 -9.992 7.75 1 90.94 49 GLU B C 1
ATOM 2966 O O . GLU B 1 49 ? 5.672 -9.062 7.875 1 90.94 49 GLU B O 1
ATOM 2971 N N . PRO B 1 50 ? 3.721 -10.078 8.422 1 90.31 50 PRO B N 1
ATOM 2972 C CA . PRO B 1 50 ? 3.516 -9.102 9.5 1 90.31 50 PRO B CA 1
ATOM 2973 C C . PRO B 1 50 ? 4.691 -9.039 10.469 1 90.31 50 PRO B C 1
ATOM 2975 O O . PRO B 1 50 ? 5.27 -10.07 10.812 1 90.31 50 PRO B O 1
ATOM 2978 N N . SER B 1 51 ? 5.051 -7.848 10.875 1 93.88 51 SER B N 1
ATOM 2979 C CA . SER B 1 51 ? 6.207 -7.637 11.742 1 93.88 51 SER B CA 1
ATOM 2980 C C . SER B 1 51 ? 5.781 -7.27 13.156 1 93.88 51 SER B C 1
ATOM 2982 O O . SER B 1 51 ? 5.406 -6.125 13.422 1 93.88 51 SER B O 1
ATOM 2984 N N . ALA B 1 52 ? 5.898 -8.195 14.031 1 93.75 52 ALA B N 1
ATOM 2985 C CA . ALA B 1 52 ? 5.637 -7.914 15.438 1 93.75 52 ALA B CA 1
ATOM 2986 C C . ALA B 1 52 ? 6.598 -6.855 15.977 1 93.75 52 ALA B C 1
ATOM 2988 O O . ALA B 1 52 ? 6.215 -6.027 16.812 1 93.75 52 ALA B O 1
ATOM 2989 N N . ALA B 1 53 ? 7.828 -6.926 15.5 1 96.06 53 ALA B N 1
ATOM 2990 C CA . ALA B 1 53 ? 8.844 -5.965 15.93 1 96.06 53 ALA B CA 1
ATOM 2991 C C . ALA B 1 53 ? 8.445 -4.543 15.539 1 96.06 53 ALA B C 1
ATOM 2993 O O . ALA B 1 53 ? 8.617 -3.609 16.328 1 96.06 53 ALA B O 1
ATOM 2994 N N . LEU B 1 54 ? 7.953 -4.371 14.352 1 97.94 54 LEU B N 1
ATOM 2995 C CA . LEU B 1 54 ? 7.527 -3.053 13.891 1 97.94 54 LEU B CA 1
ATOM 2996 C C . LEU B 1 54 ? 6.352 -2.543 14.719 1 97.94 54 LEU B C 1
ATOM 2998 O O . LEU B 1 54 ? 6.336 -1.381 15.133 1 97.94 54 LEU B O 1
ATOM 3002 N N . GLU B 1 55 ? 5.352 -3.373 14.93 1 97.56 55 GLU B N 1
ATOM 3003 C CA . GLU B 1 55 ? 4.176 -2.967 15.695 1 97.56 55 GLU B CA 1
ATOM 3004 C C . GLU B 1 55 ? 4.551 -2.617 17.125 1 97.56 55 GLU B C 1
ATOM 3006 O O . GLU B 1 55 ? 4.039 -1.646 17.688 1 97.56 55 GLU B O 1
ATOM 3011 N N . GLN B 1 56 ? 5.465 -3.408 17.688 1 98.31 56 GLN B N 1
ATOM 3012 C CA . GLN B 1 56 ? 5.922 -3.107 19.031 1 98.31 56 GLN B CA 1
ATOM 3013 C C . GLN B 1 56 ? 6.668 -1.779 19.078 1 98.31 56 GLN B C 1
ATOM 3015 O O . GLN B 1 56 ? 6.488 -0.991 20.016 1 98.31 56 GLN B O 1
ATOM 3020 N N . ALA B 1 57 ? 7.527 -1.563 18.109 1 98.75 57 ALA B N 1
ATOM 3021 C CA . ALA B 1 57 ? 8.242 -0.291 18.047 1 98.75 57 ALA B CA 1
ATOM 3022 C C . ALA B 1 57 ? 7.266 0.88 17.953 1 98.75 57 ALA B C 1
ATOM 3024 O O . ALA B 1 57 ? 7.473 1.913 18.609 1 98.75 57 ALA B O 1
ATOM 3025 N N . ALA B 1 58 ? 6.23 0.729 17.203 1 98.81 58 ALA B N 1
ATOM 3026 C CA . ALA B 1 58 ? 5.215 1.77 17.078 1 98.81 58 ALA B CA 1
ATOM 3027 C C . ALA B 1 58 ? 4.492 2.006 18.391 1 98.81 58 ALA B C 1
ATOM 3029 O O . ALA B 1 58 ? 4.297 3.152 18.812 1 98.81 58 ALA B O 1
ATOM 3030 N N . CYS B 1 59 ? 4.074 0.91 19.016 1 98.75 59 CYS B N 1
ATOM 3031 C CA . CYS B 1 59 ? 3.398 1.021 20.297 1 98.75 59 CYS B CA 1
ATOM 3032 C C . CYS B 1 59 ? 4.266 1.761 21.312 1 98.75 59 CYS B C 1
ATOM 3034 O O . CYS B 1 59 ? 3.791 2.66 22 1 98.75 59 CYS B O 1
ATOM 3036 N N . ASP B 1 60 ? 5.512 1.357 21.375 1 98.69 60 ASP B N 1
ATOM 3037 C CA . ASP B 1 60 ? 6.438 1.972 22.312 1 98.69 60 ASP B CA 1
ATOM 3038 C C . ASP B 1 60 ? 6.617 3.459 22.016 1 98.69 60 ASP B C 1
ATOM 3040 O O . ASP B 1 60 ? 6.617 4.285 22.938 1 98.69 60 ASP B O 1
ATOM 3044 N N . TYR B 1 61 ? 6.746 3.822 20.859 1 98.62 61 TYR B N 1
ATOM 3045 C CA . TYR B 1 61 ? 7.039 5.199 20.469 1 98.62 61 TYR B CA 1
ATOM 3046 C C . TYR B 1 61 ? 5.809 6.086 20.625 1 98.62 61 TYR B C 1
ATOM 3048 O O . TYR B 1 61 ? 5.895 7.188 21.172 1 98.62 61 TYR B O 1
ATOM 3056 N N . TYR B 1 62 ? 4.66 5.621 20.141 1 98.44 62 TYR B N 1
ATOM 3057 C CA . TYR B 1 62 ? 3.457 6.441 20.094 1 98.44 62 TYR B CA 1
ATOM 3058 C C . TYR B 1 62 ? 2.65 6.285 21.375 1 98.44 62 TYR B C 1
ATOM 3060 O O . TYR B 1 62 ? 1.656 6.984 21.594 1 98.44 62 TYR B O 1
ATOM 3068 N N . GLY B 1 63 ? 2.99 5.359 22.188 1 98.06 63 GLY B N 1
ATOM 3069 C CA . GLY B 1 63 ? 2.375 5.191 23.5 1 98.06 63 GLY B CA 1
ATOM 3070 C C . GLY B 1 63 ? 1.005 4.547 23.438 1 98.06 63 GLY B C 1
ATOM 3071 O O . GLY B 1 63 ? 0.157 4.793 24.297 1 98.06 63 GLY B O 1
ATOM 3072 N N . ALA B 1 64 ? 0.734 3.811 22.422 1 98.5 64 ALA B N 1
ATOM 3073 C CA . ALA B 1 64 ? -0.539 3.109 22.281 1 98.5 64 ALA B CA 1
ATOM 3074 C C . ALA B 1 64 ? -0.397 1.638 22.656 1 98.5 64 ALA B C 1
ATOM 3076 O O . ALA B 1 64 ? 0.66 1.036 22.453 1 98.5 64 ALA B O 1
ATOM 3077 N N . PRO B 1 65 ? -1.432 1.004 23.203 1 98.44 65 PRO B N 1
ATOM 3078 C CA . PRO B 1 65 ? -1.338 -0.402 23.594 1 98.44 65 PRO B CA 1
ATOM 3079 C C . PRO B 1 65 ? -1.241 -1.35 22.406 1 98.44 65 PRO B C 1
ATOM 3081 O O . PRO B 1 65 ? -0.599 -2.398 22.5 1 98.44 65 PRO B O 1
ATOM 3084 N N . ARG B 1 66 ? -1.94 -1.063 21.391 1 98.19 66 ARG B N 1
ATOM 3085 C CA . ARG B 1 66 ? -1.948 -1.848 20.156 1 98.19 66 ARG B CA 1
ATOM 3086 C C . ARG B 1 66 ? -2.006 -0.942 18.938 1 98.19 66 ARG B C 1
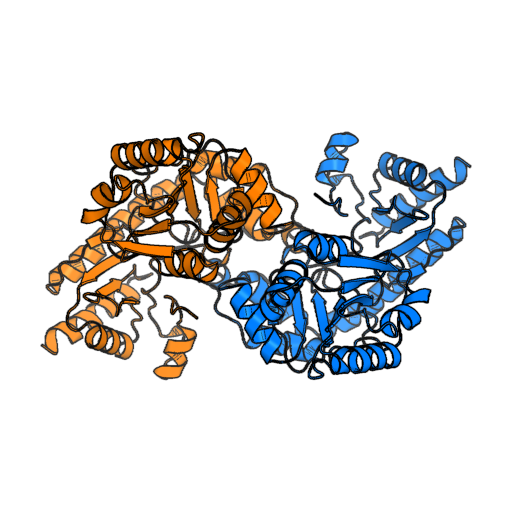ATOM 3088 O O . ARG B 1 66 ? -2.713 0.067 18.938 1 98.19 66 ARG B O 1
ATOM 3095 N N . MET B 1 67 ? -1.204 -1.286 18.016 1 98.5 67 MET B N 1
ATOM 3096 C CA . MET B 1 67 ? -1.229 -0.542 16.766 1 98.5 67 MET B CA 1
ATOM 3097 C C . MET B 1 67 ? -1.146 -1.485 15.57 1 98.5 67 MET B C 1
ATOM 3099 O O . MET B 1 67 ? -0.5 -2.533 15.648 1 98.5 67 MET B O 1
ATOM 3103 N N . LEU B 1 68 ? -1.81 -1.173 14.492 1 98.5 68 LEU B N 1
ATOM 3104 C CA . LEU B 1 68 ? -1.722 -1.842 13.203 1 98.5 68 LEU B CA 1
ATOM 3105 C C . LEU B 1 68 ? -0.922 -1.003 12.211 1 98.5 68 LEU B C 1
ATOM 3107 O O . LEU B 1 68 ? -1.213 0.179 12.016 1 98.5 68 LEU B O 1
ATOM 3111 N N . ALA B 1 69 ? 0.146 -1.609 11.664 1 98.38 69 ALA B N 1
ATOM 3112 C CA . ALA B 1 69 ? 0.875 -0.94 10.594 1 98.38 69 ALA B CA 1
ATOM 3113 C C . ALA B 1 69 ? 0.058 -0.92 9.305 1 98.38 69 ALA B C 1
ATOM 3115 O O . ALA B 1 69 ? -0.598 -1.907 8.961 1 98.38 69 ALA B O 1
ATOM 3116 N N . VAL B 1 70 ? 0.07 0.202 8.617 1 97.94 70 VAL B N 1
ATOM 3117 C CA . VAL B 1 70 ? -0.67 0.369 7.367 1 97.94 70 VAL B CA 1
ATOM 3118 C C . VAL B 1 70 ? 0.206 1.076 6.336 1 97.94 70 VAL B C 1
ATOM 3120 O O . VAL B 1 70 ? 1.216 1.691 6.688 1 97.94 70 VAL B O 1
ATOM 3123 N N . ALA B 1 71 ? -0.111 0.995 5.062 1 96.62 71 ALA B N 1
ATOM 3124 C CA . ALA B 1 71 ? 0.637 1.605 3.967 1 96.62 71 ALA B CA 1
ATOM 3125 C C . ALA B 1 71 ? 0.392 3.109 3.906 1 96.62 71 ALA B C 1
ATOM 3127 O O . ALA B 1 71 ? -0.172 3.615 2.934 1 96.62 71 ALA B O 1
ATOM 3128 N N . GLY B 1 72 ? 0.949 3.783 4.898 1 96.62 72 GLY B N 1
ATOM 3129 C CA . GLY B 1 72 ? 0.533 5.16 5.102 1 96.62 72 GLY B CA 1
ATOM 3130 C C . GLY B 1 72 ? -0.853 5.281 5.707 1 96.62 72 GLY B C 1
ATOM 3131 O O . GLY B 1 72 ? -1.729 4.461 5.434 1 96.62 72 GLY B O 1
ATOM 3132 N N . THR B 1 73 ? -1.068 6.332 6.461 1 97.44 73 THR B N 1
ATOM 3133 C CA . THR B 1 73 ? -2.377 6.469 7.094 1 97.44 73 THR B CA 1
ATOM 3134 C C . THR B 1 73 ? -3.465 6.68 6.043 1 97.44 73 THR B C 1
ATOM 3136 O O . THR B 1 73 ? -4.652 6.516 6.332 1 97.44 73 THR B O 1
ATOM 3139 N N . GLN B 1 74 ? -3.047 7.031 4.844 1 96.75 74 GLN B N 1
ATOM 3140 C CA . GLN B 1 74 ? -4 7.145 3.744 1 96.75 74 GLN B CA 1
ATOM 3141 C C . GLN B 1 74 ? -4.82 5.867 3.592 1 96.75 74 GLN B C 1
ATOM 3143 O O . GLN B 1 74 ? -6.023 5.926 3.33 1 96.75 74 GLN B O 1
ATOM 3148 N N . ALA B 1 75 ? -4.172 4.703 3.777 1 97.31 75 ALA B N 1
ATOM 3149 C CA . ALA B 1 75 ? -4.871 3.426 3.672 1 97.31 75 ALA B CA 1
ATOM 3150 C C . ALA B 1 75 ? -5.996 3.328 4.699 1 97.31 75 ALA B C 1
ATOM 3152 O O . ALA B 1 75 ? -7.09 2.855 4.387 1 97.31 75 ALA B O 1
ATOM 3153 N N . ALA B 1 76 ? -5.754 3.756 5.887 1 98.38 76 ALA B N 1
ATOM 3154 C CA . ALA B 1 76 ? -6.762 3.721 6.941 1 98.38 76 ALA B CA 1
ATOM 3155 C C . ALA B 1 76 ? -7.867 4.738 6.676 1 98.38 76 ALA B C 1
ATOM 3157 O O . ALA B 1 76 ? -9.047 4.457 6.898 1 98.38 76 ALA B O 1
ATOM 3158 N N . ILE B 1 77 ? -7.473 5.922 6.207 1 98.56 77 ILE B N 1
ATOM 3159 C CA . ILE B 1 77 ? -8.422 6.988 5.898 1 98.56 77 ILE B CA 1
ATOM 3160 C C . ILE B 1 77 ? -9.422 6.5 4.855 1 98.56 77 ILE B C 1
ATOM 3162 O O . ILE B 1 77 ? -10.609 6.816 4.938 1 98.56 77 ILE B O 1
ATOM 3166 N N . GLN B 1 78 ? -8.984 5.691 3.979 1 97.88 78 GLN B N 1
ATOM 3167 C CA . GLN B 1 78 ? -9.844 5.156 2.93 1 97.88 78 GLN B CA 1
ATOM 3168 C C . GLN B 1 78 ? -10.656 3.963 3.434 1 97.88 78 GLN B C 1
ATOM 3170 O O . GLN B 1 78 ? -11.781 3.736 2.992 1 97.88 78 GLN B O 1
ATOM 3175 N N . ALA B 1 79 ? -10.109 3.158 4.332 1 98.06 79 ALA B N 1
ATOM 3176 C CA . ALA B 1 79 ? -10.695 1.887 4.75 1 98.06 79 ALA B CA 1
ATOM 3177 C C . ALA B 1 79 ? -11.758 2.1 5.824 1 98.06 79 ALA B C 1
ATOM 3179 O O . ALA B 1 79 ? -12.766 1.388 5.855 1 98.06 79 ALA B O 1
ATOM 3180 N N . LEU B 1 80 ? -11.57 3.068 6.707 1 98.75 80 LEU B N 1
ATOM 3181 C CA . LEU B 1 80 ? -12.414 3.229 7.883 1 98.75 80 LEU B CA 1
ATOM 3182 C C . LEU B 1 80 ? -13.867 3.49 7.473 1 98.75 80 LEU B C 1
ATOM 3184 O O . LEU B 1 80 ? -14.789 2.891 8.023 1 98.75 80 LEU B O 1
ATOM 3188 N N . PRO B 1 81 ? -14.125 4.387 6.457 1 98.56 81 PRO B N 1
ATOM 3189 C CA . PRO B 1 81 ? -15.516 4.57 6.027 1 98.56 81 PRO B CA 1
ATOM 3190 C C . PRO B 1 81 ? -16.156 3.275 5.523 1 98.56 81 PRO B C 1
ATOM 3192 O O . PRO B 1 81 ? -17.328 3.031 5.77 1 98.56 81 PRO B O 1
ATOM 3195 N N . GLN B 1 82 ? -15.367 2.465 4.82 1 96.5 82 GLN B N 1
ATOM 3196 C CA . GLN B 1 82 ? -15.875 1.189 4.324 1 96.5 82 GLN B CA 1
ATOM 3197 C C . GLN B 1 82 ? -16.219 0.245 5.473 1 96.5 82 GLN B C 1
ATOM 3199 O O . GLN B 1 82 ? -17.234 -0.442 5.434 1 96.5 82 GLN B O 1
ATOM 3204 N N . LEU B 1 83 ? -15.359 0.181 6.445 1 97.5 83 LEU B N 1
ATOM 3205 C CA . LEU B 1 83 ? -15.594 -0.666 7.609 1 97.5 83 LEU B CA 1
ATOM 3206 C C . LEU B 1 83 ? -16.844 -0.238 8.352 1 97.5 83 LEU B C 1
ATOM 3208 O O . LEU B 1 83 ? -17.641 -1.082 8.789 1 97.5 83 LEU B O 1
ATOM 3212 N N . ARG B 1 84 ? -16.969 1.077 8.531 1 98.25 84 ARG B N 1
ATOM 3213 C CA . ARG B 1 84 ? -18.141 1.607 9.219 1 98.25 84 ARG B CA 1
ATOM 3214 C C . ARG B 1 84 ? -19.422 1.2 8.508 1 98.25 84 ARG B C 1
ATOM 3216 O O . ARG B 1 84 ? -20.391 0.774 9.141 1 98.25 84 ARG B O 1
ATOM 3223 N N . LEU B 1 85 ? -19.422 1.348 7.223 1 96.5 85 LEU B N 1
ATOM 3224 C CA . LEU B 1 85 ? -20.578 0.98 6.422 1 96.5 85 LEU B CA 1
ATOM 3225 C C . LEU B 1 85 ? -20.891 -0.506 6.559 1 96.5 85 LEU B C 1
ATOM 3227 O O . LEU B 1 85 ? -22.062 -0.89 6.727 1 96.5 85 LEU B O 1
ATOM 3231 N N . ARG B 1 86 ? -19.922 -1.322 6.48 1 93.5 86 ARG B N 1
ATOM 3232 C CA . ARG B 1 86 ? -20.094 -2.766 6.602 1 93.5 86 ARG B CA 1
ATOM 3233 C C . ARG B 1 86 ? -20.656 -3.139 7.969 1 93.5 86 ARG B C 1
ATOM 3235 O O . ARG B 1 86 ? -21.531 -3.992 8.07 1 93.5 86 ARG B O 1
ATOM 3242 N N . ARG B 1 87 ? -20.156 -2.504 8.992 1 94.81 87 ARG B N 1
ATOM 3243 C CA . ARG B 1 87 ? -20.578 -2.801 10.359 1 94.81 87 ARG B CA 1
ATOM 3244 C C . ARG B 1 87 ? -22.031 -2.416 10.578 1 94.81 87 ARG B C 1
ATOM 3246 O O . ARG B 1 87 ? -22.797 -3.158 11.211 1 94.81 87 ARG B O 1
ATOM 3253 N N . ASP B 1 88 ? -22.375 -1.283 10.039 1 95.56 88 ASP B N 1
ATOM 3254 C CA . ASP B 1 88 ? -23.703 -0.743 10.344 1 95.56 88 ASP B CA 1
ATOM 3255 C C . ASP B 1 88 ? -24.719 -1.168 9.297 1 95.56 88 ASP B C 1
ATOM 3257 O O . ASP B 1 88 ? -25.938 -1.097 9.531 1 95.56 88 ASP B O 1
ATOM 3261 N N . GLY B 1 89 ? -24.266 -1.545 8.125 1 94.5 89 GLY B N 1
ATOM 3262 C CA . GLY B 1 89 ? -25.156 -1.906 7.027 1 94.5 89 GLY B CA 1
ATOM 3263 C C . GLY B 1 89 ? -25.859 -0.714 6.418 1 94.5 89 GLY B C 1
ATOM 3264 O O . GLY B 1 89 ? -26.75 -0.877 5.57 1 94.5 89 GLY B O 1
ATOM 3265 N N . ARG B 1 90 ? -25.625 0.475 6.922 1 96.25 90 ARG B N 1
ATOM 3266 C CA . ARG B 1 90 ? -26.203 1.724 6.426 1 96.25 90 ARG B CA 1
ATOM 3267 C C . ARG B 1 90 ? -25.234 2.885 6.625 1 96.25 90 ARG B C 1
ATOM 3269 O O . ARG B 1 90 ? -24.312 2.805 7.453 1 96.25 90 ARG B O 1
ATOM 3276 N N . PRO B 1 91 ? -25.312 3.969 5.836 1 97.81 91 PRO B N 1
ATOM 3277 C CA . PRO B 1 91 ? -24.438 5.133 5.996 1 97.81 91 PRO B CA 1
ATOM 3278 C C . PRO B 1 91 ? -24.562 5.781 7.371 1 97.81 91 PRO B C 1
ATOM 3280 O O . PRO B 1 91 ? -25.641 5.754 7.977 1 97.81 91 PRO B O 1
ATOM 3283 N N . ALA B 1 92 ? -23.531 6.352 7.789 1 98.38 92 ALA B N 1
ATOM 3284 C CA . ALA B 1 92 ? -23.484 7.066 9.062 1 98.38 92 ALA B CA 1
ATOM 3285 C C . ALA B 1 92 ? -23.516 8.578 8.844 1 98.38 92 ALA B C 1
ATOM 3287 O O . ALA B 1 92 ? -23.266 9.055 7.738 1 98.38 92 ALA B O 1
ATOM 3288 N N . GLN B 1 93 ? -23.953 9.273 9.914 1 98.56 93 GLN B N 1
ATOM 3289 C CA . GLN B 1 93 ? -23.781 10.719 9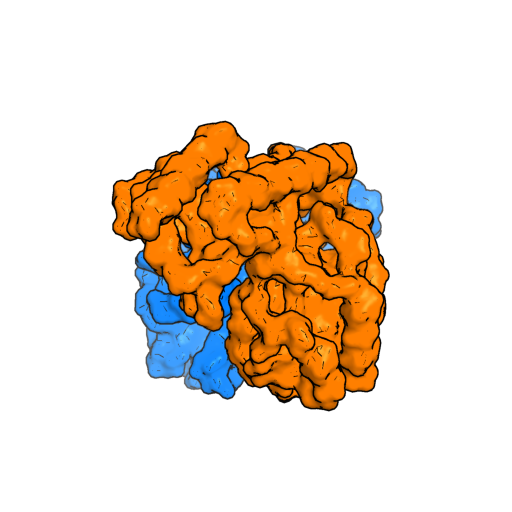.984 1 98.56 93 GLN B CA 1
ATOM 3290 C C . GLN B 1 93 ? -22.391 11.078 10.523 1 98.56 93 GLN B C 1
ATOM 3292 O O . GLN B 1 93 ? -22.094 10.805 11.688 1 98.56 93 GLN B O 1
ATOM 3297 N N . VAL B 1 94 ? -21.609 11.672 9.672 1 98.81 94 VAL B N 1
ATOM 3298 C CA . VAL B 1 94 ? -20.203 11.93 9.984 1 98.81 94 VAL B CA 1
ATOM 3299 C C . VAL B 1 94 ? -19.969 13.438 10.062 1 98.81 94 VAL B C 1
ATOM 3301 O O . VAL B 1 94 ? -20.344 14.18 9.164 1 98.81 94 VAL B O 1
ATOM 3304 N N . VAL B 1 95 ? -19.406 13.898 11.141 1 98.81 95 VAL B N 1
ATOM 3305 C CA . VAL B 1 95 ? -18.922 15.266 11.258 1 98.81 95 VAL B CA 1
ATOM 3306 C C . VAL B 1 95 ? -17.406 15.305 11.047 1 98.81 95 VAL B C 1
ATOM 3308 O O . VAL B 1 95 ? -16.656 14.578 11.703 1 98.81 95 VAL B O 1
ATOM 3311 N N . VAL B 1 96 ? -16.953 16.062 10.125 1 98.69 96 VAL B N 1
ATOM 3312 C CA . VAL B 1 96 ? -15.539 16.266 9.852 1 98.69 96 VAL B CA 1
ATOM 3313 C C . VAL B 1 96 ? -15.156 17.719 10.156 1 98.69 96 VAL B C 1
ATOM 3315 O O . VAL B 1 96 ? -15.82 18.656 9.695 1 98.69 96 VAL B O 1
ATOM 3318 N N . ALA B 1 97 ? -14.141 17.891 10.984 1 98 97 ALA B N 1
ATOM 3319 C CA . ALA B 1 97 ? -13.633 19.25 11.188 1 98 97 ALA B CA 1
ATOM 3320 C C . ALA B 1 97 ? -13.195 19.875 9.859 1 98 97 ALA B C 1
ATOM 3322 O O . ALA B 1 97 ? -12.734 19.172 8.961 1 98 97 ALA B O 1
ATOM 3323 N N . ALA B 1 98 ? -13.336 21.203 9.773 1 95.44 98 ALA B N 1
ATOM 3324 C CA . ALA B 1 98 ? -12.914 21.906 8.57 1 95.44 98 ALA B CA 1
ATOM 3325 C C . ALA B 1 98 ? -12.359 23.281 8.914 1 95.44 98 ALA B C 1
ATOM 3327 O O . ALA B 1 98 ? -12.891 23.984 9.789 1 95.44 98 ALA B O 1
ATOM 3328 N N . PRO B 1 99 ? -11.312 23.672 8.289 1 94.88 99 PRO B N 1
ATOM 3329 C CA . PRO B 1 99 ? -10.586 22.875 7.289 1 94.88 99 PRO B CA 1
ATOM 3330 C C . PRO B 1 99 ? -9.68 21.828 7.914 1 94.88 99 PRO B C 1
ATOM 3332 O O . PRO B 1 99 ? -9.211 21.984 9.039 1 94.88 99 PRO B O 1
ATOM 3335 N N . ILE B 1 100 ? -9.516 20.688 7.281 1 95 100 ILE B N 1
ATOM 3336 C CA . ILE B 1 100 ? -8.531 19.672 7.641 1 95 100 ILE B CA 1
ATOM 3337 C C . ILE B 1 100 ? -8 19 6.379 1 95 100 ILE B C 1
ATOM 3339 O O . ILE B 1 100 ? -8.297 19.422 5.266 1 95 100 ILE B O 1
ATOM 3343 N N . TYR B 1 101 ? -7.145 18.109 6.504 1 94.69 101 TYR B N 1
ATOM 3344 C CA . TYR B 1 101 ? -6.715 17.281 5.391 1 94.69 101 TYR B CA 1
ATOM 3345 C C . TYR B 1 101 ? -7.91 16.766 4.594 1 94.69 101 TYR B C 1
ATOM 3347 O O . TYR B 1 101 ? -8.734 16.016 5.113 1 94.69 101 TYR B O 1
ATOM 3355 N N . ALA B 1 102 ? -8.008 17 3.32 1 93.75 102 ALA B N 1
ATOM 3356 C CA . ALA B 1 102 ? -9.219 16.922 2.506 1 93.75 102 ALA B CA 1
ATOM 3357 C C . ALA B 1 102 ? -9.641 15.477 2.281 1 93.75 102 ALA B C 1
ATOM 3359 O O . ALA B 1 102 ? -10.812 15.195 2.025 1 93.75 102 ALA B O 1
ATOM 3360 N N . GLU B 1 103 ? -8.672 14.555 2.41 1 95.31 103 GLU B N 1
ATOM 3361 C CA . GLU B 1 103 ? -8.969 13.148 2.174 1 95.31 103 GLU B CA 1
ATOM 3362 C C . GLU B 1 103 ? -9.984 12.625 3.189 1 95.31 103 GLU B C 1
ATOM 3364 O O . GLU B 1 103 ? -10.727 11.68 2.904 1 95.31 103 GLU B O 1
ATOM 3369 N N . HIS B 1 104 ? -10.062 13.203 4.34 1 98 104 HIS B N 1
ATOM 3370 C CA . HIS B 1 104 ? -10.977 12.711 5.367 1 98 104 HIS B CA 1
ATOM 3371 C C . HIS B 1 104 ? -12.43 12.859 4.934 1 98 104 HIS B C 1
ATOM 3373 O O . HIS B 1 104 ? -13.156 11.867 4.824 1 98 104 HIS B O 1
ATOM 3379 N N . ALA B 1 105 ? -12.852 14.062 4.586 1 97.81 105 ALA B N 1
ATOM 3380 C CA . ALA B 1 105 ? -14.227 14.258 4.133 1 97.81 105 ALA B CA 1
ATOM 3381 C C . ALA B 1 105 ? -14.484 13.516 2.826 1 97.81 105 ALA B C 1
ATOM 3383 O O . ALA B 1 105 ? -15.531 12.883 2.66 1 97.81 105 ALA B O 1
ATOM 3384 N N . HIS B 1 106 ? -13.508 13.562 1.948 1 96.94 106 HIS B N 1
ATOM 3385 C CA . HIS B 1 106 ? -13.648 12.961 0.629 1 96.94 106 HIS B CA 1
ATOM 3386 C C . HIS B 1 106 ? -13.938 11.469 0.736 1 96.94 106 HIS B C 1
ATOM 3388 O O . HIS B 1 106 ? -14.875 10.969 0.108 1 96.94 106 HIS B O 1
ATOM 3394 N N . CYS B 1 107 ? -13.211 10.719 1.511 1 97.75 107 CYS B N 1
ATOM 3395 C CA . CYS B 1 107 ? -13.328 9.266 1.584 1 97.75 107 CYS B CA 1
ATOM 3396 C C . CYS B 1 107 ? -14.641 8.859 2.236 1 97.75 107 CYS B C 1
ATOM 3398 O O . CYS B 1 107 ? -15.258 7.875 1.834 1 97.75 107 CYS B O 1
ATOM 3400 N N . TRP B 1 108 ? -15.094 9.586 3.246 1 98.5 108 TRP B N 1
ATOM 3401 C CA . TRP B 1 108 ? -16.391 9.289 3.861 1 98.5 108 TRP B CA 1
ATOM 3402 C C . TRP B 1 108 ? -17.531 9.539 2.885 1 98.5 108 TRP B C 1
ATOM 3404 O O . TRP B 1 108 ? -18.438 8.719 2.771 1 98.5 108 TRP B O 1
ATOM 3414 N N . ARG B 1 109 ? -17.5 10.656 2.102 1 97.94 109 ARG B N 1
ATOM 3415 C CA . ARG B 1 109 ? -18.516 10.953 1.102 1 97.94 109 ARG B CA 1
ATOM 3416 C C . ARG B 1 109 ? -18.516 9.906 -0.005 1 97.94 109 ARG B C 1
ATOM 3418 O O . ARG B 1 109 ? -19.578 9.453 -0.436 1 97.94 109 ARG B O 1
ATOM 3425 N N . ARG B 1 110 ? -17.344 9.508 -0.378 1 94.94 110 ARG B N 1
ATOM 3426 C CA . ARG B 1 110 ? -17.188 8.539 -1.46 1 94.94 110 ARG B CA 1
ATOM 3427 C C . ARG B 1 110 ? -17.875 7.223 -1.111 1 94.94 110 ARG B C 1
ATOM 3429 O O . ARG B 1 110 ? -18.406 6.543 -1.99 1 94.94 110 ARG B O 1
ATOM 3436 N N . CYS B 1 111 ? -17.906 6.867 0.131 1 95.38 111 CYS B N 1
ATOM 3437 C CA . CYS B 1 111 ? -18.484 5.609 0.587 1 95.38 111 CYS B CA 1
ATOM 3438 C C . CYS B 1 111 ? -19.984 5.758 0.83 1 95.38 111 CYS B C 1
ATOM 3440 O O . CYS B 1 111 ? -20.641 4.805 1.238 1 95.38 111 CYS B O 1
ATOM 3442 N N . GLY B 1 112 ? -20.531 7.016 0.672 1 96.69 112 GLY B N 1
ATOM 3443 C CA . GLY B 1 112 ? -21.969 7.215 0.761 1 96.69 112 GLY B CA 1
ATOM 3444 C C . GLY B 1 112 ? -22.422 7.723 2.119 1 96.69 112 GLY B C 1
ATOM 3445 O O . GLY B 1 112 ? -23.625 7.918 2.35 1 96.69 112 GLY B O 1
ATOM 3446 N N . HIS B 1 113 ? -21.531 7.965 3.035 1 98.5 113 HIS B N 1
ATOM 3447 C CA . HIS B 1 113 ? -21.891 8.516 4.336 1 98.5 113 HIS B CA 1
ATOM 3448 C C . HIS B 1 113 ? -22.328 9.977 4.219 1 98.5 113 HIS B C 1
ATOM 3450 O O . HIS B 1 113 ? -21.969 10.656 3.25 1 98.5 113 HIS B O 1
ATOM 3456 N N . GLU B 1 114 ? -23.156 10.43 5.113 1 98.5 114 GLU B N 1
ATOM 3457 C CA . GLU B 1 114 ? -23.531 11.836 5.184 1 98.5 114 GLU B CA 1
ATOM 3458 C C . GLU B 1 114 ? -22.5 12.648 5.969 1 98.5 114 GLU B C 1
ATOM 3460 O O . GLU B 1 114 ? -22.328 12.438 7.168 1 98.5 114 GLU B O 1
ATOM 3465 N N . VAL B 1 115 ? -21.859 13.602 5.281 1 98.62 115 VAL B N 1
ATOM 3466 C CA . VAL B 1 115 ? -20.75 14.32 5.895 1 98.62 115 VAL B CA 1
ATOM 3467 C C . VAL B 1 115 ? -21.125 15.781 6.102 1 98.62 115 VAL B C 1
ATOM 3469 O O . VAL B 1 115 ? -21.594 16.453 5.172 1 98.62 115 VAL B O 1
ATOM 3472 N N . SER B 1 116 ? -21.031 16.25 7.309 1 98.19 116 SER B N 1
ATOM 3473 C CA . SER B 1 116 ? -21.094 17.672 7.637 1 98.19 116 SER B CA 1
ATOM 3474 C C . SER B 1 116 ? -19.734 18.203 8.094 1 98.19 116 SER B C 1
ATOM 3476 O O . SER B 1 116 ? -19.094 17.609 8.945 1 98.19 116 SER B O 1
ATOM 3478 N N . GLU B 1 117 ? -19.328 19.281 7.504 1 97.56 117 GLU B N 1
ATOM 3479 C CA . GLU B 1 117 ? -18.078 19.922 7.887 1 97.56 117 GLU B CA 1
ATOM 3480 C C . GLU B 1 117 ? -18.344 21.094 8.836 1 97.56 117 GLU B C 1
ATOM 3482 O O . GLU B 1 117 ? -19.203 21.938 8.578 1 97.56 117 GLU B O 1
ATOM 3487 N N . VAL B 1 118 ? -17.641 21.141 9.945 1 97.31 118 VAL B N 1
ATOM 3488 C CA . VAL B 1 118 ? -17.828 22.203 10.922 1 97.31 118 VAL B CA 1
ATOM 3489 C C . VAL B 1 118 ? -16.469 22.734 11.391 1 97.31 118 VAL B C 1
ATOM 3491 O O . VAL B 1 118 ? -15.492 21.984 11.422 1 97.31 118 VAL B O 1
ATOM 3494 N N . PRO B 1 119 ? -16.391 24.016 11.719 1 96.06 119 PRO B N 1
ATOM 3495 C CA . PRO B 1 119 ? -15.133 24.547 12.25 1 96.06 119 PRO B CA 1
ATOM 3496 C C . PRO B 1 119 ? -14.781 23.984 13.625 1 96.06 119 PRO B C 1
ATOM 3498 O O . PRO B 1 119 ? -15.656 23.469 14.32 1 96.06 119 PRO B O 1
ATOM 3501 N N . TYR B 1 120 ? -13.547 24.031 13.977 1 96.75 120 TYR B N 1
ATOM 3502 C CA . TYR B 1 120 ? -13.047 23.484 15.227 1 96.75 120 TYR B CA 1
ATOM 3503 C C . TYR B 1 120 ? -13.812 24.062 16.422 1 96.75 120 TYR B C 1
ATOM 3505 O O . TYR B 1 120 ? -14.078 23.344 17.391 1 96.75 120 TYR B O 1
ATOM 3513 N N . GLU B 1 121 ? -14.195 25.297 16.312 1 95.81 121 GLU B N 1
ATOM 3514 C CA . GLU B 1 121 ? -14.883 25.969 17.422 1 95.81 121 GLU B CA 1
ATOM 3515 C C . GLU B 1 121 ? -16.281 25.375 17.641 1 95.81 121 GLU B C 1
ATOM 3517 O O . GLU B 1 121 ? -16.875 25.578 18.703 1 95.81 121 GLU B O 1
ATOM 3522 N N . ALA B 1 122 ? -16.766 24.688 16.703 1 97.62 122 ALA B N 1
ATOM 3523 C CA . ALA B 1 122 ? -18.141 24.172 16.766 1 97.62 122 ALA B CA 1
ATOM 3524 C C . ALA B 1 122 ? -18.156 22.688 17.078 1 97.62 122 ALA B C 1
ATOM 3526 O O . ALA B 1 122 ? -19.219 22.062 17.141 1 97.62 122 ALA B O 1
ATOM 3527 N N . LEU B 1 123 ? -17.016 22.094 17.281 1 98.12 123 LEU B N 1
ATOM 3528 C CA . LEU B 1 123 ? -16.922 20.641 17.438 1 98.12 123 LEU B CA 1
ATOM 3529 C C . LEU B 1 123 ? -17.625 20.172 18.703 1 98.12 123 LEU B C 1
ATOM 3531 O O . LEU B 1 123 ? -18.25 19.109 18.734 1 98.12 123 LEU B O 1
ATOM 3535 N N . ASP B 1 124 ? -17.5 20.969 19.75 1 97.44 124 ASP B N 1
ATOM 3536 C CA . ASP B 1 124 ? -18.156 20.609 21 1 97.44 124 ASP B CA 1
ATOM 3537 C C . ASP B 1 124 ? -19.672 20.469 20.812 1 97.44 124 ASP B C 1
ATOM 3539 O O . ASP B 1 124 ? -20.266 19.5 21.281 1 97.44 124 ASP B O 1
ATOM 3543 N N . GLN B 1 125 ? -20.203 21.406 20.188 1 97.44 125 GLN B N 1
ATOM 3544 C CA . GLN B 1 125 ? -21.641 21.375 19.906 1 97.44 125 GLN B CA 1
ATOM 3545 C C . GLN B 1 125 ? -22 20.219 18.984 1 97.44 125 GLN B C 1
ATOM 3547 O O . GLN B 1 125 ? -23.031 19.578 19.156 1 97.44 125 GLN B O 1
ATOM 3552 N N . ALA B 1 126 ? -21.203 19.984 17.969 1 97.75 126 ALA B N 1
ATOM 3553 C CA . ALA B 1 126 ? -21.453 18.922 17 1 97.75 126 ALA B CA 1
ATOM 3554 C C . ALA B 1 126 ? -21.516 17.562 17.672 1 97.75 126 ALA B C 1
ATOM 3556 O O . ALA B 1 126 ? -22.375 16.734 17.344 1 97.75 126 ALA B O 1
ATOM 3557 N N . VAL B 1 127 ? -20.641 17.297 18.594 1 97.56 127 VAL B N 1
ATOM 3558 C CA . VAL B 1 127 ? -20.547 16 19.266 1 97.56 127 VAL B CA 1
ATOM 3559 C C . VAL B 1 127 ? -21.797 15.781 20.141 1 97.56 127 VAL B C 1
ATOM 3561 O O . VAL B 1 127 ? -22.219 14.641 20.344 1 97.56 127 VAL B O 1
ATOM 3564 N N . GLN B 1 128 ? -22.344 16.875 20.625 1 96.12 128 GLN B N 1
ATOM 3565 C CA . GLN B 1 128 ? -23.5 16.781 21.5 1 96.12 128 GLN B CA 1
ATOM 3566 C C . GLN B 1 128 ? -24.75 16.375 20.734 1 96.12 128 GLN B C 1
ATOM 3568 O O . GLN B 1 128 ? -25.719 15.898 21.328 1 96.12 128 GLN B O 1
ATOM 3573 N N . SER B 1 129 ? -24.719 16.594 19.484 1 95.75 129 SER B N 1
ATOM 3574 C CA . SER B 1 129 ? -25.859 16.188 18.672 1 95.75 129 SER B CA 1
ATOM 3575 C C . SER B 1 129 ? -26 14.664 18.641 1 95.75 129 SER B C 1
ATOM 3577 O O . SER B 1 129 ? -25.047 13.953 18.312 1 95.75 129 SER B O 1
ATOM 3579 N N . PRO B 1 130 ? -27.203 14.148 18.859 1 94 130 PRO B N 1
ATOM 3580 C CA . PRO B 1 130 ? -27.406 12.695 18.828 1 94 130 PRO B CA 1
ATOM 3581 C C . PRO B 1 130 ? -27.203 12.109 17.438 1 94 130 PRO B C 1
ATOM 3583 O O . PRO B 1 130 ? -27 10.898 17.297 1 94 130 PRO B O 1
ATOM 3586 N N . SER B 1 131 ? -27.219 12.953 16.516 1 95.62 131 SER B N 1
ATOM 3587 C CA . SER B 1 131 ? -27.094 12.469 15.141 1 95.62 131 SER B CA 1
ATOM 3588 C C . SER B 1 131 ? -25.625 12.234 14.773 1 95.62 131 SER B C 1
ATOM 3590 O O . SER B 1 131 ? -25.328 11.523 13.812 1 95.62 131 SER B O 1
ATOM 3592 N N . CYS B 1 132 ? -24.719 12.844 15.5 1 98.06 132 CYS B N 1
ATOM 3593 C CA . CYS B 1 132 ? -23.297 12.656 15.211 1 98.06 132 CYS B CA 1
ATOM 3594 C C . CYS B 1 132 ? -22.859 11.242 15.578 1 98.06 132 CYS B C 1
ATOM 3596 O O . CYS B 1 132 ? -22.75 10.906 16.766 1 98.06 132 CYS B O 1
ATOM 3598 N N . GLN B 1 133 ? -22.516 10.43 14.586 1 98.56 133 GLN B N 1
ATOM 3599 C CA . GLN B 1 133 ? -22.109 9.047 14.812 1 98.56 133 GLN B CA 1
ATOM 3600 C C . GLN B 1 133 ? -20.594 8.883 14.688 1 98.56 133 GLN B C 1
ATOM 3602 O O . GLN B 1 133 ? -20.016 7.973 15.281 1 98.56 133 GLN B O 1
ATOM 3607 N N . VAL B 1 134 ? -20 9.672 13.852 1 98.88 134 VAL B N 1
ATOM 3608 C CA . VAL B 1 134 ? -18.547 9.688 13.672 1 98.88 134 VAL B CA 1
ATOM 3609 C C . VAL B 1 134 ? -18.047 11.133 13.68 1 98.88 134 VAL B C 1
ATOM 3611 O O . VAL B 1 134 ? -18.625 12 13.031 1 98.88 134 VAL B O 1
ATOM 3614 N N . LEU B 1 135 ? -17.078 11.422 14.461 1 98.88 135 LEU B N 1
ATOM 3615 C CA . LEU B 1 135 ? -16.344 12.688 14.438 1 98.88 135 LEU B CA 1
ATOM 3616 C C . LEU B 1 135 ? -14.914 12.484 13.961 1 98.88 135 LEU B C 1
ATOM 3618 O O . LEU B 1 135 ? -14.211 11.602 14.461 1 98.88 135 LEU B O 1
ATOM 3622 N N . VAL B 1 136 ? -14.461 13.234 12.969 1 98.94 136 VAL B N 1
ATOM 3623 C CA . VAL B 1 136 ? -13.117 13.148 12.414 1 98.94 136 VAL B CA 1
ATOM 3624 C C . VAL B 1 136 ? -12.414 14.5 12.547 1 98.94 136 VAL B C 1
ATOM 3626 O O . VAL B 1 136 ? -12.953 15.531 12.148 1 98.94 136 VAL B O 1
ATOM 3629 N N . LEU B 1 137 ? -11.258 14.555 13.07 1 98.75 137 LEU B N 1
ATOM 3630 C CA . LEU B 1 137 ? -10.453 15.766 13.117 1 98.75 137 LEU B CA 1
ATOM 3631 C C . LEU B 1 137 ? -8.961 15.438 13.102 1 98.75 137 LEU B C 1
ATOM 3633 O O . LEU B 1 137 ? -8.578 14.281 13.289 1 98.75 137 LEU B O 1
ATOM 3637 N N . CYS B 1 138 ? -8.164 16.359 12.812 1 98.62 138 CYS B N 1
ATOM 3638 C CA . CYS B 1 138 ? -6.715 16.297 12.961 1 98.62 138 CYS B CA 1
ATOM 3639 C C . CYS B 1 138 ? -6.266 17.016 14.227 1 98.62 138 CYS B C 1
ATOM 3641 O O . CYS B 1 138 ? -6.801 18.078 14.562 1 98.62 138 CYS B O 1
ATOM 3643 N N . ASN B 1 139 ? -5.297 16.5 14.898 1 98.62 139 ASN B N 1
ATOM 3644 C CA . ASN B 1 139 ? -4.777 17.109 16.109 1 98.62 139 ASN B CA 1
ATOM 3645 C C . ASN B 1 139 ? -3.285 16.844 16.281 1 98.62 139 ASN B C 1
ATOM 3647 O O . ASN B 1 139 ? -2.898 15.773 16.766 1 98.62 139 ASN B O 1
ATOM 3651 N N . PRO B 1 140 ? -2.352 17.844 16.016 1 98.06 140 PRO B N 1
ATOM 3652 C CA . PRO B 1 140 ? -2.719 19.203 15.602 1 98.06 140 PRO B CA 1
ATOM 3653 C C . PRO B 1 140 ? -3.34 19.234 14.203 1 98.06 140 PRO B C 1
ATOM 3655 O O . PRO B 1 140 ? -3.09 18.344 13.391 1 98.06 140 PRO B O 1
ATOM 3658 N N . ASN B 1 141 ? -4.117 20.281 14.016 1 97.88 141 ASN B N 1
ATOM 3659 C CA . ASN B 1 141 ? -4.848 20.406 12.758 1 97.88 141 ASN B CA 1
ATOM 3660 C C . ASN B 1 141 ? -3.906 20.719 11.602 1 97.88 141 ASN B C 1
ATOM 3662 O O . ASN B 1 141 ? -2.943 21.469 11.758 1 97.88 141 ASN B O 1
ATOM 3666 N N . ASN B 1 142 ? -4.039 20.109 10.516 1 96.12 142 ASN B N 1
ATOM 3667 C CA . ASN B 1 142 ? -3.529 20.469 9.195 1 96.12 142 ASN B CA 1
ATOM 3668 C C . ASN B 1 142 ? -4.629 21.062 8.32 1 96.12 142 ASN B C 1
ATOM 3670 O O . ASN B 1 142 ? -5.535 20.359 7.887 1 96.12 142 ASN B O 1
ATOM 3674 N N . PRO B 1 143 ? -4.719 22.359 8.156 1 95.94 143 PRO B N 1
ATOM 3675 C CA . PRO B 1 143 ? -3.512 23.172 7.992 1 95.94 143 PRO B CA 1
ATOM 3676 C C . PRO B 1 143 ? -3.299 24.156 9.141 1 95.94 143 PRO B C 1
ATOM 3678 O O . PRO B 1 143 ? -2.225 24.734 9.266 1 95.94 143 PRO B O 1
ATOM 3681 N N . THR B 1 144 ? -4.207 24.328 10.062 1 95.94 144 THR B N 1
ATOM 3682 C CA . THR B 1 144 ? -4.227 25.531 10.891 1 95.94 144 THR B CA 1
ATOM 3683 C C . THR B 1 144 ? -3.291 25.375 12.086 1 95.94 144 THR B C 1
ATOM 3685 O O . THR B 1 144 ? -2.941 26.359 12.742 1 95.94 144 THR B O 1
ATOM 3688 N N . GLY B 1 145 ? -3.035 24.125 12.414 1 96.69 145 GLY B N 1
ATOM 3689 C CA . GLY B 1 145 ? -2.23 23.891 13.602 1 96.69 145 GLY B CA 1
ATOM 3690 C C . GLY B 1 145 ? -3.035 23.922 14.883 1 96.69 145 GLY B C 1
ATOM 3691 O O . GLY B 1 145 ? -2.486 23.75 15.977 1 96.69 145 GLY B O 1
ATOM 3692 N N . ALA B 1 146 ? -4.32 24.141 14.789 1 96.44 146 ALA B N 1
ATOM 3693 C CA . ALA B 1 146 ? -5.18 24.172 15.969 1 96.44 146 ALA B CA 1
ATOM 3694 C C . ALA B 1 146 ? -5.051 22.891 16.781 1 96.44 146 ALA B C 1
ATOM 3696 O O . ALA B 1 146 ? -4.832 21.812 16.234 1 96.44 146 ALA B O 1
ATOM 3697 N N . LEU B 1 147 ? -5.211 23.062 18.141 1 97.25 147 LEU B N 1
ATOM 3698 C CA . LEU B 1 147 ? -5.074 21.938 19.078 1 97.25 147 LEU B CA 1
ATOM 3699 C C . LEU B 1 147 ? -6.332 21.781 19.922 1 97.25 147 LEU B C 1
ATOM 3701 O O . LEU B 1 147 ? -6.957 22.766 20.297 1 97.25 147 LEU B O 1
ATOM 3705 N N . VAL B 1 148 ? -6.707 20.609 20.141 1 98.25 148 VAL B N 1
ATOM 3706 C CA . VAL B 1 148 ? -7.734 20.25 21.109 1 98.25 148 VAL B CA 1
ATOM 3707 C C . VAL B 1 148 ? -7.102 19.5 22.281 1 98.25 148 VAL B C 1
ATOM 3709 O O . VAL B 1 148 ? -6.312 18.562 22.062 1 98.25 148 VAL B O 1
ATOM 3712 N N . GLU B 1 149 ? -7.414 19.875 23.484 1 98.25 149 GLU B N 1
ATOM 3713 C CA . GLU B 1 149 ? -6.863 19.25 24.672 1 98.25 149 GLU B CA 1
ATOM 3714 C C . GLU B 1 149 ? -7.285 17.781 24.766 1 98.25 149 GLU B C 1
ATOM 3716 O O . GLU B 1 149 ? -8.43 17.438 24.453 1 98.25 149 GLU B O 1
ATOM 3721 N N . PRO B 1 150 ? -6.387 16.922 25.219 1 98.5 150 PRO B N 1
ATOM 3722 C CA . PRO B 1 150 ? -6.688 15.484 25.312 1 98.5 150 PRO B CA 1
ATOM 3723 C C . PRO B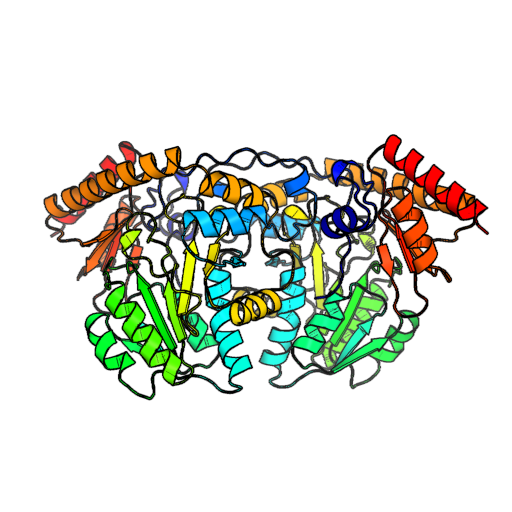 1 150 ? -7.938 15.195 26.141 1 98.5 150 PRO B C 1
ATOM 3725 O O . PRO B 1 150 ? -8.734 14.328 25.766 1 98.5 150 PRO B O 1
ATOM 3728 N N . GLU B 1 151 ? -8.086 15.891 27.234 1 98.25 151 GLU B N 1
ATOM 3729 C CA . GLU B 1 151 ? -9.242 15.656 28.078 1 98.25 151 GLU B CA 1
ATOM 3730 C C . GLU B 1 151 ? -10.547 15.883 27.328 1 98.25 151 GLU B C 1
ATOM 3732 O O . GLU B 1 151 ? -11.516 15.141 27.5 1 98.25 151 GLU B O 1
ATOM 3737 N N . ARG B 1 152 ? -10.555 16.906 26.547 1 98.31 152 ARG B N 1
ATOM 3738 C CA . ARG B 1 152 ? -11.727 17.203 25.734 1 98.31 152 ARG B CA 1
ATOM 3739 C C . ARG B 1 152 ? -11.961 16.125 24.688 1 98.31 152 ARG B C 1
ATOM 3741 O O . ARG B 1 152 ? -13.094 15.664 24.5 1 98.31 152 ARG B O 1
ATOM 3748 N N . LEU B 1 153 ? -10.945 15.672 23.984 1 98.75 153 LEU B N 1
ATOM 3749 C CA . LEU B 1 153 ? -11.039 14.594 23.016 1 98.75 153 LEU B CA 1
ATOM 3750 C C . LEU B 1 153 ? -11.594 13.32 23.656 1 98.75 153 LEU B C 1
ATOM 3752 O O . LEU B 1 153 ? -12.461 12.656 23.078 1 98.75 153 LEU B O 1
ATOM 3756 N N . LEU B 1 154 ? -11.055 13 24.828 1 98.62 154 LEU B N 1
ATOM 3757 C CA . LEU B 1 154 ? -11.469 11.781 25.516 1 98.62 154 LEU B CA 1
ATOM 3758 C C . LEU B 1 154 ? -12.922 11.867 25.953 1 98.62 154 LEU B C 1
ATOM 3760 O O . LEU B 1 154 ? -13.641 10.867 25.938 1 98.62 154 LEU B O 1
ATOM 3764 N N . ARG B 1 155 ? -13.328 13.078 26.344 1 98.19 155 ARG B N 1
ATOM 3765 C CA . ARG B 1 155 ? -14.734 13.281 26.656 1 98.19 155 ARG B CA 1
ATOM 3766 C C . ARG B 1 155 ? -15.609 13.055 25.422 1 98.19 155 ARG B C 1
ATOM 3768 O O . ARG B 1 155 ? -16.656 12.406 25.5 1 98.19 155 ARG B O 1
ATOM 3775 N N . TRP B 1 156 ? -15.219 13.648 24.281 1 98.62 156 TRP B N 1
ATOM 3776 C CA . TRP B 1 156 ? -15.945 13.438 23.031 1 98.62 156 TRP B CA 1
ATOM 3777 C C . TRP B 1 156 ? -16.016 11.945 22.688 1 98.62 156 TRP B C 1
ATOM 3779 O O . TRP B 1 156 ? -17.078 11.445 22.297 1 98.62 156 TRP B O 1
ATOM 3789 N N . ALA B 1 157 ? -14.891 11.227 22.844 1 98.62 157 ALA B N 1
ATOM 3790 C CA . ALA B 1 157 ? -14.828 9.805 22.547 1 98.62 157 ALA B CA 1
ATOM 3791 C C . ALA B 1 157 ? -15.82 9.023 23.406 1 98.62 157 ALA B C 1
ATOM 3793 O O . ALA B 1 157 ? -16.531 8.141 22.891 1 98.62 157 ALA B O 1
ATOM 3794 N N . ALA B 1 158 ? -15.852 9.312 24.672 1 97.81 158 ALA B N 1
ATOM 3795 C CA . ALA B 1 158 ? -16.766 8.633 25.594 1 97.81 158 ALA B CA 1
ATOM 3796 C C . ALA B 1 158 ? -18.219 8.891 25.219 1 97.81 158 ALA B C 1
ATOM 3798 O O . ALA B 1 158 ? -19.031 7.969 25.234 1 97.81 158 ALA B O 1
ATOM 3799 N N . GLN B 1 159 ? -18.547 10.141 24.922 1 97.69 159 GLN B N 1
ATOM 3800 C CA . GLN B 1 159 ? -19.906 10.508 24.516 1 97.69 159 GLN B CA 1
ATOM 3801 C C . GLN B 1 159 ? -20.328 9.758 23.266 1 97.69 159 GLN B C 1
ATOM 3803 O O . GLN B 1 159 ? -21.438 9.234 23.188 1 97.69 159 GLN B O 1
ATOM 3808 N N . LEU B 1 160 ? -19.469 9.711 22.297 1 98.31 160 LEU B N 1
ATOM 3809 C CA . LEU B 1 160 ? -19.766 9.016 21.047 1 98.31 160 LEU B CA 1
ATOM 3810 C C . LEU B 1 160 ? -19.906 7.512 21.281 1 98.31 160 LEU B C 1
ATOM 3812 O O . LEU B 1 160 ? -20.812 6.879 20.719 1 98.31 160 LEU B O 1
ATOM 3816 N N . ALA B 1 161 ? -19.016 6.949 22.078 1 97.06 161 ALA B N 1
ATOM 3817 C CA . ALA B 1 161 ? -19.016 5.512 22.344 1 97.06 161 ALA B CA 1
ATOM 3818 C C . ALA B 1 161 ? -20.344 5.062 22.938 1 97.06 161 ALA B C 1
ATOM 3820 O O . ALA B 1 161 ? -20.797 3.938 22.703 1 97.06 161 ALA B O 1
ATOM 3821 N N . GLU B 1 162 ? -20.969 5.918 23.688 1 96.19 162 GLU B N 1
ATOM 3822 C CA . GLU B 1 162 ? -22.234 5.598 24.312 1 96.19 162 GLU B CA 1
ATOM 3823 C C . GLU B 1 162 ? -23.297 5.258 23.281 1 96.19 162 GLU B C 1
ATOM 3825 O O . GLU B 1 162 ? -24.25 4.527 23.562 1 96.19 162 GLU B O 1
ATOM 3830 N N . ARG B 1 163 ? -23.141 5.734 22.172 1 96.12 163 ARG B N 1
ATOM 3831 C CA . ARG B 1 163 ? -24.125 5.484 21.125 1 96.12 163 ARG B CA 1
ATOM 3832 C C . ARG B 1 163 ? -23.5 4.742 19.953 1 96.12 163 ARG B C 1
ATOM 3834 O O . ARG B 1 163 ? -23.953 4.887 18.812 1 96.12 163 ARG B O 1
ATOM 3841 N N . GLY B 1 164 ? -22.406 4.082 20.188 1 96.56 164 GLY B N 1
ATOM 3842 C CA . GLY B 1 164 ? -21.766 3.258 19.172 1 96.56 164 GLY B CA 1
ATOM 3843 C C . GLY B 1 164 ? -21 4.066 18.141 1 96.56 164 GLY B C 1
ATOM 3844 O O . GLY B 1 164 ? -20.797 3.604 17.016 1 96.56 164 GLY B O 1
ATOM 3845 N N . GLY B 1 165 ? -20.672 5.32 18.469 1 98.25 165 GLY B N 1
ATOM 3846 C CA . GLY B 1 165 ? -20 6.215 17.531 1 98.25 165 GLY B CA 1
ATOM 3847 C C . GLY B 1 165 ? -18.484 6.094 17.562 1 98.25 165 GLY B C 1
ATOM 3848 O O . GLY B 1 165 ? -17.938 5.293 18.328 1 98.25 165 GLY B O 1
ATOM 3849 N N . TRP B 1 166 ? -17.828 6.758 16.609 1 98.88 166 TRP B N 1
ATOM 3850 C CA . TRP B 1 166 ? -16.375 6.773 16.484 1 98.88 166 TRP B CA 1
ATOM 3851 C C . TRP B 1 166 ? -15.828 8.188 16.641 1 98.88 166 TRP B C 1
ATOM 3853 O O . TRP B 1 166 ? -16.453 9.156 16.188 1 98.88 166 TRP B O 1
ATOM 3863 N N . LEU B 1 167 ? -14.766 8.352 17.312 1 98.94 167 LEU B N 1
ATOM 3864 C CA . LEU B 1 167 ? -13.891 9.516 17.203 1 98.94 167 LEU B CA 1
ATOM 3865 C C . LEU B 1 167 ? -12.594 9.156 16.484 1 98.94 167 LEU B C 1
ATOM 3867 O O . LEU B 1 167 ? -11.82 8.328 16.969 1 98.94 167 LEU B O 1
ATOM 3871 N N . VAL B 1 168 ? -12.359 9.688 15.312 1 98.94 168 VAL B N 1
ATOM 3872 C CA . VAL B 1 168 ? -11.117 9.5 14.562 1 98.94 168 VAL B CA 1
ATOM 3873 C C . VAL B 1 168 ? -10.227 10.727 14.727 1 98.94 168 VAL B C 1
ATOM 3875 O O . VAL B 1 168 ? -10.594 11.836 14.32 1 98.94 168 VAL B O 1
ATOM 3878 N N . VAL B 1 169 ? -9.086 10.547 15.281 1 98.94 169 VAL B N 1
ATOM 3879 C CA . VAL B 1 169 ? -8.133 11.633 15.484 1 98.94 169 VAL B CA 1
ATOM 3880 C C . VAL B 1 169 ? -6.871 11.367 14.664 1 98.94 169 VAL B C 1
ATOM 3882 O O . VAL B 1 169 ? -6.105 10.453 14.961 1 98.94 169 VAL B O 1
ATOM 3885 N N . ASP B 1 170 ? -6.668 12.148 13.672 1 98.88 170 ASP B N 1
ATOM 3886 C CA . ASP B 1 170 ? -5.449 12.086 12.875 1 98.88 170 ASP B CA 1
ATOM 3887 C C . ASP B 1 170 ? -4.332 12.906 13.508 1 98.88 170 ASP B C 1
ATOM 3889 O O . ASP B 1 170 ? -4.379 14.141 13.5 1 98.88 170 ASP B O 1
ATOM 3893 N N . GLU B 1 171 ? -3.328 12.242 13.992 1 98.81 171 GLU B N 1
ATOM 3894 C CA . GLU B 1 171 ? -2.215 12.875 14.688 1 98.81 171 GLU B CA 1
ATOM 3895 C C . GLU B 1 171 ? -0.936 12.82 13.859 1 98.81 171 GLU B C 1
ATOM 3897 O O . GLU B 1 171 ? 0.159 12.672 14.406 1 98.81 171 GLU B O 1
ATOM 3902 N N . ALA B 1 172 ? -1.073 12.891 12.562 1 98 172 ALA B N 1
ATOM 3903 C CA . ALA B 1 172 ? 0.066 12.781 11.656 1 98 172 ALA B CA 1
ATOM 3904 C C . ALA B 1 172 ? 1.148 13.797 12.016 1 98 172 ALA B C 1
ATOM 3906 O O . ALA B 1 172 ? 2.34 13.531 11.836 1 98 172 ALA B O 1
ATOM 3907 N N . PHE B 1 173 ? 0.792 14.984 12.562 1 98.19 173 PHE B N 1
ATOM 3908 C CA . PHE B 1 173 ? 1.741 16.047 12.891 1 98.19 173 PHE B CA 1
ATOM 3909 C C . PHE B 1 173 ? 1.962 16.125 14.391 1 98.19 173 PHE B C 1
ATOM 3911 O O . PHE B 1 173 ? 2.436 17.141 14.898 1 98.19 173 PHE B O 1
ATOM 3918 N N . GLY B 1 174 ? 1.727 15.055 15.117 1 98 174 GLY B N 1
ATOM 3919 C CA . GLY B 1 174 ? 1.688 15.109 16.578 1 98 174 GLY B CA 1
ATOM 3920 C C . GLY B 1 174 ? 3.021 14.781 17.219 1 98 174 GLY B C 1
ATOM 3921 O O . GLY B 1 174 ? 3.16 14.859 18.438 1 98 174 GLY B O 1
ATOM 3922 N N . ASP B 1 175 ? 4.094 14.492 16.453 1 98.12 175 ASP B N 1
ATOM 3923 C CA . ASP B 1 175 ? 5.332 13.953 17.016 1 98.12 175 ASP B CA 1
ATOM 3924 C C . ASP B 1 175 ? 6.078 15.023 17.812 1 98.12 175 ASP B C 1
ATOM 3926 O O . ASP B 1 175 ? 6.887 14.695 18.688 1 98.12 175 ASP B O 1
ATOM 3930 N N . THR B 1 176 ? 5.82 16.281 17.531 1 96.75 176 THR B N 1
ATOM 3931 C CA . THR B 1 176 ? 6.477 17.344 18.281 1 96.75 176 THR B CA 1
ATOM 3932 C C . THR B 1 176 ? 5.586 17.828 19.422 1 96.75 176 THR B C 1
ATOM 3934 O O . THR B 1 176 ? 5.969 18.719 20.188 1 96.75 176 THR B O 1
ATOM 3937 N N . LEU B 1 177 ? 4.371 17.312 19.562 1 95.62 177 LEU B N 1
ATOM 3938 C CA . LEU B 1 177 ? 3.381 17.672 20.562 1 95.62 177 LEU B CA 1
ATOM 3939 C C . LEU B 1 177 ? 2.818 16.422 21.25 1 95.62 177 LEU B C 1
ATOM 3941 O O . LEU B 1 177 ? 1.601 16.25 21.328 1 95.62 177 LEU B O 1
ATOM 3945 N N . THR B 1 178 ? 3.719 15.609 21.766 1 92.88 178 THR B N 1
ATOM 3946 C CA . THR B 1 178 ? 3.383 14.258 22.203 1 92.88 178 THR B CA 1
ATOM 3947 C C . THR B 1 178 ? 2.375 14.289 23.344 1 92.88 178 THR B C 1
ATOM 3949 O O . THR B 1 178 ? 1.572 13.367 23.5 1 92.88 178 THR B O 1
ATOM 3952 N N . HIS B 1 179 ? 2.348 15.359 24.141 1 95 179 HIS B N 1
ATOM 3953 C CA . HIS B 1 179 ? 1.483 15.43 25.312 1 95 179 HIS B CA 1
ATOM 3954 C C . HIS B 1 179 ? 0.026 15.641 24.906 1 95 179 HIS B C 1
ATOM 3956 O O . HIS B 1 179 ? -0.877 15.492 25.734 1 95 179 HIS B O 1
ATOM 3962 N N . TYR B 1 180 ? -0.257 15.891 23.656 1 97.62 180 TYR B N 1
ATOM 3963 C CA . TYR B 1 180 ? -1.622 16.094 23.188 1 97.62 180 TYR B CA 1
ATOM 3964 C C . TYR B 1 180 ? -2.199 14.797 22.609 1 97.62 180 TYR B C 1
ATOM 3966 O O . TYR B 1 180 ? -3.387 14.734 22.281 1 97.62 180 TYR B O 1
ATOM 3974 N N . SER B 1 181 ? -1.375 13.766 22.484 1 98.62 181 SER B N 1
ATOM 3975 C CA . SER B 1 181 ? -1.833 12.516 21.875 1 98.62 181 SER B CA 1
ATOM 3976 C C . SER B 1 181 ? -2.783 11.766 22.812 1 98.62 181 SER B C 1
ATOM 3978 O O . SER B 1 181 ? -2.578 11.742 24.031 1 98.62 181 SER B O 1
ATOM 3980 N N . VAL B 1 182 ? -3.781 11.148 22.219 1 98.81 182 VAL B N 1
ATOM 3981 C CA . VAL B 1 182 ? -4.703 10.328 22.984 1 98.81 182 VAL B CA 1
ATOM 3982 C C . VAL B 1 182 ? -4.539 8.859 22.609 1 98.81 182 VAL B C 1
ATOM 3984 O O . VAL B 1 182 ? -5.418 8.039 22.875 1 98.81 182 VAL B O 1
ATOM 3987 N N . ALA B 1 183 ? -3.424 8.508 21.984 1 98.69 183 ALA B N 1
ATOM 3988 C CA . ALA B 1 183 ? -3.176 7.152 21.5 1 98.69 183 ALA B CA 1
ATOM 3989 C C . ALA B 1 183 ? -3.189 6.148 22.656 1 98.69 183 ALA B C 1
ATOM 3991 O O . ALA B 1 183 ? -3.613 5.004 22.484 1 98.69 183 ALA B O 1
ATOM 3992 N N . ALA B 1 184 ? -2.76 6.562 23.797 1 98.56 184 ALA B N 1
ATOM 3993 C CA . ALA B 1 184 ? -2.676 5.676 24.953 1 98.56 184 ALA B CA 1
ATOM 3994 C C . ALA B 1 184 ? -4.059 5.203 25.391 1 98.56 184 ALA B C 1
ATOM 3996 O O . ALA B 1 184 ? -4.188 4.203 26.094 1 98.56 184 ALA B O 1
ATOM 3997 N N . HIS B 1 185 ? -5.117 5.852 24.969 1 98.62 185 HIS B N 1
ATOM 3998 C CA . HIS B 1 185 ? -6.461 5.598 25.469 1 98.62 185 HIS B CA 1
ATOM 3999 C C . HIS B 1 185 ? -7.301 4.848 24.438 1 98.62 185 HIS B C 1
ATOM 4001 O O . HIS B 1 185 ? -8.523 4.766 24.562 1 98.62 185 HIS B O 1
ATOM 4007 N N . THR B 1 186 ? -6.629 4.273 23.406 1 98.25 186 THR B N 1
ATOM 4008 C CA . THR B 1 186 ? -7.332 3.695 22.266 1 98.25 186 THR B CA 1
ATOM 4009 C C . THR B 1 186 ? -7.965 2.357 22.641 1 98.25 186 THR B C 1
ATOM 4011 O O . THR B 1 186 ? -8.75 1.8 21.875 1 98.25 186 THR B O 1
ATOM 4014 N N . PRO B 1 187 ? -7.754 1.741 23.797 1 95.69 187 PRO B N 1
ATOM 4015 C CA . PRO B 1 187 ? -8.625 0.636 24.219 1 95.69 187 PRO B CA 1
ATOM 4016 C C . PRO B 1 187 ? -10.078 1.056 24.359 1 95.69 187 PRO B C 1
ATOM 4018 O O . PRO B 1 187 ? -10.977 0.209 24.328 1 95.69 187 PRO B O 1
ATOM 4021 N N . GLN B 1 188 ? -10.281 2.367 24.641 1 94.44 188 GLN B N 1
ATOM 4022 C CA . GLN B 1 188 ? -11.648 2.871 24.656 1 94.44 188 GLN B CA 1
ATOM 4023 C C . GLN B 1 188 ? -12.344 2.619 23.328 1 94.44 188 GLN B C 1
ATOM 4025 O O . GLN B 1 188 ? -11.836 2.994 22.266 1 94.44 188 GLN B O 1
ATOM 4030 N N . THR B 1 189 ? -13.484 2.012 23.406 1 94.94 189 THR B N 1
ATOM 4031 C CA . THR B 1 189 ? -14.219 1.66 22.188 1 94.94 189 THR B CA 1
ATOM 4032 C C . THR B 1 189 ? -14.562 2.908 21.391 1 94.94 189 THR B C 1
ATOM 4034 O O . THR B 1 189 ? -15.023 3.908 21.938 1 94.94 189 THR B O 1
ATOM 4037 N N . GLY B 1 190 ? -14.273 2.857 20.125 1 97 190 GLY B N 1
ATOM 4038 C CA . GLY B 1 190 ? -14.68 3.916 19.219 1 97 190 GLY B CA 1
ATOM 4039 C C . GLY B 1 190 ? -13.609 4.969 19 1 97 190 GLY B C 1
ATOM 4040 O O . GLY B 1 190 ? -13.719 5.801 18.109 1 97 190 GLY B O 1
ATOM 4041 N N . LEU B 1 191 ? -12.609 5 19.875 1 98.81 191 LEU B N 1
ATOM 4042 C CA . LEU B 1 191 ? -11.5 5.926 19.672 1 98.81 191 LEU B CA 1
ATOM 4043 C C . LEU B 1 191 ? -10.484 5.355 18.703 1 98.81 191 LEU B C 1
ATOM 4045 O O . LEU B 1 191 ? -9.961 4.258 18.906 1 98.81 191 LEU B O 1
ATOM 4049 N N . ILE B 1 192 ? -10.18 6.02 17.594 1 98.94 192 ILE B N 1
ATOM 4050 C CA . ILE B 1 192 ? -9.242 5.629 16.547 1 98.94 192 ILE B CA 1
ATOM 4051 C C . ILE B 1 192 ? -8.211 6.734 16.344 1 98.94 192 ILE B C 1
ATOM 4053 O O . ILE B 1 192 ? -8.57 7.887 16.078 1 98.94 192 ILE B O 1
ATOM 4057 N N . VAL B 1 193 ? -6.926 6.422 16.484 1 98.94 193 VAL B N 1
ATOM 4058 C CA . VAL B 1 193 ? -5.852 7.402 16.344 1 98.94 193 VAL B CA 1
ATOM 4059 C C . VAL B 1 193 ? -4.926 7.004 15.203 1 98.94 193 VAL B C 1
ATOM 4061 O O . VAL B 1 193 ? -4.496 5.852 15.117 1 98.94 193 VAL B O 1
ATOM 4064 N N . LEU B 1 194 ? -4.66 7.887 14.305 1 98.88 194 LEU B N 1
ATOM 4065 C CA . LEU B 1 194 ? -3.754 7.68 13.18 1 98.88 194 LEU B CA 1
ATOM 4066 C C . LEU B 1 194 ? -2.412 8.359 13.43 1 98.88 194 LEU B C 1
ATOM 4068 O O . LEU B 1 194 ? -2.365 9.492 13.914 1 98.88 194 LEU B O 1
ATOM 4072 N N . ARG B 1 195 ? -1.312 7.691 13.164 1 98.75 195 ARG B N 1
ATOM 4073 C CA . ARG B 1 195 ? 0.046 8.211 13.273 1 98.75 195 ARG B CA 1
ATOM 4074 C C . ARG B 1 195 ? 0.854 7.895 12.016 1 98.75 195 ARG B C 1
ATOM 4076 O O . ARG B 1 195 ? 0.612 6.883 11.359 1 98.75 195 ARG B O 1
ATOM 4083 N N . SER B 1 196 ? 1.78 8.711 11.711 1 95.94 196 SER B N 1
ATOM 4084 C CA . SER B 1 196 ? 2.506 8.586 10.453 1 95.94 196 SER B CA 1
ATOM 4085 C C . SER B 1 196 ? 3.994 8.852 10.641 1 95.94 196 SER B C 1
ATOM 4087 O O . SER B 1 196 ? 4.379 9.742 11.398 1 95.94 196 SER B O 1
ATOM 4089 N N . VAL B 1 197 ? 4.848 8.125 9.891 1 98.12 197 VAL B N 1
ATOM 4090 C CA . VAL B 1 197 ? 6.277 8.406 9.891 1 98.12 197 VAL B CA 1
ATOM 4091 C C . VAL B 1 197 ? 6.613 9.375 8.758 1 98.12 197 VAL B C 1
ATOM 4093 O O . VAL B 1 197 ? 7.766 9.781 8.594 1 98.12 197 VAL B O 1
ATOM 4096 N N . GLY B 1 198 ? 5.648 9.742 7.988 1 97.88 198 GLY B N 1
ATOM 4097 C CA . GLY B 1 198 ? 5.879 10.531 6.789 1 97.88 198 GLY B CA 1
ATOM 4098 C C . GLY B 1 198 ? 6.176 11.992 7.086 1 97.88 198 GLY B C 1
ATOM 4099 O O . GLY B 1 198 ? 6.762 12.695 6.258 1 97.88 198 GLY B O 1
ATOM 4100 N N . LYS B 1 199 ? 5.809 12.516 8.273 1 98.38 199 LYS B N 1
ATOM 4101 C CA . LYS B 1 199 ? 5.898 13.945 8.555 1 98.38 199 LYS B CA 1
ATOM 4102 C C . LYS B 1 199 ? 7.121 14.258 9.414 1 98.38 199 LYS B C 1
ATOM 4104 O O . LYS B 1 199 ? 8.164 14.664 8.898 1 98.38 199 LYS B O 1
ATOM 4109 N N . PHE B 1 200 ? 7.125 13.852 10.656 1 98.69 200 PHE B N 1
ATOM 4110 C CA . PHE B 1 200 ? 8.203 14.117 11.609 1 98.69 200 PHE B CA 1
ATOM 4111 C C . PHE B 1 200 ? 9.5 13.453 11.156 1 98.69 200 PHE B C 1
ATOM 4113 O O . PHE B 1 200 ? 10.555 14.086 11.141 1 98.69 200 PHE B O 1
ATOM 4120 N N . PHE B 1 201 ? 9.391 12.211 10.672 1 98.75 201 PHE B N 1
ATOM 4121 C CA . PHE B 1 201 ? 10.578 11.453 10.289 1 98.75 201 PHE B CA 1
ATOM 4122 C C . PHE B 1 201 ? 11 11.781 8.867 1 98.75 201 PHE B C 1
ATOM 4124 O O . PHE B 1 201 ? 12.078 11.375 8.422 1 98.75 201 PHE B O 1
ATOM 4131 N N . GLY B 1 202 ? 10.172 12.508 8.156 1 98.25 202 GLY B N 1
ATOM 4132 C CA . GLY B 1 202 ? 10.484 12.859 6.777 1 98.25 202 GLY B CA 1
ATOM 4133 C C . GLY B 1 202 ? 10.555 11.648 5.855 1 98.25 202 GLY B C 1
ATOM 4134 O O . GLY B 1 202 ? 11.375 11.609 4.938 1 98.25 202 GLY B O 1
ATOM 4135 N N . LEU B 1 203 ? 9.781 10.672 6.102 1 97.94 203 LEU B N 1
ATOM 4136 C CA . LEU B 1 203 ? 9.812 9.438 5.336 1 97.94 203 LEU B CA 1
ATOM 4137 C C . LEU B 1 203 ? 8.484 9.195 4.629 1 97.94 203 LEU B C 1
ATOM 4139 O O . LEU B 1 203 ? 7.918 8.102 4.707 1 97.94 203 LEU B O 1
ATOM 4143 N N . ALA B 1 204 ? 7.988 10.258 3.955 1 97.31 204 ALA B N 1
ATOM 4144 C CA . ALA B 1 204 ? 6.695 10.172 3.285 1 97.31 204 ALA B CA 1
ATOM 4145 C C . ALA B 1 204 ? 6.727 9.125 2.172 1 97.31 204 ALA B C 1
ATOM 4147 O O . ALA B 1 204 ? 5.719 8.469 1.9 1 97.31 204 ALA B O 1
ATOM 4148 N N . GLY B 1 205 ? 7.879 8.922 1.534 1 96.62 205 GLY B N 1
ATOM 4149 C CA . GLY B 1 205 ? 8.008 7.988 0.428 1 96.62 205 GLY B CA 1
ATOM 4150 C C . GLY B 1 205 ? 7.961 6.539 0.867 1 96.62 205 GLY B C 1
ATOM 4151 O O . GLY B 1 205 ? 7.789 5.641 0.041 1 96.62 205 GLY B O 1
ATOM 4152 N N . LEU B 1 206 ? 8.148 6.32 2.121 1 96.44 206 LEU B N 1
ATOM 4153 C CA . LEU B 1 206 ? 8.172 4.973 2.678 1 96.44 206 LEU B CA 1
ATOM 4154 C C . LEU B 1 206 ? 6.781 4.348 2.648 1 96.44 206 LEU B C 1
ATOM 4156 O O . LEU B 1 206 ? 6.645 3.123 2.623 1 96.44 206 LEU B O 1
ATOM 4160 N N . ARG B 1 207 ? 5.746 5.18 2.703 1 97.38 207 ARG B N 1
ATOM 4161 C CA . ARG B 1 207 ? 4.344 4.781 2.775 1 97.38 207 ARG B CA 1
ATOM 4162 C C . ARG B 1 207 ? 4.094 3.867 3.971 1 97.38 207 ARG B C 1
ATOM 4164 O O . ARG B 1 207 ? 3.65 2.727 3.805 1 97.38 207 ARG B O 1
ATOM 4171 N N . LEU B 1 208 ? 4.305 4.391 5.113 1 98.12 208 LEU B N 1
ATOM 4172 C CA . LEU B 1 208 ? 4.137 3.672 6.375 1 98.12 208 LEU B CA 1
ATOM 4173 C C . LEU B 1 208 ? 3.43 4.543 7.406 1 98.12 208 LEU B C 1
ATOM 4175 O O . LEU B 1 208 ? 3.773 5.715 7.57 1 98.12 208 LEU B O 1
ATOM 4179 N N . GLY B 1 209 ? 2.428 4.039 7.996 1 98.44 209 GLY B N 1
ATOM 4180 C CA . GLY B 1 209 ? 1.694 4.645 9.094 1 98.44 209 GLY B CA 1
ATOM 4181 C C . GLY B 1 209 ? 1.147 3.627 10.078 1 98.44 209 GLY B C 1
ATOM 4182 O O . GLY B 1 209 ? 1.454 2.436 9.984 1 98.44 209 GLY B O 1
ATOM 4183 N N . PHE B 1 210 ? 0.399 4.129 11.016 1 98.81 210 PHE B N 1
ATOM 4184 C CA . PHE B 1 210 ? -0.105 3.254 12.062 1 98.81 210 PHE B CA 1
ATOM 4185 C C . PHE B 1 210 ? -1.481 3.709 12.539 1 98.81 210 PHE B C 1
ATOM 4187 O O . PHE B 1 210 ? -1.789 4.902 12.508 1 98.81 210 PHE B O 1
ATOM 4194 N N . VAL B 1 211 ? -2.252 2.742 12.969 1 98.88 211 VAL B N 1
ATOM 4195 C CA . VAL B 1 211 ? -3.572 2.979 13.539 1 98.88 211 VAL B CA 1
ATOM 4196 C C . VAL B 1 211 ? -3.646 2.375 14.945 1 98.88 211 VAL B C 1
ATOM 4198 O O . VAL B 1 211 ? -3.305 1.207 15.141 1 98.88 211 VAL B O 1
ATOM 4201 N N . ALA B 1 212 ? -3.973 3.154 15.891 1 98.88 212 ALA B N 1
ATOM 4202 C CA . ALA B 1 212 ? -4.297 2.674 17.234 1 98.88 212 ALA B CA 1
ATOM 4203 C C . ALA B 1 212 ? -5.809 2.65 17.453 1 98.88 212 ALA B C 1
ATOM 4205 O O . ALA B 1 212 ? -6.504 3.613 17.125 1 98.88 212 ALA B O 1
ATOM 4206 N N . ALA B 1 213 ? -6.355 1.647 17.953 1 98.81 213 ALA B N 1
ATOM 4207 C CA . ALA B 1 213 ? -7.77 1.439 18.266 1 98.81 213 ALA B CA 1
ATOM 4208 C C . ALA B 1 213 ? -7.969 0.185 19.109 1 98.81 213 ALA B C 1
ATOM 4210 O O . ALA B 1 213 ? -7.004 -0.494 19.469 1 98.81 213 ALA B O 1
ATOM 4211 N N . ALA B 1 214 ? -9.227 -0.06 19.469 1 98.25 214 ALA B N 1
ATOM 4212 C CA . ALA B 1 214 ? -9.562 -1.309 20.156 1 98.25 214 ALA B CA 1
ATOM 4213 C C . ALA B 1 214 ? -9.219 -2.516 19.281 1 98.25 214 ALA B C 1
ATOM 4215 O O . ALA B 1 214 ? -9.367 -2.471 18.062 1 98.25 214 ALA B O 1
ATOM 4216 N N . PRO B 1 215 ? -8.797 -3.654 19.891 1 97.44 215 PRO B N 1
ATOM 4217 C CA . PRO B 1 215 ? -8.297 -4.82 19.172 1 97.44 215 PRO B CA 1
ATOM 4218 C C . PRO B 1 215 ? -9.281 -5.332 18.125 1 97.44 215 PRO B C 1
ATOM 4220 O O . PRO B 1 215 ? -8.883 -5.699 17.016 1 97.44 215 PRO B O 1
ATOM 4223 N N . ALA B 1 216 ? -10.531 -5.371 18.438 1 97.31 216 ALA B N 1
ATOM 4224 C CA . ALA B 1 216 ? -11.539 -5.883 17.516 1 97.31 216 ALA B CA 1
ATOM 4225 C C . ALA B 1 216 ? -11.57 -5.059 16.234 1 97.31 216 ALA B C 1
ATOM 4227 O O . ALA B 1 216 ? -11.648 -5.617 15.133 1 97.31 216 ALA B O 1
ATOM 4228 N N . LEU B 1 217 ? -11.531 -3.756 16.359 1 98 217 LEU B N 1
ATOM 4229 C CA . LEU B 1 217 ? -11.555 -2.889 15.188 1 98 217 LEU B CA 1
ATOM 4230 C C . LEU B 1 217 ? -10.273 -3.045 14.375 1 98 217 LEU B C 1
ATOM 4232 O O . LEU B 1 217 ? -10.32 -3.039 13.141 1 98 217 LEU B O 1
ATOM 4236 N N . LEU B 1 218 ? -9.109 -3.143 15.062 1 98.38 218 LEU B N 1
ATOM 4237 C CA . LEU B 1 218 ? -7.844 -3.34 14.367 1 98.38 218 LEU B CA 1
ATOM 4238 C C . LEU B 1 218 ? -7.863 -4.633 13.562 1 98.38 218 LEU B C 1
ATOM 4240 O O . LEU B 1 218 ? -7.348 -4.68 12.445 1 98.38 218 LEU B O 1
ATOM 4244 N N . ALA B 1 219 ? -8.43 -5.672 14.117 1 97.56 219 ALA B N 1
ATOM 4245 C CA . ALA B 1 219 ? -8.539 -6.949 13.414 1 97.56 219 ALA B CA 1
ATOM 4246 C C . ALA B 1 219 ? -9.398 -6.812 12.164 1 97.56 219 ALA B C 1
ATOM 4248 O O . ALA B 1 219 ? -9.055 -7.336 11.102 1 97.56 219 ALA B O 1
ATOM 4249 N N . GLU B 1 220 ? -10.523 -6.121 12.312 1 97.62 220 GLU B N 1
ATOM 4250 C CA . GLU B 1 220 ? -11.391 -5.875 11.172 1 97.62 220 GLU B CA 1
ATOM 4251 C C . GLU B 1 220 ? -10.68 -5.062 10.094 1 97.62 220 GLU B C 1
ATOM 4253 O O . GLU B 1 220 ? -10.836 -5.336 8.898 1 97.62 220 GLU B O 1
ATOM 4258 N N . LEU B 1 221 ? -9.969 -4.066 10.57 1 98.19 221 LEU B N 1
ATOM 4259 C CA . LEU B 1 221 ? -9.227 -3.229 9.633 1 98.19 221 LEU B CA 1
ATOM 4260 C C . LEU B 1 221 ? -8.172 -4.039 8.898 1 98.19 221 LEU B C 1
ATOM 4262 O O . LEU B 1 221 ? -8.023 -3.916 7.68 1 98.19 221 LEU B O 1
ATOM 4266 N N . ALA B 1 222 ? -7.406 -4.828 9.609 1 97.44 222 ALA B N 1
ATOM 4267 C CA . ALA B 1 222 ? -6.391 -5.691 9.016 1 97.44 222 ALA B CA 1
ATOM 4268 C C . ALA B 1 222 ? -7.008 -6.621 7.969 1 97.44 222 ALA B C 1
ATOM 4270 O O . ALA B 1 222 ? -6.453 -6.797 6.883 1 97.44 222 ALA B O 1
ATOM 4271 N N . ASP B 1 223 ? -8.086 -7.223 8.344 1 95.62 223 ASP B N 1
ATOM 4272 C CA . ASP B 1 223 ? -8.781 -8.117 7.422 1 95.62 223 ASP B CA 1
ATOM 4273 C C . ASP B 1 223 ? -9.211 -7.379 6.156 1 95.62 223 ASP B C 1
ATOM 4275 O O . ASP B 1 223 ? -9.078 -7.898 5.047 1 95.62 223 ASP B O 1
ATOM 4279 N N . TRP B 1 224 ? -9.719 -6.184 6.328 1 95.69 224 TRP B N 1
ATOM 4280 C CA . TRP B 1 224 ? -10.18 -5.383 5.199 1 95.69 224 TRP B CA 1
ATOM 4281 C C . TRP B 1 224 ? -9.016 -5.023 4.281 1 95.69 224 TRP B C 1
ATOM 4283 O O . TRP B 1 224 ? -9.133 -5.102 3.057 1 95.69 224 TRP B O 1
ATOM 4293 N N . LEU B 1 225 ? -7.926 -4.633 4.867 1 96.31 225 LEU B N 1
ATOM 4294 C CA . LEU B 1 225 ? -6.777 -4.176 4.098 1 96.31 225 LEU B CA 1
ATOM 4295 C C . LEU B 1 225 ? -6.113 -5.336 3.363 1 96.31 225 LEU B C 1
ATOM 4297 O O . LEU B 1 225 ? -5.484 -5.141 2.32 1 96.31 225 LEU B O 1
ATOM 4301 N N . GLY B 1 226 ? -6.23 -6.574 3.93 1 93.75 226 GLY B N 1
ATOM 4302 C CA . GLY B 1 226 ? -5.664 -7.734 3.258 1 93.75 226 GLY B CA 1
ATOM 4303 C C . GLY B 1 226 ? -4.188 -7.926 3.541 1 93.75 226 GLY B C 1
ATOM 4304 O O . GLY B 1 226 ? -3.615 -7.23 4.383 1 93.75 226 GLY B O 1
ATOM 4305 N N . PRO B 1 227 ? -3.58 -8.883 2.816 1 93.25 227 PRO B N 1
ATOM 4306 C CA . PRO B 1 227 ? -2.197 -9.266 3.113 1 93.25 227 PRO B CA 1
ATOM 4307 C C . PRO B 1 227 ? -1.174 -8.359 2.436 1 93.25 227 PRO B C 1
ATOM 4309 O O . PRO B 1 227 ? -1.474 -7.738 1.411 1 93.25 227 PRO B O 1
ATOM 4312 N N . TRP B 1 228 ? 0.045 -8.266 3 1 94.12 228 TRP B N 1
ATOM 4313 C CA . TRP B 1 228 ? 1.267 -7.691 2.441 1 94.12 228 TRP B CA 1
ATOM 4314 C C . TRP B 1 228 ? 1.078 -6.215 2.117 1 94.12 228 TRP B C 1
ATOM 4316 O O . TRP B 1 228 ? 1.457 -5.754 1.036 1 94.12 228 TRP B O 1
ATOM 4326 N N . THR B 1 229 ? 0.516 -5.523 3.076 1 93.19 229 THR B N 1
ATOM 4327 C CA . THR B 1 229 ? 0.223 -4.113 2.846 1 93.19 229 THR B CA 1
ATOM 4328 C C . THR B 1 229 ? 1.492 -3.273 2.947 1 93.19 229 THR B C 1
ATOM 4330 O O . THR B 1 229 ? 1.595 -2.215 2.322 1 93.19 229 THR B O 1
ATOM 4333 N N . ILE B 1 230 ? 2.441 -3.732 3.73 1 95.44 230 ILE B N 1
ATOM 4334 C CA . ILE B 1 230 ? 3.639 -2.947 4 1 95.44 230 ILE B CA 1
ATOM 4335 C C . ILE B 1 230 ? 4.852 -3.619 3.359 1 95.44 230 ILE B C 1
ATOM 4337 O O . ILE B 1 230 ? 5.062 -4.82 3.527 1 95.44 230 ILE B O 1
ATOM 4341 N N . SER B 1 231 ? 5.645 -2.83 2.648 1 96.5 231 SER B N 1
ATOM 4342 C CA . SER B 1 231 ? 6.816 -3.385 1.981 1 96.5 231 SER B CA 1
ATOM 4343 C C . SER B 1 231 ? 7.875 -3.82 2.992 1 96.5 231 SER B C 1
ATOM 4345 O O . SER B 1 231 ? 7.875 -3.357 4.133 1 96.5 231 SER B O 1
ATOM 4347 N N . GLY B 1 232 ? 8.727 -4.742 2.57 1 95.88 232 GLY B N 1
ATOM 4348 C CA . GLY B 1 232 ? 9.82 -5.195 3.416 1 95.88 232 GLY B CA 1
ATOM 4349 C C . GLY B 1 232 ? 10.703 -4.062 3.898 1 95.88 232 GLY B C 1
ATOM 4350 O O . GLY B 1 232 ? 10.914 -3.9 5.102 1 95.88 232 GLY B O 1
ATOM 4351 N N . PRO B 1 233 ? 11.195 -3.201 3.004 1 95.62 233 PRO B N 1
ATOM 4352 C CA . PRO B 1 233 ? 12.039 -2.072 3.404 1 95.62 233 PRO B CA 1
ATOM 4353 C C . PRO B 1 233 ? 11.336 -1.117 4.363 1 95.62 233 PRO B C 1
ATOM 4355 O O . PRO B 1 233 ? 11.961 -0.583 5.281 1 95.62 233 PRO B O 1
ATOM 4358 N N . ALA B 1 234 ? 10.07 -0.896 4.18 1 96.94 234 ALA B N 1
ATOM 4359 C CA . ALA B 1 234 ? 9.32 -0.01 5.07 1 96.94 234 ALA B CA 1
ATOM 4360 C C . ALA B 1 234 ? 9.312 -0.547 6.496 1 96.94 234 ALA B C 1
ATOM 4362 O O . ALA B 1 234 ? 9.398 0.222 7.457 1 96.94 234 ALA B O 1
ATOM 4363 N N . GLN B 1 235 ? 9.172 -1.872 6.605 1 97.06 235 GLN B N 1
ATOM 4364 C CA . GLN B 1 235 ? 9.172 -2.473 7.934 1 97.06 235 GLN B CA 1
ATOM 4365 C C . GLN B 1 235 ? 10.516 -2.27 8.633 1 97.06 235 GLN B C 1
ATOM 4367 O O . GLN B 1 235 ? 10.562 -1.885 9.805 1 97.06 235 GLN B O 1
ATOM 4372 N N . GLN B 1 236 ? 11.594 -2.473 7.902 1 96.5 236 GLN B N 1
ATOM 4373 C CA . GLN B 1 236 ? 12.93 -2.371 8.484 1 96.5 236 GLN B CA 1
ATOM 4374 C C . GLN B 1 236 ? 13.266 -0.924 8.828 1 96.5 236 GLN B C 1
ATOM 4376 O O . GLN B 1 236 ? 13.703 -0.633 9.945 1 96.5 236 GLN B O 1
ATOM 4381 N N . ILE B 1 237 ? 13.039 -0.031 7.93 1 97 237 ILE B N 1
ATOM 4382 C CA . ILE B 1 237 ? 13.375 1.377 8.117 1 97 237 ILE B CA 1
ATOM 4383 C C . ILE B 1 237 ? 12.469 1.982 9.188 1 97 237 ILE B C 1
ATOM 4385 O O . ILE B 1 237 ? 12.922 2.74 10.047 1 97 237 ILE B O 1
ATOM 4389 N N . GLY B 1 238 ? 11.156 1.634 9.125 1 98 238 GLY B N 1
ATOM 4390 C CA . GLY B 1 238 ? 10.227 2.1 10.141 1 98 238 GLY B CA 1
ATOM 4391 C C . GLY B 1 238 ? 10.625 1.688 11.547 1 98 238 GLY B C 1
ATOM 4392 O O . GLY B 1 238 ? 10.602 2.504 12.469 1 98 238 GLY B O 1
ATOM 4393 N N . CYS B 1 239 ? 11.023 0.421 11.672 1 97.88 239 CYS B N 1
ATOM 4394 C CA . CYS B 1 239 ? 11.445 -0.088 12.977 1 97.88 239 CYS B CA 1
ATOM 4395 C C . CYS B 1 239 ? 12.656 0.675 13.492 1 97.88 239 CYS B C 1
ATOM 4397 O O . CYS B 1 239 ? 12.688 1.074 14.664 1 97.88 239 CYS B O 1
ATOM 4399 N N . ALA B 1 240 ? 13.641 0.896 12.625 1 98.12 240 ALA B N 1
ATOM 4400 C CA . ALA B 1 240 ? 14.852 1.621 13 1 98.12 240 ALA B CA 1
ATOM 4401 C C . ALA B 1 240 ? 14.523 3.051 13.422 1 98.12 240 ALA B C 1
ATOM 4403 O O . ALA B 1 240 ? 15.008 3.527 14.453 1 98.12 240 ALA B O 1
ATOM 4404 N N . ALA B 1 241 ? 13.711 3.719 12.695 1 98.62 241 ALA B N 1
ATOM 4405 C CA . ALA B 1 241 ? 13.352 5.109 12.969 1 98.62 241 ALA B CA 1
ATOM 4406 C C . ALA B 1 241 ? 12.609 5.234 14.297 1 98.62 241 ALA B C 1
ATOM 4408 O O . ALA B 1 241 ? 12.922 6.105 15.109 1 98.62 241 ALA B O 1
ATOM 4409 N N . LEU B 1 242 ? 11.68 4.328 14.539 1 98.81 242 LEU B N 1
ATOM 4410 C CA . LEU B 1 242 ? 10.812 4.402 15.711 1 98.81 242 LEU B CA 1
ATOM 4411 C C . LEU B 1 242 ? 11.586 4.055 16.984 1 98.81 242 LEU B C 1
ATOM 4413 O O . LEU B 1 242 ? 11.156 4.395 18.094 1 98.81 242 LEU B O 1
ATOM 4417 N N . ARG B 1 243 ? 12.711 3.434 16.859 1 98.56 243 ARG B N 1
ATOM 4418 C CA . ARG B 1 243 ? 13.492 3.014 18.016 1 98.56 243 ARG B CA 1
ATOM 4419 C C . ARG B 1 243 ? 14.625 3.99 18.297 1 98.56 243 ARG B C 1
ATOM 4421 O O . ARG B 1 243 ? 15.266 3.926 19.344 1 98.56 243 ARG B O 1
ATOM 4428 N N . ASP B 1 244 ? 14.906 4.898 17.406 1 98.56 244 ASP B N 1
ATOM 4429 C CA . ASP B 1 244 ? 16.047 5.805 17.531 1 98.56 244 ASP B CA 1
ATOM 4430 C C . ASP B 1 244 ? 15.688 7.012 18.391 1 98.56 244 ASP B C 1
ATOM 4432 O O . ASP B 1 244 ? 15.5 8.117 17.875 1 98.56 244 ASP B O 1
ATOM 4436 N N . ARG B 1 245 ? 15.734 6.855 19.688 1 97.88 245 ARG B N 1
ATOM 4437 C CA . ARG B 1 245 ? 15.289 7.867 20.641 1 97.88 245 ARG B CA 1
ATOM 4438 C C . ARG B 1 245 ? 16.188 9.102 20.594 1 97.88 245 ARG B C 1
ATOM 4440 O O . ARG B 1 245 ? 15.711 10.227 20.75 1 97.88 245 ARG B O 1
ATOM 4447 N N . ASP B 1 246 ? 17.422 8.875 20.359 1 98.44 246 ASP B N 1
ATOM 4448 C CA . ASP B 1 246 ? 18.344 10 20.297 1 98.44 246 ASP B CA 1
ATOM 4449 C C . ASP B 1 246 ? 18.047 10.898 19.094 1 98.44 246 ASP B C 1
ATOM 4451 O O . ASP B 1 246 ? 17.953 12.125 19.25 1 98.44 246 ASP B O 1
ATOM 4455 N N . TRP B 1 247 ? 17.875 10.281 17.938 1 98.69 247 TRP B N 1
ATOM 4456 C CA . TRP B 1 247 ? 17.547 11.055 16.75 1 98.69 247 TRP B CA 1
ATOM 4457 C C . TRP B 1 247 ? 16.219 11.805 16.953 1 98.69 247 TRP B C 1
ATOM 4459 O O . TRP B 1 247 ? 16.094 12.969 16.562 1 98.69 247 TRP B O 1
ATOM 4469 N N . GLN B 1 248 ? 15.289 11.18 17.562 1 98.5 248 GLN B N 1
ATOM 4470 C CA . GLN B 1 248 ? 13.969 11.766 17.797 1 98.5 248 GLN B CA 1
ATOM 4471 C C . GLN B 1 248 ? 14.062 13.008 18.672 1 98.5 248 GLN B C 1
ATOM 4473 O O . GLN B 1 248 ? 13.477 14.047 18.359 1 98.5 248 GLN B O 1
ATOM 4478 N N . ALA B 1 249 ? 14.766 12.891 19.734 1 98.12 249 ALA B N 1
ATOM 4479 C CA . ALA B 1 249 ? 14.906 14.008 20.672 1 98.12 249 ALA B CA 1
ATOM 4480 C C . ALA B 1 249 ? 15.594 15.195 20.016 1 98.12 249 ALA B C 1
ATOM 4482 O O . ALA B 1 249 ? 15.148 16.328 20.141 1 98.12 249 ALA B O 1
ATOM 4483 N N . GLN B 1 250 ? 16.656 14.93 19.25 1 98.56 250 GLN B N 1
ATOM 4484 C CA . GLN B 1 250 ? 17.391 15.984 18.562 1 98.56 250 GLN B CA 1
ATOM 4485 C C . GLN B 1 250 ? 16.531 16.641 17.484 1 98.56 250 GLN B C 1
ATOM 4487 O O . GLN B 1 250 ? 16.547 17.859 17.312 1 98.56 250 GLN B O 1
ATOM 4492 N N . THR B 1 251 ? 15.812 15.797 16.797 1 98.62 251 THR B N 1
ATOM 4493 C CA . THR B 1 251 ? 14.969 16.297 15.711 1 98.62 251 THR B CA 1
ATOM 4494 C C . THR B 1 251 ? 13.844 17.156 16.266 1 98.62 251 THR B C 1
ATOM 4496 O O . THR B 1 251 ? 13.508 18.203 15.688 1 98.62 251 THR B O 1
ATOM 4499 N N . ARG B 1 252 ? 13.203 16.766 17.391 1 98.25 252 ARG B N 1
ATOM 4500 C CA . ARG B 1 252 ? 12.148 17.562 18 1 98.25 252 ARG B CA 1
ATOM 4501 C C . ARG B 1 252 ? 12.656 18.969 18.344 1 98.25 252 ARG B C 1
ATOM 4503 O O . ARG B 1 252 ? 11.977 19.953 18.078 1 98.25 252 ARG B O 1
ATOM 4510 N N . GLN B 1 253 ? 13.805 19 18.891 1 98.12 253 GLN B N 1
ATOM 4511 C CA . GLN B 1 253 ? 14.383 20.281 19.266 1 98.12 253 GLN B CA 1
ATOM 4512 C C . GLN B 1 253 ? 14.672 21.125 18.031 1 98.12 253 GLN B C 1
ATOM 4514 O O . GLN B 1 253 ? 14.367 22.312 18 1 98.12 253 GLN B O 1
ATOM 4519 N N . ARG B 1 254 ? 15.258 20.5 17.047 1 98.38 254 ARG B N 1
ATOM 4520 C CA . ARG B 1 254 ? 15.602 21.188 15.812 1 98.38 254 ARG B CA 1
ATOM 4521 C C . ARG B 1 254 ? 14.352 21.734 15.125 1 98.38 254 ARG B C 1
ATOM 4523 O O . ARG B 1 254 ? 14.328 22.891 14.695 1 98.38 254 ARG B O 1
ATOM 4530 N N . LEU B 1 255 ? 13.352 20.922 15.008 1 98.69 255 LEU B N 1
ATOM 4531 C CA . LEU B 1 255 ? 12.133 21.328 14.32 1 98.69 255 LEU B CA 1
ATOM 4532 C C . LEU B 1 255 ? 11.414 22.438 15.07 1 98.69 255 LEU B C 1
ATOM 4534 O O . LEU B 1 255 ? 10.836 23.344 14.461 1 98.69 255 LEU B O 1
ATOM 4538 N N . GLN B 1 256 ? 11.422 22.375 16.406 1 97.88 256 GLN B N 1
ATOM 4539 C CA . GLN B 1 256 ? 10.828 23.438 17.188 1 97.88 256 GLN B CA 1
ATOM 4540 C C . GLN B 1 256 ? 11.508 24.781 16.906 1 97.88 256 GLN B C 1
ATOM 4542 O O . GLN B 1 256 ? 10.836 25.797 16.703 1 97.88 256 GLN B O 1
ATOM 4547 N N . ALA B 1 257 ? 12.805 24.75 16.875 1 98.25 257 ALA B N 1
ATOM 4548 C CA . ALA B 1 257 ? 13.57 25.953 16.578 1 98.25 257 ALA B CA 1
ATOM 4549 C C . ALA B 1 257 ? 13.281 26.453 15.172 1 98.25 257 ALA B C 1
ATOM 4551 O O . ALA B 1 257 ? 13.125 27.672 14.961 1 98.25 257 ALA B O 1
ATOM 4552 N N . GLN B 1 258 ? 13.273 25.562 14.188 1 98.44 258 GLN B N 1
ATOM 4553 C CA . GLN B 1 258 ? 13.023 25.938 12.805 1 98.44 258 GLN B CA 1
ATOM 4554 C C . GLN B 1 258 ? 11.602 26.469 12.625 1 98.44 258 GLN B C 1
ATOM 4556 O O . GLN B 1 258 ? 11.375 27.391 11.852 1 98.44 258 GLN B O 1
ATOM 4561 N N . GLY B 1 259 ? 10.688 25.828 13.297 1 98.38 259 GLY B N 1
ATOM 4562 C CA . GLY B 1 259 ? 9.328 26.328 13.273 1 98.38 259 GLY B CA 1
ATOM 4563 C C . GLY B 1 259 ? 9.211 27.75 13.797 1 98.38 259 GLY B C 1
ATOM 4564 O O . GLY B 1 259 ? 8.516 28.578 13.203 1 98.38 259 GLY B O 1
ATOM 4565 N N . GLN B 1 260 ? 9.852 28.016 14.891 1 98.12 260 GLN B N 1
ATOM 4566 C CA . GLN B 1 260 ? 9.875 29.359 15.453 1 98.12 260 GLN B CA 1
ATOM 4567 C C . GLN B 1 260 ? 10.531 30.359 14.484 1 98.12 260 GLN B C 1
ATOM 4569 O O . GLN B 1 260 ? 10.055 31.484 14.32 1 98.12 260 GLN B O 1
ATOM 4574 N N . ARG B 1 261 ? 11.625 29.891 13.898 1 98.5 261 ARG B N 1
ATOM 4575 C CA . ARG B 1 261 ? 12.305 30.734 12.914 1 98.5 261 ARG B CA 1
ATOM 4576 C C . ARG B 1 261 ? 11.367 31.109 11.766 1 98.5 261 ARG B C 1
ATOM 4578 O O . ARG B 1 261 ? 11.352 32.25 11.328 1 98.5 261 ARG B O 1
ATOM 4585 N N . LEU B 1 262 ? 10.633 30.156 11.258 1 98.75 262 LEU B N 1
ATOM 4586 C CA . LEU B 1 262 ? 9.695 30.391 10.164 1 98.75 262 LEU B CA 1
ATOM 4587 C C . LEU B 1 262 ? 8.609 31.375 10.586 1 98.75 262 LEU B C 1
ATOM 4589 O O . LEU B 1 262 ? 8.266 32.312 9.836 1 98.75 262 LEU B O 1
ATOM 4593 N N . GLN B 1 263 ? 8.047 31.172 11.742 1 98.38 263 GLN B N 1
ATOM 4594 C CA . GLN B 1 263 ? 7.027 32.062 12.266 1 98.38 263 GLN B CA 1
ATOM 4595 C C . GLN B 1 263 ? 7.555 33.5 12.367 1 98.38 263 GLN B C 1
ATOM 4597 O O . GLN B 1 263 ? 6.859 34.469 12.008 1 98.38 263 GLN B O 1
ATOM 4602 N N . GLN B 1 264 ? 8.75 33.625 12.852 1 98.25 264 GLN B N 1
ATOM 4603 C CA . GLN B 1 264 ? 9.375 34.938 12.992 1 98.25 264 GLN B CA 1
ATOM 4604 C C . GLN B 1 264 ? 9.617 35.594 11.633 1 98.25 264 GLN B C 1
ATOM 4606 O O . GLN B 1 264 ? 9.406 36.781 11.461 1 98.25 264 GLN B O 1
ATOM 4611 N N . LEU B 1 265 ? 10.102 34.781 10.703 1 98.44 265 LEU B N 1
ATOM 4612 C CA . LEU B 1 265 ? 10.305 35.312 9.352 1 98.44 265 LEU B CA 1
ATOM 4613 C C . LEU B 1 265 ? 9.008 35.844 8.773 1 98.44 265 LEU B C 1
ATOM 4615 O O . LEU B 1 265 ? 8.992 36.938 8.188 1 98.44 265 LEU B O 1
ATOM 4619 N N . LEU B 1 266 ? 7.957 35.125 8.898 1 98.5 266 LEU B N 1
ATOM 4620 C CA . LEU B 1 266 ? 6.656 35.562 8.383 1 98.5 266 LEU B CA 1
ATOM 4621 C C . LEU B 1 266 ? 6.18 36.812 9.094 1 98.5 266 LEU B C 1
ATOM 4623 O O . LEU B 1 266 ? 5.66 37.75 8.453 1 98.5 266 LEU B O 1
ATOM 4627 N N . ALA B 1 267 ? 6.375 36.875 10.406 1 98 267 ALA B N 1
ATOM 4628 C CA . ALA B 1 267 ? 5.977 38.031 11.188 1 98 267 ALA B CA 1
ATOM 4629 C C . ALA B 1 267 ? 6.695 39.281 10.711 1 98 267 ALA B C 1
ATOM 4631 O O . ALA B 1 267 ? 6.109 40.375 10.68 1 98 267 ALA B O 1
ATOM 4632 N N . ARG B 1 268 ? 7.926 39.125 10.352 1 97.31 268 ARG B N 1
ATOM 4633 C CA . ARG B 1 268 ? 8.719 40.25 9.852 1 97.31 268 ARG B CA 1
ATOM 4634 C C . ARG B 1 268 ? 8.133 40.812 8.555 1 97.31 268 ARG B C 1
ATOM 4636 O O . ARG B 1 268 ? 8.352 41.969 8.211 1 97.31 268 ARG B O 1
ATOM 4643 N N . HIS B 1 269 ? 7.43 40 7.891 1 97 269 HIS B N 1
ATOM 4644 C CA . HIS B 1 269 ? 6.785 40.438 6.66 1 97 269 HIS B CA 1
ATOM 4645 C C . HIS B 1 269 ? 5.316 40.781 6.895 1 97 269 HIS B C 1
ATOM 4647 O O . HIS B 1 269 ? 4.531 40.844 5.949 1 97 269 HIS B O 1
ATOM 4653 N N . GLY B 1 270 ? 4.906 40.875 8.164 1 96.19 270 GLY B N 1
ATOM 4654 C CA . GLY B 1 270 ? 3.564 41.312 8.523 1 96.19 270 GLY B CA 1
ATOM 4655 C C . GLY B 1 270 ? 2.547 40.188 8.492 1 96.19 270 GLY B C 1
ATOM 4656 O O . GLY B 1 270 ? 1.34 40.438 8.484 1 96.19 270 GLY B O 1
ATOM 4657 N N . ILE B 1 271 ? 2.969 38.969 8.398 1 97.31 271 ILE B N 1
ATOM 4658 C CA . ILE B 1 271 ? 2.07 37.844 8.328 1 97.31 271 ILE B CA 1
ATOM 4659 C C . ILE B 1 271 ? 1.908 37.219 9.719 1 97.31 271 ILE B C 1
ATOM 4661 O O . ILE B 1 271 ? 2.885 36.781 10.32 1 97.31 271 ILE B O 1
ATOM 4665 N N . ALA B 1 272 ? 0.735 37.25 10.211 1 97 272 ALA B N 1
ATOM 4666 C CA . ALA B 1 272 ? 0.406 36.594 11.469 1 97 272 ALA B CA 1
ATOM 4667 C C . ALA B 1 272 ? 0.016 35.125 11.227 1 97 272 ALA B C 1
ATOM 4669 O O . ALA B 1 272 ? -1.158 34.812 11.016 1 97 272 ALA B O 1
ATOM 4670 N N . ALA B 1 273 ? 0.943 34.281 11.328 1 97.69 273 ALA B N 1
ATOM 4671 C CA . ALA B 1 273 ? 0.73 32.875 11.023 1 97.69 273 ALA B CA 1
ATOM 4672 C C . ALA B 1 273 ? 0.63 32.031 12.297 1 97.69 273 ALA B C 1
ATOM 4674 O O . ALA B 1 273 ? 1.048 32.5 13.367 1 97.69 273 ALA B O 1
ATOM 4675 N N . GLN B 1 274 ? -0.02 30.922 12.219 1 96.88 274 GLN B N 1
ATOM 4676 C CA . GLN B 1 274 ? -0.076 29.891 13.234 1 96.88 274 GLN B CA 1
ATOM 4677 C C . GLN B 1 274 ? 0.19 28.516 12.633 1 96.88 274 GLN B C 1
ATOM 4679 O O . GLN B 1 274 ? 0.104 28.328 11.414 1 96.88 274 GLN B O 1
ATOM 4684 N N . GLY B 1 275 ? 0.536 27.594 13.477 1 97 275 GLY B N 1
ATOM 4685 C CA . GLY B 1 275 ? 0.798 26.266 12.953 1 97 275 GLY B CA 1
ATOM 4686 C C . GLY B 1 275 ? 1.507 25.359 13.945 1 97 275 GLY B C 1
ATOM 4687 O O . GLY B 1 275 ? 1.175 25.359 15.133 1 97 275 GLY B O 1
ATOM 4688 N N . THR B 1 276 ? 2.373 24.453 13.414 1 97.31 276 THR B N 1
ATOM 4689 C CA . THR B 1 276 ? 3.172 23.5 14.188 1 97.31 276 THR B CA 1
ATOM 4690 C C . THR B 1 276 ? 4.66 23.75 13.961 1 97.31 276 THR B C 1
ATOM 4692 O O . THR B 1 276 ? 5.047 24.719 13.305 1 97.31 276 THR B O 1
ATOM 4695 N N . ALA B 1 277 ? 5.465 22.875 14.578 1 98.19 277 ALA B N 1
ATOM 4696 C CA . ALA B 1 277 ? 6.906 22.938 14.344 1 98.19 277 ALA B CA 1
ATOM 4697 C C . ALA B 1 277 ? 7.238 22.672 12.875 1 98.19 277 ALA B C 1
ATOM 4699 O O . ALA B 1 277 ? 8.305 23.062 12.398 1 98.19 277 ALA B O 1
ATOM 4700 N N . LEU B 1 278 ? 6.305 22.109 12.109 1 98.62 278 LEU B N 1
ATOM 4701 C CA . LEU B 1 278 ? 6.633 21.641 10.766 1 98.62 278 LEU B CA 1
ATOM 4702 C C . LEU B 1 278 ? 6.062 22.578 9.703 1 98.62 278 LEU B C 1
ATOM 4704 O O . LEU B 1 278 ? 6.484 22.547 8.547 1 98.62 278 LEU B O 1
ATOM 4708 N N . PHE B 1 279 ? 5.117 23.406 10.086 1 98.62 279 PHE B N 1
ATOM 4709 C CA . PHE B 1 279 ? 4.527 24.297 9.094 1 98.62 279 PHE B CA 1
ATOM 4710 C C . PHE B 1 279 ? 3.842 25.484 9.766 1 98.62 279 PHE B C 1
ATOM 4712 O O . PHE B 1 279 ? 3.549 25.438 10.961 1 98.62 279 PHE B O 1
ATOM 4719 N N . GLN B 1 280 ? 3.619 26.531 8.992 1 98.56 280 GLN B N 1
ATOM 4720 C CA . GLN B 1 280 ? 2.836 27.703 9.367 1 98.56 280 GLN B CA 1
ATOM 4721 C C . GLN B 1 280 ? 1.717 27.969 8.359 1 98.56 280 GLN B C 1
ATOM 4723 O O . GLN B 1 280 ? 1.895 27.766 7.16 1 98.56 280 GLN B O 1
ATOM 4728 N N . TRP B 1 281 ? 0.659 28.406 8.883 1 98 281 TRP B N 1
ATOM 4729 C CA . TRP B 1 281 ? -0.53 28.672 8.078 1 98 281 TRP B CA 1
ATOM 4730 C C . TRP B 1 281 ? -1.165 30 8.461 1 98 281 TRP B C 1
ATOM 4732 O O . TRP B 1 281 ? -1.088 30.438 9.617 1 98 281 TRP B O 1
ATOM 4742 N N . TRP B 1 282 ? -1.793 30.688 7.484 1 97.44 282 TRP B N 1
ATOM 4743 C CA . TRP B 1 282 ? -2.602 31.875 7.746 1 97.44 282 TRP B CA 1
ATOM 4744 C C . TRP B 1 282 ? -3.662 32.062 6.668 1 97.44 282 TRP B C 1
ATOM 4746 O O . TRP B 1 282 ? -3.467 31.656 5.52 1 97.44 282 TRP B O 1
ATOM 4756 N N . PRO B 1 283 ? -4.848 32.562 7.145 1 95.62 283 PRO B N 1
ATOM 4757 C CA . PRO B 1 283 ? -5.777 33 6.098 1 95.62 283 PRO B CA 1
ATOM 4758 C C . PRO B 1 283 ? -5.215 34.125 5.238 1 95.62 283 PRO B C 1
ATOM 4760 O O . PRO B 1 283 ? -4.605 35.062 5.766 1 95.62 283 PRO B O 1
ATOM 4763 N N . GLU B 1 284 ? -5.211 33.969 4.008 1 94.75 284 GLU B N 1
ATOM 4764 C CA . GLU B 1 284 ? -4.68 34.969 3.061 1 94.75 284 GLU B CA 1
ATOM 4765 C C . GLU B 1 284 ? -5.758 35.406 2.076 1 94.75 284 GLU B C 1
ATOM 4767 O O . GLU B 1 284 ? -6.176 34.656 1.209 1 94.75 284 GLU B O 1
ATOM 4772 N N . PRO B 1 285 ? -6.27 36.688 2.225 1 91.94 285 PRO B N 1
ATOM 4773 C CA . PRO B 1 285 ? -7.316 37.156 1.326 1 91.94 285 PRO B CA 1
ATOM 4774 C C . PRO B 1 285 ? -6.949 37.031 -0.148 1 91.94 285 PRO B C 1
ATOM 4776 O O . PRO B 1 285 ? -7.809 36.719 -0.977 1 91.94 285 PRO B O 1
ATOM 4779 N N . GLN B 1 286 ? -5.738 37.25 -0.448 1 94.69 286 GLN B N 1
ATOM 4780 C CA . GLN B 1 286 ? -5.262 37.094 -1.82 1 94.69 286 GLN B CA 1
ATOM 4781 C C . GLN B 1 286 ? -4.441 35.812 -1.984 1 94.69 286 GLN B C 1
ATOM 4783 O O . GLN B 1 286 ? -3.352 35.844 -2.561 1 94.69 286 GLN B O 1
ATOM 4788 N N . ALA B 1 287 ? -4.98 34.781 -1.504 1 96.25 287 ALA B N 1
ATOM 4789 C CA . ALA B 1 287 ? -4.238 33.531 -1.43 1 96.25 287 ALA B CA 1
ATOM 4790 C C . ALA B 1 287 ? -3.742 33.094 -2.809 1 96.25 287 ALA B C 1
ATOM 4792 O O . ALA B 1 287 ? -2.594 32.688 -2.959 1 96.25 287 ALA B O 1
ATOM 4793 N N . GLN B 1 288 ? -4.594 33.188 -3.828 1 96.12 288 GLN B N 1
ATOM 4794 C CA . GLN B 1 288 ? -4.215 32.75 -5.172 1 96.12 288 GLN B CA 1
ATOM 4795 C C . GLN B 1 288 ? -3.082 33.625 -5.719 1 96.12 288 GLN B C 1
ATOM 4797 O O . GLN B 1 288 ? -2.141 33.125 -6.328 1 96.12 288 GLN B O 1
ATOM 4802 N N . ALA B 1 289 ? -3.223 34.875 -5.531 1 96.56 289 ALA B N 1
ATOM 4803 C CA . ALA B 1 289 ? -2.176 35.812 -5.977 1 96.56 289 ALA B CA 1
ATOM 4804 C C . ALA B 1 289 ? -0.871 35.562 -5.227 1 96.56 289 ALA B C 1
ATOM 4806 O O . ALA B 1 289 ? 0.212 35.625 -5.812 1 96.56 289 ALA B O 1
ATOM 4807 N N . PHE B 1 290 ? -1.005 35.406 -3.943 1 97.31 290 PHE B N 1
ATOM 4808 C CA . PHE B 1 290 ? 0.162 35.062 -3.133 1 97.31 290 PHE B CA 1
ATOM 4809 C C . PHE B 1 290 ? 0.859 33.844 -3.67 1 97.31 290 PHE B C 1
ATOM 4811 O O . PHE B 1 290 ? 2.076 33.844 -3.867 1 97.31 290 PHE B O 1
ATOM 4818 N N . HIS B 1 291 ? 0.094 32.781 -3.879 1 97.38 291 HIS B N 1
ATOM 4819 C CA . HIS B 1 291 ? 0.606 31.516 -4.379 1 97.38 291 HIS B CA 1
ATOM 4820 C C . HIS B 1 291 ? 1.317 31.703 -5.715 1 97.38 291 HIS B C 1
ATOM 4822 O O . HIS B 1 291 ? 2.404 31.156 -5.926 1 97.38 291 HIS B O 1
ATOM 4828 N N . ALA B 1 292 ? 0.705 32.406 -6.586 1 96.81 292 ALA B N 1
ATOM 4829 C CA . ALA B 1 292 ? 1.292 32.656 -7.898 1 96.81 292 ALA B CA 1
ATOM 4830 C C . ALA B 1 292 ? 2.617 33.406 -7.766 1 96.81 292 ALA B C 1
ATOM 4832 O O . ALA B 1 292 ? 3.584 33.094 -8.469 1 96.81 292 ALA B O 1
ATOM 4833 N N . CYS B 1 293 ? 2.633 34.406 -6.918 1 97.38 293 CYS B N 1
ATOM 4834 C CA . CYS B 1 293 ? 3.848 35.156 -6.684 1 97.38 293 CYS B CA 1
ATOM 4835 C C . CYS B 1 293 ? 4.977 34.281 -6.191 1 97.38 293 CYS B C 1
ATOM 4837 O O . CYS B 1 293 ? 6.105 34.344 -6.68 1 97.38 293 CYS B O 1
ATOM 4839 N N . MET B 1 294 ? 4.684 33.469 -5.199 1 97.94 294 MET B N 1
ATOM 4840 C CA . MET B 1 294 ? 5.672 32.5 -4.695 1 97.94 294 MET B CA 1
ATOM 4841 C C . MET B 1 294 ? 6.141 31.562 -5.801 1 97.94 294 MET B C 1
ATOM 4843 O O . MET B 1 294 ? 7.344 31.328 -5.953 1 97.94 294 MET B O 1
ATOM 4847 N N . ALA B 1 295 ? 5.195 31.031 -6.555 1 97.38 295 ALA B N 1
ATOM 4848 C CA . ALA B 1 295 ? 5.512 30.094 -7.625 1 97.38 295 ALA B CA 1
ATOM 4849 C C . ALA B 1 295 ? 6.414 30.734 -8.672 1 97.38 295 ALA B C 1
ATOM 4851 O O . ALA B 1 295 ? 7.332 30.094 -9.188 1 97.38 295 ALA B O 1
ATOM 4852 N N . GLU B 1 296 ? 6.117 31.906 -9.008 1 96.38 296 GLU B N 1
ATOM 4853 C CA . GLU B 1 296 ? 6.941 32.625 -9.977 1 96.38 296 GLU B CA 1
ATOM 4854 C C . GLU B 1 296 ? 8.383 32.75 -9.492 1 96.38 296 GLU B C 1
ATOM 4856 O O . GLU B 1 296 ? 9.312 32.75 -10.305 1 96.38 296 GLU B O 1
ATOM 4861 N N . ALA B 1 297 ? 8.539 32.812 -8.203 1 96.69 297 ALA B N 1
ATOM 4862 C CA . ALA B 1 297 ? 9.867 32.906 -7.605 1 96.69 297 ALA B CA 1
ATOM 4863 C C . ALA B 1 297 ? 10.477 31.516 -7.398 1 96.69 297 ALA B C 1
ATOM 4865 O O . ALA B 1 297 ? 11.578 31.391 -6.852 1 96.69 297 ALA B O 1
ATOM 4866 N N . GLY B 1 298 ? 9.812 30.438 -7.75 1 96.69 298 GLY B N 1
ATOM 4867 C CA . GLY B 1 298 ? 10.305 29.078 -7.609 1 96.69 298 GLY B CA 1
ATOM 4868 C C . GLY B 1 298 ? 10.055 28.484 -6.238 1 96.69 298 GLY B C 1
ATOM 4869 O O . GLY B 1 298 ? 10.719 27.531 -5.832 1 96.69 298 GLY B O 1
ATOM 4870 N N . VAL B 1 299 ? 9.203 29.109 -5.465 1 98.12 299 VAL B N 1
ATOM 4871 C CA . VAL B 1 299 ? 8.82 28.609 -4.148 1 98.12 299 VAL B CA 1
ATOM 4872 C C . VAL B 1 299 ? 7.414 28.016 -4.211 1 98.12 299 VAL B C 1
ATOM 4874 O O . VAL B 1 299 ? 6.445 28.734 -4.496 1 98.12 299 VAL B O 1
ATOM 4877 N N . TRP B 1 300 ? 7.328 26.734 -3.965 1 97.31 300 TRP B N 1
ATOM 4878 C CA . TRP B 1 300 ? 6.039 26.062 -4.02 1 97.31 300 TRP B CA 1
ATOM 4879 C C . TRP B 1 300 ? 5.418 25.953 -2.633 1 97.31 300 TRP B C 1
ATOM 4881 O O . TRP B 1 300 ? 5.949 25.266 -1.759 1 97.31 300 TRP B O 1
ATOM 4891 N N . VAL B 1 301 ? 4.336 26.672 -2.391 1 97.88 301 VAL B N 1
ATOM 4892 C CA . VAL B 1 301 ? 3.633 26.688 -1.112 1 97.88 301 VAL B CA 1
ATOM 4893 C C . VAL B 1 301 ? 2.262 26.031 -1.266 1 97.88 301 VAL B C 1
ATOM 4895 O O . VAL B 1 301 ? 1.813 25.766 -2.385 1 97.88 301 VAL B O 1
ATOM 4898 N N . ARG B 1 302 ? 1.653 25.719 -0.227 1 97.5 302 ARG B N 1
ATOM 4899 C CA . ARG B 1 302 ? 0.346 25.078 -0.284 1 97.5 302 ARG B CA 1
ATOM 4900 C C . ARG B 1 302 ? -0.775 26.109 -0.299 1 97.5 302 ARG B C 1
ATOM 4902 O O . ARG B 1 302 ? -0.876 26.938 0.609 1 97.5 302 ARG B O 1
ATOM 4909 N N . LEU B 1 303 ? -1.572 26.016 -1.33 1 96.5 303 LEU B N 1
ATOM 4910 C CA . LEU B 1 303 ? -2.703 26.922 -1.515 1 96.5 303 LEU B CA 1
ATOM 4911 C C . LEU B 1 303 ? -4.004 26.266 -1.077 1 96.5 303 LEU B C 1
ATOM 4913 O O . LEU B 1 303 ? -4.277 25.109 -1.445 1 96.5 303 LEU B O 1
ATOM 4917 N N . PHE B 1 304 ? -4.719 26.891 -0.224 1 94.5 304 PHE B N 1
ATOM 4918 C CA . PHE B 1 304 ? -6.074 26.484 0.142 1 94.5 304 PHE B CA 1
ATOM 4919 C C . PHE B 1 304 ? -7.09 27.5 -0.387 1 94.5 304 PHE B C 1
ATOM 4921 O O . PHE B 1 304 ? -7.008 28.688 -0.089 1 94.5 304 PHE B O 1
ATOM 4928 N N . THR B 1 305 ? -8.047 27 -1.181 1 90.31 305 THR B N 1
ATOM 4929 C CA . THR B 1 305 ? -8.961 27.922 -1.852 1 90.31 305 THR B CA 1
ATOM 4930 C C . THR B 1 305 ? -10.352 27.844 -1.229 1 90.31 305 THR B C 1
ATOM 4932 O O . THR B 1 305 ? -11.211 28.672 -1.519 1 90.31 305 THR B O 1
ATOM 4935 N N . ARG B 1 306 ? -10.664 26.953 -0.456 1 83.69 306 ARG B N 1
ATOM 4936 C CA . ARG B 1 306 ? -11.984 26.812 0.148 1 83.69 306 ARG B CA 1
ATOM 4937 C C . ARG B 1 306 ? -12.117 27.688 1.384 1 83.69 306 ARG B C 1
ATOM 4939 O O . ARG B 1 306 ? -11.125 27.969 2.064 1 83.69 306 ARG B O 1
ATOM 4946 N N . GLY B 1 307 ? -13.289 28.109 1.589 1 75.81 307 GLY B N 1
ATOM 4947 C CA . GLY B 1 307 ? -13.508 28.984 2.73 1 75.81 307 GLY B CA 1
ATOM 4948 C C . GLY B 1 307 ? -12.789 30.312 2.615 1 75.81 307 GLY B C 1
ATOM 4949 O O . GLY B 1 307 ? -12.867 30.969 1.579 1 75.81 307 GLY B O 1
ATOM 4950 N N . ALA B 1 308 ? -12.211 30.75 3.725 1 75 308 ALA B N 1
ATOM 4951 C CA . ALA B 1 308 ? -11.516 32.031 3.727 1 75 308 ALA B CA 1
ATOM 4952 C C . ALA B 1 308 ? -10.242 31.969 2.895 1 75 308 ALA B C 1
ATOM 4954 O O . ALA B 1 308 ? -9.633 33 2.607 1 75 308 ALA B O 1
ATOM 4955 N N . GLY B 1 309 ? -9.922 30.75 2.398 1 86.88 309 GLY B N 1
ATOM 4956 C CA . GLY B 1 309 ? -8.656 30.594 1.712 1 86.88 309 GLY B CA 1
ATOM 4957 C C . GLY B 1 309 ? -7.457 30.672 2.643 1 86.88 309 GLY B C 1
ATOM 4958 O O . GLY B 1 309 ? -7.586 31.109 3.789 1 86.88 309 GLY B O 1
ATOM 4959 N N . GLY B 1 310 ? -6.332 30.234 2.238 1 95.5 310 GLY B N 1
ATOM 4960 C CA . GLY B 1 310 ? -5.148 30.297 3.082 1 95.5 310 GLY B CA 1
ATOM 4961 C C . GLY B 1 310 ? -3.912 29.719 2.424 1 95.5 310 GLY B C 1
ATOM 4962 O O . GLY B 1 310 ? -3.973 29.25 1.286 1 95.5 310 GLY B O 1
ATOM 4963 N N . ILE B 1 311 ? -2.836 30.016 3.088 1 98 311 ILE B N 1
ATOM 4964 C CA . ILE B 1 311 ? -1.524 29.547 2.658 1 98 311 ILE B CA 1
ATOM 4965 C C . ILE B 1 311 ? -0.862 28.766 3.793 1 98 311 ILE B C 1
ATOM 4967 O O . ILE B 1 311 ? -0.933 29.172 4.957 1 98 311 ILE B O 1
ATOM 4971 N N . ARG B 1 312 ? -0.332 27.672 3.48 1 98.38 312 ARG B N 1
ATOM 4972 C CA . ARG B 1 312 ? 0.525 26.953 4.422 1 98.38 312 ARG B CA 1
ATOM 4973 C C . ARG B 1 312 ? 1.938 26.797 3.867 1 98.38 312 ARG B C 1
ATOM 4975 O O . ARG B 1 312 ? 2.115 26.469 2.691 1 98.38 312 ARG B O 1
ATOM 4982 N N . ILE B 1 313 ? 2.881 27.062 4.699 1 98.56 313 ILE B N 1
ATOM 4983 C CA . ILE B 1 313 ? 4.289 26.984 4.328 1 98.56 313 ILE B CA 1
ATOM 4984 C C . ILE B 1 313 ? 5.027 26.078 5.301 1 98.56 313 ILE B C 1
ATOM 4986 O O . ILE B 1 313 ? 4.887 26.203 6.52 1 98.56 313 ILE B O 1
ATOM 4990 N N . GLY B 1 314 ? 5.773 25.094 4.758 1 98.56 314 GLY B N 1
ATOM 4991 C CA . GLY B 1 314 ? 6.641 24.25 5.562 1 98.56 314 GLY B CA 1
ATOM 4992 C C . GLY B 1 314 ? 8.047 24.797 5.688 1 98.56 314 GLY B C 1
ATOM 4993 O O . GLY B 1 314 ? 8.305 25.969 5.395 1 98.56 314 GLY B O 1
ATOM 4994 N N . LEU B 1 315 ? 8.969 24 6.102 1 98.75 315 LEU B N 1
ATOM 4995 C CA . LEU B 1 315 ? 10.328 24.406 6.441 1 98.75 315 LEU B CA 1
ATOM 4996 C C . LEU B 1 315 ? 11.258 24.25 5.246 1 98.75 315 LEU B C 1
ATOM 4998 O O . LEU B 1 315 ? 11.242 23.219 4.566 1 98.75 315 LEU B O 1
ATOM 5002 N N . PRO B 1 316 ? 12.062 25.297 4.922 1 98.44 316 PRO B N 1
ATOM 5003 C CA . PRO B 1 316 ? 13.125 25.125 3.93 1 98.44 316 PRO B CA 1
ATOM 5004 C C . PRO B 1 316 ? 14.203 24.141 4.391 1 98.44 316 PRO B C 1
ATOM 5006 O O . PRO B 1 316 ? 14.492 24.047 5.59 1 98.44 316 PRO B O 1
ATOM 5009 N N . PRO B 1 317 ? 14.852 23.469 3.518 1 96.62 317 PRO B N 1
ATOM 5010 C CA . PRO B 1 317 ? 15.797 22.422 3.889 1 96.62 317 PRO B CA 1
ATOM 5011 C C . PRO B 1 317 ? 17.172 22.969 4.246 1 96.62 317 PRO B C 1
ATOM 5013 O O . PRO B 1 317 ? 17.969 22.266 4.891 1 96.62 317 PRO B O 1
ATOM 5016 N N . ASP B 1 318 ? 17.531 24.141 3.812 1 97.12 318 ASP B N 1
ATOM 5017 C CA . ASP B 1 318 ? 18.875 24.688 3.988 1 97.12 318 ASP B CA 1
ATOM 5018 C C . ASP B 1 318 ? 18.859 26.219 3.922 1 97.12 318 ASP B C 1
ATOM 5020 O O . ASP B 1 318 ? 17.812 26.828 3.75 1 97.12 318 ASP B O 1
ATOM 5024 N N . ASP B 1 319 ? 20.016 26.766 4.066 1 97.75 319 ASP B N 1
ATOM 5025 C CA . ASP B 1 319 ? 20.141 28.219 4.113 1 97.75 319 ASP B CA 1
ATOM 5026 C C . ASP B 1 319 ? 19.703 28.844 2.787 1 97.75 319 ASP B C 1
ATOM 5028 O O . ASP B 1 319 ? 19.109 29.922 2.77 1 97.75 319 ASP B O 1
ATOM 5032 N N . ALA B 1 320 ? 20.062 28.188 1.704 1 97.62 320 ALA B N 1
ATOM 5033 C CA . ALA B 1 320 ? 19.641 28.688 0.394 1 97.62 320 ALA B CA 1
ATOM 5034 C C . ALA B 1 320 ? 18.125 28.734 0.278 1 97.62 320 ALA B C 1
ATOM 5036 O O . ALA B 1 320 ? 17.578 29.672 -0.305 1 97.62 320 ALA B O 1
ATOM 5037 N N . GLY B 1 321 ? 17.484 27.734 0.814 1 98 321 GLY B N 1
ATOM 5038 C CA . GLY B 1 321 ? 16.031 27.719 0.826 1 98 321 GLY B CA 1
ATOM 5039 C C . GLY B 1 321 ? 15.422 28.828 1.665 1 98 321 GLY B C 1
ATOM 5040 O O . GLY B 1 321 ? 14.453 29.469 1.253 1 98 321 GLY B O 1
ATOM 5041 N N . TRP B 1 322 ? 16 29.078 2.807 1 98.44 322 TRP B N 1
ATOM 5042 C CA . TRP B 1 322 ? 15.531 30.156 3.676 1 98.44 322 TRP B CA 1
ATOM 5043 C C . TRP B 1 322 ? 15.68 31.516 2.992 1 98.44 322 TRP B C 1
ATOM 5045 O O . TRP B 1 322 ? 14.781 32.344 3.066 1 98.44 322 TRP B O 1
ATOM 5055 N N . GLN B 1 323 ? 16.797 31.656 2.334 1 98.12 323 GLN B N 1
ATOM 5056 C CA . GLN B 1 323 ? 17.047 32.906 1.625 1 98.12 323 GLN B CA 1
ATOM 5057 C C . GLN B 1 323 ? 16.047 33.094 0.484 1 98.12 323 GLN B C 1
ATOM 5059 O O . GLN B 1 323 ? 15.523 34.188 0.287 1 98.12 323 GLN B O 1
ATOM 5064 N N . ARG B 1 324 ? 15.828 32.031 -0.242 1 97.94 324 ARG B N 1
ATOM 5065 C CA . ARG B 1 324 ? 14.883 32.125 -1.349 1 97.94 324 ARG B CA 1
ATOM 5066 C C . ARG B 1 324 ? 13.484 32.469 -0.853 1 97.94 324 ARG B C 1
ATOM 5068 O O . ARG B 1 324 ? 12.789 33.281 -1.474 1 97.94 324 ARG B O 1
ATOM 5075 N N . LEU B 1 325 ? 13.094 31.828 0.197 1 98.56 325 LEU B N 1
ATOM 5076 C CA . LEU B 1 325 ? 11.797 32.125 0.781 1 98.56 325 LEU B CA 1
ATOM 5077 C C . LEU B 1 325 ? 11.719 33.594 1.219 1 98.56 325 LEU B C 1
ATOM 5079 O O . LEU B 1 325 ? 10.727 34.281 0.954 1 98.56 325 LEU B O 1
ATOM 5083 N N . HIS B 1 326 ? 12.734 34.062 1.895 1 98.19 326 HIS B N 1
ATOM 5084 C CA . HIS B 1 326 ? 12.797 35.469 2.336 1 98.19 326 HIS B CA 1
ATOM 5085 C C . HIS B 1 326 ? 12.648 36.406 1.16 1 98.19 326 HIS B C 1
ATOM 5087 O O . HIS B 1 326 ? 11.883 37.375 1.229 1 98.19 326 HIS B O 1
ATOM 5093 N N . GLU B 1 327 ? 13.375 36.125 0.107 1 98.06 327 GLU B N 1
ATOM 5094 C CA . GLU B 1 327 ? 13.336 37 -1.074 1 98.06 327 GLU B CA 1
ATOM 5095 C C . GLU B 1 327 ? 11.953 37 -1.71 1 98.06 327 GLU B C 1
ATOM 5097 O O . GLU B 1 327 ? 11.461 38.062 -2.133 1 98.06 327 GLU B O 1
ATOM 5102 N N . ALA B 1 328 ? 11.367 35.844 -1.808 1 98.19 328 ALA B N 1
ATOM 5103 C CA . ALA B 1 328 ? 10.023 35.75 -2.377 1 98.19 328 ALA B CA 1
ATOM 5104 C C . ALA B 1 328 ? 9.016 36.5 -1.532 1 98.19 328 ALA B C 1
ATOM 5106 O O . ALA B 1 328 ? 8.133 37.188 -2.07 1 98.19 328 ALA B O 1
ATOM 5107 N N . LEU B 1 329 ? 9.102 36.438 -0.206 1 98.19 329 LEU B N 1
ATOM 5108 C CA . LEU B 1 329 ? 8.211 37.125 0.704 1 98.19 329 LEU B CA 1
ATOM 5109 C C . LEU B 1 329 ? 8.414 38.656 0.593 1 98.19 329 LEU B C 1
ATOM 5111 O O . LEU B 1 329 ? 7.457 39.406 0.665 1 98.19 329 LEU B O 1
ATOM 5115 N N . THR B 1 330 ? 9.656 39.031 0.448 1 97.94 330 THR B N 1
ATOM 5116 C CA . THR B 1 330 ? 9.961 40.438 0.273 1 97.94 330 THR B CA 1
ATOM 5117 C C . THR B 1 330 ? 9.312 40.969 -0.998 1 97.94 330 THR B C 1
ATOM 5119 O O . THR B 1 330 ? 8.742 42.062 -0.992 1 97.94 330 THR B O 1
ATOM 5122 N N . THR B 1 331 ? 9.445 40.188 -2.043 1 97.12 331 THR B N 1
ATOM 5123 C CA . THR B 1 331 ? 8.82 40.562 -3.303 1 97.12 331 THR B CA 1
ATOM 5124 C C . THR B 1 331 ? 7.309 40.719 -3.133 1 97.12 331 THR B C 1
ATOM 5126 O O . THR B 1 331 ? 6.715 41.688 -3.641 1 97.12 331 THR B O 1
ATOM 5129 N N . TRP B 1 332 ? 6.684 39.844 -2.482 1 96.62 332 TRP B N 1
ATOM 5130 C CA . TRP B 1 332 ? 5.25 39.906 -2.234 1 96.62 332 TRP B CA 1
ATOM 5131 C C . TRP B 1 332 ? 4.887 41.156 -1.427 1 96.62 332 TRP B C 1
ATOM 5133 O O . TRP B 1 332 ? 3.908 41.844 -1.735 1 96.62 332 TRP B O 1
ATOM 5143 N N . SER B 1 333 ? 5.625 41.406 -0.407 1 94 333 SER B N 1
ATOM 5144 C CA . SER B 1 333 ? 5.348 42.531 0.482 1 94 333 SER B CA 1
ATOM 5145 C C . SER B 1 333 ? 5.441 43.875 -0.26 1 94 333 SER B C 1
ATOM 5147 O O . SER B 1 333 ? 4.812 44.844 0.133 1 94 333 SER B O 1
ATOM 5149 N N . GLN B 1 334 ? 6.191 43.812 -1.304 1 90.62 334 GLN B N 1
ATOM 5150 C CA . GLN B 1 334 ? 6.402 45.031 -2.062 1 90.62 334 GLN B CA 1
ATOM 5151 C C . GLN B 1 334 ? 5.309 45.25 -3.113 1 90.62 334 GLN B C 1
ATOM 5153 O O . GLN B 1 334 ? 5.141 46.344 -3.648 1 90.62 334 GLN B O 1
ATOM 5158 N N . ARG B 1 335 ? 4.664 44.156 -3.717 1 85.56 335 ARG B N 1
ATOM 5159 C CA . ARG B 1 335 ? 3.566 44.281 -4.672 1 85.56 335 ARG B CA 1
ATOM 5160 C C . ARG B 1 335 ? 2.373 45 -4.051 1 85.56 335 ARG B C 1
ATOM 5162 O O . ARG B 1 335 ? 1.548 45.594 -4.766 1 85.56 335 ARG B O 1
ATOM 5169 N N . GLY B 1 336 ? 2.078 45 -2.77 1 60.62 336 GLY B N 1
ATOM 5170 C CA . GLY B 1 336 ? 1.012 45.75 -2.137 1 60.62 336 GLY B CA 1
ATOM 5171 C C . GLY B 1 336 ? 1.405 47.188 -1.824 1 60.62 336 GLY B C 1
ATOM 5172 O O . GLY B 1 336 ? 2.592 47.5 -1.801 1 60.62 336 GLY B O 1
#

Radius of gyration: 26.39 Å; Cα contacts (8 Å, |Δi|>4): 1364; chains: 2; bounding box: 51×92×57 Å

Secondary structure (DSSP, 8-state):
----TT-HHHHHHHHT--GGG-EE-SS---SS---PPPPPHHHHHS-----HHHHHHHHHHHT-S-EEEESSHHHHHHHHHHHHHHHHSS--EEEEESSS-THHHHHHHHTT-EEEEE-GGGHHHHHHSTT--EEEEESS-TTT-----HHHHHHHHHHHHTTT-EEEEE-TTGGG-GGG--GGGTTSTTEEEEEESSSTT--GGG--EEEE--HHHHHHHHHHH-S--S-HHHHHHHHHHHH-HHHHHHHHHHHHHHHHHHHHHHHHTT---EE-SSEEEE--TTHHHHHHHHHHTTEE-EEE-STT-EEEEE--SSHHHHHHHHHHHHHHHHH-/----TT-HHHHHHHHT--GGG-EE-SS---SS---PPPPPHHHHHS-----HHHHHHHHHHHT-S-EEEESSHHHHHHHHHHHHHHHHSS--EEEEESSS-THHHHHHHHTT-EEEEE-GGGHHHHHHSTT--EEEEESS-TTT-----HHHHHHHHHHHHTTT-EEEEE-TTGGG-GGG--GGGTTSTTEEEEEESSSTT--GGG--EEEE--HHHHHHHHHHH-S--S-HHHHHHHHHHHH-HHHHHHHHHHHHHHHHHHHHHHHHTT---EE-SSEEEE--TTHHHHHHHHHHTTEE-EEE-STT-EEEEE--SSHHHHHHHHHHHHHHHHH-

Foldseek 3Di:
DDDAFPVLVVLCVVLVHDSVLFFRFAHLADLDFAPFDDDDPCLQVDQDDDDPLLQVLVCVQLVAPGKDKFLACLLVLQCVLVLVCVVVVHAAEEEEEPPADPSNQVNNVVSPHHYDYDHPVCVLVVLPDPRHQEYEAEACGVPARDHDAQVSLVVSLVSNVVVPGAYEYEDQVCLLPSNRDPNHVQLRARYKYKYGCCHLNVPVVQRIIMIRHHPVVSVVSDVSSDGRRHGSSSSRRSSVSSNCVVVSVVSSVVLQVQQVVVCVLCVVLVDRWHHDSFKTKDQDQPQVVLQVLCSNLSYHWHWDDPDSIMTMGGGGNDPVSVVSVSVSSVVVSVVD/DDDAFPVLVVLCVVLVHDSVLFFRFAHLADLDFAPFDDDDPCLQVDQDDDDPLLQVLVCVQLVAPGKDKFLACLLVLQCVLVLVCVVVVHAAEEEEEPPADPSNQVNNVVSPHHYDYDHPVCVVVVLPDPRHQEYEAEACGVPARDHDAQVSLVVSLVSNVVVPGAYEYEDQVCLLPSNRDPNHVQLRARYKYKYDCCHLNVPVVQRIIMIRHHPVVSVVSDVSSDGRRHGSSSSRRSSVSSNCVVVSVVSSVVLQVQQVVVCVLCVVLVDRWHHHSFKTKDQDQPQVVLQVLCSNLSYHWHWDDPDSIMTMGGGGNDPVSVVSVSVSSVVVSVVD

Solvent-accessible surface area (backbone atoms only — not comparable to full-atom values): 34110 Å² total; per-residue (Å²): 132,85,87,64,61,70,53,46,69,59,50,20,66,76,70,71,40,63,65,90,66,48,45,74,19,25,65,34,38,36,59,73,42,62,83,67,66,83,66,56,72,62,24,39,33,38,70,34,67,89,53,67,66,37,33,50,28,47,18,66,62,62,47,20,89,45,46,44,77,36,39,15,47,64,50,50,52,55,43,49,41,52,50,50,31,66,74,63,72,46,69,49,38,31,36,28,45,39,81,41,64,64,61,54,59,50,33,32,44,74,67,60,28,47,74,45,74,40,43,73,88,46,44,69,62,49,62,66,36,89,66,43,35,30,40,38,42,45,44,36,22,44,62,56,26,49,75,65,59,40,70,57,53,53,50,51,24,53,60,28,33,74,72,74,12,34,30,38,38,36,25,44,67,20,78,78,44,61,88,47,58,60,33,61,55,13,70,42,60,39,27,35,30,34,34,39,44,26,26,71,40,9,28,30,5,46,30,40,16,31,39,23,32,25,66,71,60,48,51,52,49,48,61,70,69,46,81,59,60,46,36,20,46,39,47,54,39,48,30,52,58,50,61,37,59,67,60,50,55,54,46,42,54,51,35,44,52,50,23,52,49,50,51,51,55,38,43,74,69,72,40,81,62,40,39,48,48,41,29,37,15,34,77,27,92,55,27,67,60,51,47,49,53,28,43,75,64,35,33,39,59,24,75,40,77,66,83,75,22,17,39,35,38,27,48,60,70,46,70,69,40,47,50,51,52,50,52,38,51,51,54,54,61,60,76,103,132,85,88,64,60,70,54,46,70,59,50,20,64,76,70,72,42,62,66,88,66,47,43,73,20,26,64,34,38,36,58,74,42,61,85,66,67,83,66,56,72,61,24,38,33,38,72,34,66,90,52,67,66,37,31,48,27,47,17,66,62,64,47,19,88,44,46,45,76,36,40,15,47,64,49,52,52,54,42,50,43,51,50,50,30,65,74,63,72,46,68,49,38,31,38,29,43,38,80,41,64,63,60,55,60,49,33,32,44,72,67,60,28,47,74,46,74,39,44,72,90,45,44,68,63,48,63,69,36,88,65,43,36,28,40,36,43,45,43,36,23,44,61,55,25,50,75,64,58,41,71,59,53,53,50,52,23,54,60,26,33,73,71,75,10,34,30,39,39,37,26,43,67,20,78,80,46,61,88,48,59,59,31,61,56,14,71,44,60,38,26,35,31,34,35,39,44,26,25,72,41,8,28,30,5,46,30,40,16,31,39,22,31,25,68,71,58,48,52,53,48,49,61,69,68,47,81,58,60,45,35,21,45,38,46,55,39,48,30,53,60,50,61,36,60,67,61,50,55,53,47,45,55,50,35,45,53,51,22,50,50,51,52,51,55,39,43,75,70,72,39,82,60,39,39,50,48,41,28,36,14,34,77,27,92,55,26,68,60,50,48,49,54,29,42,74,67,34,34,40,60,26,76,41,78,66,84,76,22,17,39,34,40,26,47,60,71,46,70,70,39,48,50,52,50,50,52,39,51,52,53,54,61,60,77,104

pLDDT: mean 96.02, std 4.97, range [54.62, 98.94]

Sequence (672 aa):
MLEHGGNLNDAARHYGRARAQWLDVSTGINPQPYPAPAPLADAWHRLPEPSAALEQAACDYYGAPRMLAVAGTQAAIQALPQLRLRRDGRPAQVVVAAPIYAEHAHCWRRCGHEVSEVPYEALDQAVQSPSCQVLVLCNPNNPTGALVEPERLLRWAAQLAERGGWLVVDEAFGDTLTHYSVAAHTPQTGLIVLRSVGKFFGLAGLRLGFVAAAPALLAELADWLGPWTISGPAQQIGCAALRDRDWQAQTRQRLQAQGQRLQQLLARHGIAAQGTALFQWWPEPQAQAFHACMAEAGVWVRLFTRGAGGIRIGLPPDDAGWQRLHEALTTWSQRGMLEHGGNLNDAARHYGRARAQWLDVSTGINPQPYPAPAPLADAWHRLPEPSAALEQAACDYYGAPRMLAVAGTQAAIQALPQLRLRRDGRPAQVVVAAPIYAEHAHCWRRCGHEVSEVPYEALDQAVQSPSCQVLVLCNPNNPTGALVEPERLLRWAAQLAERGGWLVVDEAFGDTLTHYSVAAHTPQTGLIVLRSVGKFFGLAGLRLGFVAAAPALLAELADWLGPWTISGPAQQIGCAALRDRDWQAQTRQRLQAQGQRLQQLLARHGIAAQGTALFQWWPEPQAQAFHACMAEAGVWVRLFTRGAGGIRIGLPPDDAGWQRLHEALTTWSQRG